Protein AF-A0A937T3S0-F1 (afdb_monomer_lite)

Secondary structure (DSSP, 8-state):
---------EEEEEEEE-SSEEEEEEE--SS------TT-SSSS---EEEEE----GGGTT-HHHHHHHHHHHHHHHHHHHHHHHHHHHHTT-EEEEEEEEESS-EEE-SSTT--EEEE-SSSSS--SEEEHHHHHHHHHTTT-TT-EEEEEEHHHHHHHHHHHHHHHHHHHHHHTT-------TT-EEEEEESSSEEEEEES-STTTTT--TTS---TTGGGHHHHHHHHHHHTTS-S---THHHHHHHHS-TTS-TT-----S-S--HHHHHHHHHSHHHHHHHHHHHHHHHHHH-TTGGGTTHHHHHHTHHHHHHHHH--S--HHHHHHHHHHHHHHHHHHHTT-HHHHHHHHHHHHHHHHHHHHHHHHTTTSGGGG-EEEESHHHHHTTTT-B-TT-TT--SSS-BHHHHHHHHHHHHHHHHTT--HHHHHHHHHTEEE-S--TTHHHHTTSPPP---

Structure (mmCIF, N/CA/C/O backbone):
data_AF-A0A937T3S0-F1
#
_entry.id   AF-A0A937T3S0-F1
#
loop_
_atom_site.group_PDB
_atom_site.id
_atom_site.type_symbol
_atom_site.label_atom_id
_atom_site.label_alt_id
_atom_site.label_comp_id
_atom_site.label_asym_id
_atom_site.label_entity_id
_atom_site.label_seq_id
_atom_site.pdbx_PDB_ins_code
_atom_site.Cartn_x
_atom_site.Cartn_y
_atom_site.Cartn_z
_atom_site.occupancy
_atom_site.B_iso_or_equiv
_atom_site.auth_seq_id
_atom_site.auth_comp_id
_atom_site.auth_asym_id
_atom_site.auth_atom_id
_atom_site.pdbx_PDB_model_num
ATOM 1 N N . MET A 1 1 ? -47.200 7.772 7.277 1.00 37.72 1 MET A N 1
ATOM 2 C CA . MET A 1 1 ? -46.499 7.019 8.336 1.00 37.72 1 MET A CA 1
ATOM 3 C C . MET A 1 1 ? -45.017 7.322 8.205 1.00 37.72 1 MET A C 1
ATOM 5 O O . MET A 1 1 ? -44.380 6.783 7.314 1.00 37.72 1 MET A O 1
ATOM 9 N N . SER A 1 2 ? -44.497 8.263 8.996 1.00 31.86 2 SER A N 1
ATOM 10 C CA . SER A 1 2 ? -43.057 8.516 9.077 1.00 31.86 2 SER A CA 1
ATOM 11 C C . SER A 1 2 ? -42.456 7.481 10.019 1.00 31.86 2 SER A C 1
ATOM 13 O O . SER A 1 2 ? -42.717 7.516 11.222 1.00 31.86 2 SER A O 1
ATOM 15 N N . THR A 1 3 ? -41.690 6.542 9.482 1.00 33.75 3 THR A N 1
ATOM 16 C CA . THR A 1 3 ? -40.816 5.673 10.268 1.00 33.75 3 THR A CA 1
ATOM 17 C C . THR A 1 3 ? -39.724 6.538 10.889 1.00 33.75 3 THR A C 1
ATOM 19 O O . THR A 1 3 ? -38.670 6.747 10.301 1.00 33.75 3 THR A O 1
ATOM 22 N N . GLN A 1 4 ? -39.998 7.096 12.068 1.00 35.34 4 GLN A N 1
ATOM 23 C CA . GLN A 1 4 ? -38.946 7.524 12.979 1.00 35.34 4 GLN A CA 1
ATOM 24 C C . GLN A 1 4 ? -38.290 6.242 13.499 1.00 35.34 4 GLN A C 1
ATOM 26 O O . GLN A 1 4 ? -38.725 5.684 14.506 1.00 35.34 4 GLN A O 1
ATOM 31 N N . SER A 1 5 ? -37.295 5.727 12.770 1.00 37.81 5 SER A N 1
ATOM 32 C CA . SER A 1 5 ? -36.357 4.776 13.353 1.00 37.81 5 SER A CA 1
ATOM 33 C C . SER A 1 5 ? -35.599 5.541 14.432 1.00 37.81 5 SER A C 1
ATOM 35 O O . SER A 1 5 ? -34.808 6.442 14.165 1.00 37.81 5 SER A O 1
ATOM 37 N N . SER A 1 6 ? -35.899 5.239 15.692 1.00 38.69 6 SER A N 1
ATOM 38 C CA . SER A 1 6 ? -35.056 5.631 16.812 1.00 38.69 6 SER A CA 1
ATOM 39 C C . SER A 1 6 ? -33.770 4.802 16.742 1.00 38.69 6 SER A C 1
ATOM 41 O O . SER A 1 6 ? -33.580 3.858 17.506 1.00 38.69 6 SER A O 1
ATOM 43 N N . GLU A 1 7 ? -32.919 5.108 15.763 1.00 52.47 7 GLU A N 1
ATOM 44 C CA . GLU A 1 7 ? -31.556 4.604 15.669 1.00 52.47 7 GLU A CA 1
ATOM 45 C C . GLU A 1 7 ? -30.751 5.271 16.779 1.00 52.47 7 GLU A C 1
ATOM 47 O O . GLU A 1 7 ? -30.266 6.395 16.637 1.00 52.47 7 GLU A O 1
ATOM 52 N N . SER A 1 8 ? -30.583 4.591 17.911 1.00 53.25 8 SER A N 1
ATOM 53 C CA . SER A 1 8 ? -29.442 4.873 18.777 1.00 53.25 8 SER A CA 1
ATOM 54 C C . SER A 1 8 ? -28.185 4.496 17.991 1.00 53.25 8 SER A C 1
ATOM 56 O O . SER A 1 8 ? -27.701 3.370 18.085 1.00 53.25 8 SER A O 1
ATOM 58 N N . GLY A 1 9 ? -27.727 5.410 17.132 1.00 72.75 9 GLY A N 1
ATOM 59 C CA . GLY A 1 9 ? -26.644 5.167 16.193 1.00 72.75 9 GLY A CA 1
ATOM 60 C C . GLY A 1 9 ? -25.358 4.875 16.949 1.00 72.75 9 GLY A C 1
ATOM 61 O O . GLY A 1 9 ? -24.773 5.765 17.572 1.00 72.75 9 GLY A O 1
ATOM 62 N N . GLU A 1 10 ? -24.917 3.625 16.916 1.00 81.25 10 GLU A N 1
ATOM 63 C CA . GLU A 1 10 ? -23.560 3.286 17.309 1.00 81.25 10 GLU A CA 1
ATOM 64 C C . GLU A 1 10 ? -22.592 3.675 16.185 1.00 81.25 10 GLU A C 1
ATOM 66 O O . GLU A 1 10 ? -22.934 3.649 15.004 1.00 81.25 10 GLU A O 1
ATOM 71 N N . VAL A 1 11 ? -21.381 4.091 16.550 1.00 84.62 11 VAL A N 1
ATOM 72 C CA . VAL A 1 11 ? -20.320 4.432 15.594 1.00 84.62 11 VAL A CA 1
ATOM 73 C C . VAL A 1 11 ? -19.026 3.731 15.955 1.00 84.62 11 VAL A C 1
ATOM 75 O O . VAL A 1 11 ? -18.767 3.412 17.121 1.00 84.62 11 VAL A O 1
ATOM 78 N N . VAL A 1 12 ? -18.181 3.545 14.947 1.00 87.25 12 VAL A N 1
ATOM 79 C CA . VAL A 1 12 ? -16.824 3.032 15.117 1.00 87.25 12 VAL A CA 1
ATOM 80 C C . VAL A 1 12 ? -15.834 4.177 14.941 1.00 87.25 12 VAL A C 1
ATOM 82 O O . VAL A 1 12 ? -16.004 5.031 14.076 1.00 87.25 12 VAL A O 1
ATOM 85 N N . VAL A 1 13 ? -14.787 4.214 15.759 1.00 88.06 13 VAL A N 1
ATOM 86 C CA . VAL A 1 13 ? -13.635 5.095 15.534 1.00 88.06 13 VAL A CA 1
ATOM 87 C C . VAL A 1 13 ? -12.507 4.246 14.960 1.00 88.06 13 VAL A C 1
ATOM 89 O O . VAL A 1 13 ? -12.020 3.341 15.623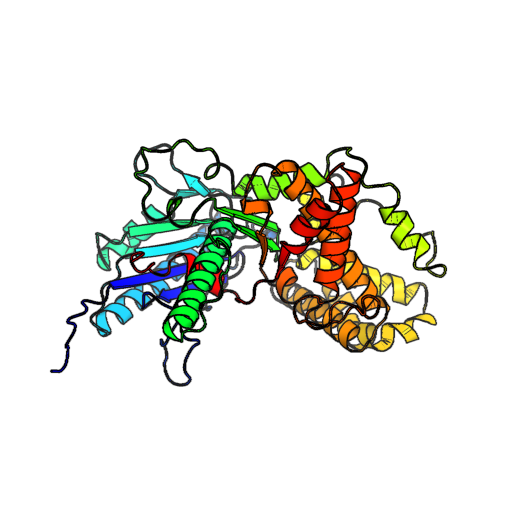 1.00 88.06 13 VAL A O 1
ATOM 92 N N . ALA A 1 14 ? -12.100 4.513 13.726 1.00 89.50 14 ALA A N 1
ATOM 93 C CA . ALA A 1 14 ? -11.005 3.822 13.063 1.00 89.50 14 ALA A CA 1
ATOM 94 C C . ALA A 1 14 ? -9.716 4.647 13.152 1.00 89.50 14 ALA A C 1
ATOM 96 O O . ALA A 1 14 ? -9.723 5.869 12.984 1.00 89.50 14 ALA A O 1
ATOM 97 N N . ILE A 1 15 ? -8.601 3.973 13.400 1.00 90.19 15 ILE A N 1
ATOM 98 C CA . ILE A 1 15 ? -7.266 4.547 13.524 1.00 90.19 15 ILE A CA 1
ATOM 99 C C . ILE A 1 15 ? -6.360 3.837 12.521 1.00 90.19 15 ILE A C 1
ATOM 101 O O . ILE A 1 15 ? -6.331 2.613 12.488 1.00 90.19 15 ILE A O 1
ATOM 105 N N . SER A 1 16 ? -5.594 4.594 11.742 1.00 88.25 16 SER A N 1
ATOM 106 C CA . SER A 1 16 ? -4.487 4.077 10.932 1.00 88.25 16 SER A CA 1
ATOM 107 C C . SER A 1 16 ? -3.169 4.611 11.497 1.00 88.25 16 SER A C 1
ATOM 109 O O . SER A 1 16 ? -2.927 5.822 11.531 1.00 88.25 16 SER A O 1
ATOM 111 N N . LEU A 1 17 ? -2.335 3.695 11.988 1.00 87.12 17 LEU A N 1
ATOM 112 C CA . LEU A 1 17 ? -0.983 3.909 12.498 1.00 87.12 17 LEU A CA 1
ATOM 113 C C . LEU A 1 17 ? 0.025 3.465 11.438 1.00 87.12 17 LEU A C 1
ATOM 115 O O . LEU A 1 17 ? 0.644 2.400 11.522 1.00 87.12 17 LEU A O 1
ATOM 119 N N . GLY A 1 18 ? 0.188 4.309 10.423 1.00 80.44 18 GLY A N 1
ATOM 120 C CA . GLY A 1 18 ? 1.214 4.128 9.409 1.00 80.44 18 GLY A CA 1
ATOM 121 C C . GLY A 1 18 ? 2.603 4.491 9.932 1.00 80.44 18 GLY A C 1
ATOM 122 O O . GLY A 1 18 ? 2.771 5.124 10.969 1.00 80.44 18 GLY A O 1
ATOM 123 N N . GLY A 1 19 ? 3.638 4.167 9.157 1.00 73.81 19 GLY A N 1
ATOM 124 C CA . GLY A 1 19 ? 5.019 4.429 9.578 1.00 73.81 19 GLY A CA 1
ATOM 125 C C . GLY A 1 19 ? 5.384 5.914 9.747 1.00 73.81 19 GLY A C 1
ATOM 126 O O . GLY A 1 19 ? 6.340 6.227 10.446 1.00 73.81 19 GLY A O 1
ATOM 127 N N . THR A 1 20 ? 4.659 6.828 9.100 1.00 72.25 20 THR A N 1
ATOM 128 C CA . THR A 1 20 ? 4.970 8.273 9.110 1.00 72.25 20 THR A CA 1
ATOM 129 C C . THR A 1 20 ? 3.804 9.148 9.559 1.00 72.25 20 THR A C 1
ATOM 131 O O . THR A 1 20 ? 3.976 10.347 9.777 1.00 72.25 20 THR A O 1
ATOM 134 N N . LYS A 1 21 ? 2.596 8.586 9.615 1.00 78.31 21 LYS A N 1
ATOM 135 C CA . LYS A 1 21 ? 1.351 9.331 9.800 1.00 78.31 21 LYS A CA 1
ATOM 136 C C . LYS A 1 21 ? 0.419 8.544 10.704 1.00 78.31 21 LYS A C 1
ATOM 138 O O . LYS A 1 21 ? 0.317 7.330 10.560 1.00 78.31 21 LYS A O 1
ATOM 143 N N . LEU A 1 22 ? -0.286 9.272 11.555 1.00 82.50 22 LEU A N 1
ATOM 144 C CA . LEU A 1 22 ? -1.461 8.798 12.268 1.00 82.50 22 LEU A CA 1
ATOM 145 C C . LEU A 1 22 ? -2.699 9.464 11.656 1.00 82.50 22 LEU A C 1
ATOM 147 O O . LEU A 1 22 ? -2.719 10.681 11.448 1.00 82.50 22 LEU A O 1
ATOM 151 N N . ALA A 1 23 ? -3.719 8.658 11.380 1.00 81.38 23 ALA A N 1
ATOM 152 C CA . ALA A 1 23 ? -5.044 9.116 10.995 1.00 81.38 23 ALA A CA 1
ATOM 153 C C . ALA A 1 23 ? -6.094 8.534 11.939 1.00 81.38 23 ALA A C 1
ATOM 155 O O . ALA A 1 23 ? -6.013 7.367 12.315 1.00 81.38 23 ALA A O 1
ATOM 156 N N . VAL A 1 24 ? -7.077 9.352 12.312 1.00 80.38 24 VAL A N 1
ATOM 157 C CA . VAL A 1 24 ? -8.237 8.930 13.103 1.00 80.38 24 VAL A CA 1
ATOM 158 C C . VAL A 1 24 ? -9.486 9.412 12.403 1.00 80.38 24 VAL A C 1
ATOM 160 O O . VAL A 1 24 ? -9.554 10.574 11.995 1.00 80.38 24 VAL A O 1
ATOM 163 N N . VAL A 1 25 ? -10.458 8.517 12.274 1.00 77.62 25 VAL A N 1
ATOM 164 C CA . VAL A 1 25 ? -11.711 8.790 11.589 1.00 77.62 25 VAL A CA 1
ATOM 165 C C . VAL A 1 25 ? -12.880 8.153 12.322 1.00 77.62 25 VAL A C 1
ATOM 167 O O . VAL A 1 25 ? -12.774 7.067 12.882 1.00 77.62 25 VAL A O 1
ATOM 170 N N . ARG A 1 26 ? -14.023 8.832 12.296 1.00 75.69 26 ARG A N 1
ATOM 171 C CA . ARG A 1 26 ? -15.307 8.286 12.720 1.00 75.69 26 ARG A CA 1
ATOM 172 C C . ARG A 1 26 ? -16.017 7.629 11.534 1.00 75.69 26 ARG A C 1
ATOM 174 O O . ARG A 1 26 ? -16.165 8.245 10.482 1.00 75.69 26 ARG A O 1
ATOM 181 N N . VAL A 1 27 ? -16.469 6.397 11.725 1.00 73.19 27 VAL A N 1
ATOM 182 C CA . VAL A 1 27 ? -17.196 5.585 10.746 1.00 73.19 27 VAL A CA 1
ATOM 183 C C . VAL A 1 27 ? -18.637 5.447 11.236 1.00 73.19 27 VAL A C 1
ATOM 185 O O . VAL A 1 27 ? -18.899 4.847 12.279 1.00 73.19 27 VAL A O 1
ATOM 188 N N . ASN A 1 28 ? -19.549 6.116 10.526 1.00 61.28 28 ASN A N 1
ATOM 189 C CA . ASN A 1 28 ? -20.883 6.466 11.019 1.00 61.28 28 ASN A CA 1
ATOM 190 C C . ASN A 1 28 ? -22.005 5.502 10.636 1.00 61.28 28 ASN A C 1
ATOM 192 O O . ASN A 1 28 ? -23.032 5.528 11.311 1.00 61.28 28 ASN A O 1
ATOM 196 N N . GLU A 1 29 ? -21.849 4.737 9.556 1.00 59.62 29 GLU A N 1
ATOM 197 C CA . GLU A 1 29 ? -22.940 3.967 8.958 1.00 59.62 29 GLU A CA 1
ATOM 198 C C . GLU A 1 29 ? -22.464 2.625 8.397 1.00 59.62 29 GLU A C 1
ATOM 200 O O . GLU A 1 29 ? -21.343 2.476 7.906 1.00 59.62 29 GLU A O 1
ATOM 205 N N . CYS A 1 30 ? -23.384 1.668 8.472 1.00 50.38 30 CYS A N 1
ATOM 206 C CA . CYS A 1 30 ? -23.393 0.372 7.814 1.00 50.38 30 CYS A CA 1
ATOM 207 C C . CYS A 1 30 ? -23.660 0.570 6.309 1.00 50.38 30 CYS A C 1
ATOM 209 O O . CYS A 1 30 ? -24.791 0.432 5.852 1.00 50.38 30 CYS A O 1
ATOM 211 N N . GLY A 1 31 ? -22.650 0.943 5.521 1.00 48.34 31 GLY A N 1
ATOM 212 C CA . GLY A 1 31 ? -22.837 1.148 4.084 1.00 48.34 31 GLY A CA 1
ATOM 213 C C . GLY A 1 31 ? -21.647 1.791 3.368 1.00 48.34 31 GLY A C 1
ATOM 214 O O . GLY A 1 31 ? -20.628 2.068 3.998 1.00 48.34 31 GLY A O 1
ATOM 215 N N . PRO A 1 32 ? -21.766 2.023 2.046 1.00 43.59 32 PRO A N 1
ATOM 216 C CA . PRO A 1 32 ? -20.810 2.778 1.241 1.00 43.59 32 PRO A CA 1
ATOM 217 C C . PRO A 1 32 ? -20.461 4.092 1.943 1.00 43.59 32 PRO A C 1
ATOM 219 O O . PRO A 1 32 ? -21.310 4.978 2.026 1.00 43.59 32 PRO A O 1
ATOM 222 N N . ILE A 1 33 ? -19.239 4.228 2.464 1.00 49.75 33 ILE A N 1
ATOM 223 C CA . ILE A 1 33 ? -18.743 5.491 3.000 1.00 49.75 33 ILE A CA 1
ATOM 224 C C . ILE A 1 33 ? -18.870 6.493 1.862 1.00 49.75 33 ILE A C 1
ATOM 226 O O . ILE A 1 33 ? -18.174 6.388 0.851 1.00 49.75 33 ILE A O 1
ATOM 230 N N . GLN A 1 34 ? -19.798 7.438 2.002 1.00 42.03 34 GLN A N 1
ATOM 231 C CA . GLN A 1 34 ? -19.940 8.477 0.999 1.00 42.03 34 GLN A CA 1
ATOM 232 C C . GLN A 1 34 ? -18.651 9.305 1.011 1.00 42.03 34 GLN A C 1
ATOM 234 O O . GLN A 1 34 ? -18.168 9.646 2.090 1.00 42.03 34 GLN A O 1
ATOM 239 N N . PRO A 1 35 ? -18.036 9.599 -0.143 1.00 42.75 35 PRO A N 1
ATOM 240 C CA . PRO A 1 35 ? -16.927 10.538 -0.169 1.00 42.75 35 PRO A CA 1
ATOM 241 C C . PRO A 1 35 ? -17.377 11.851 0.478 1.00 42.75 35 PRO A C 1
ATOM 243 O O . PRO A 1 35 ? -18.538 12.246 0.345 1.00 42.75 35 PRO A O 1
ATOM 246 N N . LYS A 1 36 ? -16.452 12.500 1.193 1.00 44.06 36 LYS A N 1
ATOM 247 C CA . LYS A 1 36 ? -16.692 13.745 1.927 1.00 44.06 36 LYS A CA 1
ATOM 248 C C . LYS A 1 36 ? -17.511 14.723 1.080 1.00 44.06 36 LYS A C 1
ATOM 250 O O . LYS A 1 36 ? -17.005 15.226 0.077 1.00 44.06 36 LYS A O 1
ATOM 255 N N . ARG A 1 37 ? -18.761 14.999 1.471 1.00 41.88 37 ARG A N 1
ATOM 256 C CA . ARG A 1 37 ? -19.562 16.049 0.824 1.00 41.88 37 ARG A CA 1
ATOM 257 C C . ARG A 1 37 ? -18.957 17.409 1.158 1.00 41.88 37 ARG A C 1
ATOM 259 O O . ARG A 1 37 ? -18.558 17.662 2.295 1.00 41.88 37 ARG A O 1
ATOM 266 N N . GLU A 1 38 ? -18.880 18.291 0.171 1.00 38.41 38 GLU A N 1
ATOM 267 C CA . GLU A 1 38 ? -18.430 19.666 0.379 1.00 38.41 38 GLU A CA 1
ATOM 268 C C . GLU A 1 38 ? -19.365 20.354 1.394 1.00 38.41 38 GLU A C 1
ATOM 270 O O . GLU A 1 38 ? -20.583 20.343 1.230 1.00 38.41 38 GLU A O 1
ATOM 275 N N . GLY A 1 39 ? -18.813 20.879 2.492 1.00 42.72 39 GLY A N 1
ATOM 276 C CA . GLY A 1 39 ? -19.592 21.489 3.581 1.00 42.72 39 GLY A CA 1
ATOM 277 C C . GLY A 1 39 ? -20.088 20.532 4.674 1.00 42.72 39 GLY A C 1
ATOM 278 O O . GLY A 1 39 ? -20.508 21.010 5.725 1.00 42.72 39 GLY A O 1
ATOM 279 N N . ASP A 1 40 ? -19.969 19.214 4.492 1.00 44.62 40 ASP A N 1
ATOM 280 C CA . ASP A 1 40 ? -20.166 18.248 5.571 1.00 44.62 40 ASP A CA 1
ATOM 281 C C . ASP A 1 40 ? -18.799 17.917 6.192 1.00 44.62 40 ASP A C 1
ATOM 283 O O . ASP A 1 40 ? -17.956 17.278 5.548 1.00 44.62 40 ASP A O 1
ATOM 287 N N . PRO A 1 41 ? -18.504 18.365 7.426 1.00 44.97 41 PRO A N 1
ATOM 288 C CA . PRO A 1 41 ? -17.239 18.018 8.049 1.00 44.97 41 PRO A CA 1
ATOM 289 C C . PRO A 1 41 ? -17.091 16.500 8.278 1.00 44.97 41 PRO A C 1
ATOM 291 O O . PRO A 1 41 ? -15.955 16.061 8.475 1.00 44.97 41 PRO A O 1
ATOM 294 N N . TRP A 1 42 ? -18.180 15.709 8.214 1.00 45.38 42 TRP A N 1
ATOM 295 C CA . TRP A 1 42 ? -18.223 14.307 8.667 1.00 45.38 42 TRP A CA 1
ATOM 296 C C . TRP A 1 42 ? -19.091 13.341 7.839 1.00 45.38 42 TRP A C 1
ATOM 298 O O . TRP A 1 42 ? -19.295 12.193 8.253 1.00 45.38 42 TRP A O 1
ATOM 308 N N . GLY A 1 43 ? -19.599 13.774 6.687 1.00 37.69 43 GLY A N 1
ATOM 309 C CA . GLY A 1 43 ? -20.307 12.932 5.726 1.00 37.69 43 GLY A CA 1
ATOM 310 C C . GLY A 1 43 ? -19.333 11.946 5.107 1.00 37.69 43 GLY A C 1
ATOM 311 O O . GLY A 1 43 ? -18.602 12.296 4.187 1.00 37.69 43 GLY A O 1
ATOM 312 N N . GLY A 1 44 ? -19.275 10.739 5.667 1.00 51.47 44 GLY A N 1
ATOM 313 C CA . GLY A 1 44 ? -18.220 9.774 5.381 1.00 51.47 44 GLY A CA 1
ATOM 314 C C . GLY A 1 44 ? -16.851 10.176 5.931 1.00 51.47 44 GLY A C 1
ATOM 315 O O . GLY A 1 44 ? -16.693 11.212 6.569 1.00 51.47 44 GLY A O 1
ATOM 316 N N . VAL A 1 45 ? -15.875 9.279 5.765 1.00 46.84 45 VAL A N 1
ATOM 317 C CA . VAL A 1 45 ? -14.579 9.238 6.465 1.00 46.84 45 VAL A CA 1
ATOM 318 C C . VAL A 1 45 ? -13.947 10.635 6.606 1.00 46.84 45 VAL A C 1
ATOM 320 O O . VAL A 1 45 ? -13.281 11.149 5.708 1.00 46.84 45 VAL A O 1
ATOM 323 N N . GLY A 1 46 ? -14.158 11.256 7.771 1.00 49.28 46 GLY A N 1
ATOM 324 C CA . GLY A 1 46 ? -13.577 12.540 8.142 1.00 49.28 46 GLY A CA 1
ATOM 325 C C . GLY A 1 46 ? -12.115 12.370 8.531 1.00 49.28 46 GLY A C 1
ATOM 326 O O . GLY A 1 46 ? -11.800 12.076 9.682 1.00 49.28 46 GLY A O 1
ATOM 327 N N . TRP A 1 47 ? -11.220 12.534 7.560 1.00 46.88 47 TRP A N 1
ATOM 328 C CA . TRP A 1 47 ? -9.777 12.432 7.755 1.00 46.88 47 TRP A CA 1
ATOM 329 C C . TRP A 1 47 ? -9.222 13.571 8.609 1.00 46.88 47 TRP A C 1
ATOM 331 O O . TRP A 1 47 ? -9.174 14.719 8.168 1.00 46.88 47 TRP A O 1
ATOM 341 N N . ARG A 1 48 ? -8.681 13.238 9.784 1.00 51.88 48 ARG A N 1
ATOM 342 C CA . ARG A 1 48 ? -7.710 14.091 10.483 1.00 51.88 48 ARG A CA 1
ATOM 343 C C . ARG A 1 48 ? -6.326 13.459 10.405 1.00 51.88 48 ARG A C 1
ATOM 345 O O . ARG A 1 48 ? -5.976 12.607 11.218 1.00 51.88 48 ARG A O 1
ATOM 352 N N . SER A 1 49 ? -5.540 13.863 9.407 1.00 52.94 49 SER A N 1
ATOM 353 C CA . SER A 1 49 ? -4.143 13.441 9.237 1.00 52.94 49 SER A CA 1
ATOM 354 C C . SER A 1 49 ? -3.185 14.534 9.718 1.00 52.94 49 SER A C 1
ATOM 356 O O . SER A 1 49 ? -2.490 15.154 8.915 1.00 52.94 49 SER A O 1
ATOM 358 N N . GLU A 1 50 ? -3.178 14.830 11.013 1.00 52.69 50 GLU A N 1
ATOM 359 C CA . GLU A 1 50 ? -2.368 15.945 11.537 1.00 52.69 50 GLU A CA 1
ATOM 360 C C . GLU A 1 50 ? -1.145 15.487 12.329 1.00 52.69 50 GLU A C 1
ATOM 362 O O . GLU A 1 50 ? -0.192 16.248 12.496 1.00 52.69 50 GLU A O 1
ATOM 367 N N . PHE A 1 51 ? -1.108 14.227 12.771 1.00 61.66 51 PHE A N 1
ATOM 368 C CA . PHE A 1 51 ? -0.016 13.766 13.615 1.00 61.66 51 PHE A CA 1
ATOM 369 C C . PHE A 1 51 ? 1.089 13.101 12.786 1.00 61.66 51 PHE A C 1
ATOM 371 O O . PHE A 1 51 ? 0.968 11.961 12.326 1.00 61.66 51 PHE A O 1
ATOM 378 N N . LYS A 1 52 ? 2.184 13.841 12.585 1.00 69.19 52 LYS A N 1
ATOM 379 C CA . LYS A 1 52 ? 3.428 13.312 12.015 1.00 69.19 52 LYS A CA 1
ATOM 380 C C . LYS A 1 52 ? 4.193 12.527 13.076 1.00 69.19 52 LYS A C 1
ATOM 382 O O . LYS A 1 52 ? 4.421 13.026 14.177 1.00 69.19 52 LYS A O 1
ATOM 387 N N . ILE A 1 53 ? 4.627 11.321 12.725 1.00 67.62 53 ILE A N 1
ATOM 388 C CA . ILE A 1 53 ? 5.456 10.489 13.602 1.00 67.62 53 ILE A CA 1
ATOM 389 C C . ILE A 1 53 ? 6.919 10.856 13.347 1.00 67.62 53 ILE A C 1
ATOM 391 O O . ILE A 1 53 ? 7.484 10.507 12.313 1.00 67.62 53 ILE A O 1
ATOM 395 N N . THR A 1 54 ? 7.515 11.608 14.272 1.00 67.25 54 THR A N 1
ATOM 396 C CA . THR A 1 54 ? 8.941 11.961 14.246 1.00 67.25 54 THR A CA 1
ATOM 397 C C . THR A 1 54 ? 9.728 10.899 15.015 1.00 67.25 54 THR A C 1
ATOM 399 O O . THR A 1 54 ? 10.029 11.092 16.192 1.00 67.25 54 THR A O 1
ATOM 402 N N . TYR A 1 55 ? 9.950 9.749 14.382 1.00 68.94 55 TYR A N 1
ATOM 403 C CA . TYR A 1 55 ? 10.844 8.693 14.858 1.00 68.94 55 TYR A CA 1
ATOM 404 C C . TYR A 1 55 ? 11.428 7.977 13.635 1.00 68.94 55 TYR A C 1
ATOM 406 O O . TYR A 1 55 ? 10.682 7.396 12.839 1.00 68.94 55 TYR A O 1
ATOM 414 N N . GLY A 1 56 ? 12.736 8.113 13.429 1.00 68.31 56 GLY A N 1
ATOM 415 C CA . GLY A 1 56 ? 13.438 7.603 12.252 1.00 68.31 56 GLY A CA 1
ATOM 416 C C . GLY A 1 56 ? 14.322 6.386 12.545 1.00 68.31 56 GLY A C 1
ATOM 417 O O . GLY A 1 56 ? 14.563 6.055 13.707 1.00 68.31 56 GLY A O 1
ATOM 418 N N . PRO A 1 57 ? 14.834 5.704 11.502 1.00 68.56 57 PRO A N 1
ATOM 419 C CA . PRO A 1 57 ? 15.876 4.685 11.646 1.00 68.56 57 PRO A CA 1
ATOM 420 C C . PRO 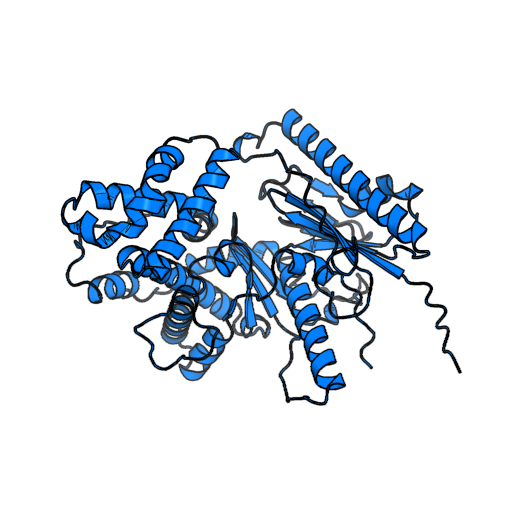A 1 57 ? 17.099 5.168 12.446 1.00 68.56 57 PRO A C 1
ATOM 422 O O . PRO A 1 57 ? 17.691 4.395 13.187 1.00 68.56 57 PRO A O 1
ATOM 425 N N . GLU A 1 58 ? 17.451 6.449 12.337 1.00 70.69 58 GLU A N 1
ATOM 426 C CA . GLU A 1 58 ? 18.543 7.099 13.070 1.00 70.69 58 GLU A CA 1
ATOM 427 C C . GLU A 1 58 ? 18.304 7.213 14.583 1.00 70.69 58 GLU A C 1
ATOM 429 O O . GLU A 1 58 ? 19.259 7.309 15.351 1.00 70.69 58 GLU A O 1
ATOM 434 N N . ASP A 1 59 ? 17.042 7.165 15.016 1.00 74.94 59 ASP A N 1
ATOM 435 C CA . ASP A 1 59 ? 16.656 7.203 16.428 1.00 74.94 59 ASP A CA 1
ATOM 436 C C . ASP A 1 59 ? 16.577 5.789 17.039 1.00 74.94 59 ASP A C 1
ATOM 438 O O . ASP A 1 59 ? 16.301 5.624 18.237 1.00 74.94 59 ASP A O 1
ATOM 442 N N . GLN A 1 60 ? 16.794 4.738 16.235 1.00 70.81 60 GLN A N 1
ATOM 443 C CA . GLN A 1 60 ? 16.791 3.360 16.718 1.00 70.81 60 GLN A CA 1
ATOM 444 C C . GLN A 1 60 ? 17.955 3.132 17.689 1.00 70.81 60 GLN A C 1
ATOM 446 O O . GLN A 1 60 ? 19.116 3.382 17.382 1.00 70.81 60 GLN A O 1
ATOM 451 N N . GLY A 1 61 ? 17.630 2.656 18.893 1.00 77.06 61 GLY A N 1
ATOM 452 C CA . GLY A 1 61 ? 18.594 2.458 19.981 1.00 77.06 61 GLY A CA 1
ATOM 453 C C . GLY A 1 61 ? 18.762 3.658 20.921 1.00 77.06 61 GLY A C 1
ATOM 454 O O . GLY A 1 61 ? 19.338 3.496 21.995 1.00 77.06 61 GLY A O 1
ATOM 455 N N . ASN A 1 62 ? 18.209 4.832 20.591 1.00 85.69 62 ASN A N 1
ATOM 456 C CA . ASN A 1 62 ? 18.169 5.978 21.501 1.00 85.69 62 ASN A CA 1
ATOM 457 C C . ASN A 1 62 ? 16.901 5.932 22.371 1.00 85.69 62 ASN A C 1
ATOM 459 O O . ASN A 1 62 ? 15.844 6.446 22.003 1.00 85.69 62 ASN A O 1
ATOM 463 N N . GLU A 1 63 ? 17.007 5.283 23.532 1.00 87.19 63 GLU A N 1
ATOM 464 C CA . GLU A 1 63 ? 15.861 5.007 24.405 1.00 87.19 63 GLU A CA 1
ATOM 465 C C . GLU A 1 63 ? 15.113 6.272 24.886 1.00 87.19 63 GLU A C 1
ATOM 467 O O . GLU A 1 63 ? 13.883 6.279 24.800 1.00 87.19 63 GLU A O 1
ATOM 472 N N . PRO A 1 64 ? 15.780 7.370 25.309 1.00 89.00 64 PRO A N 1
ATOM 473 C CA . PRO A 1 64 ? 15.092 8.624 25.632 1.00 89.00 64 PRO A CA 1
ATOM 474 C C . PRO A 1 64 ? 14.284 9.216 24.469 1.00 89.00 64 PRO A C 1
ATOM 476 O O . PRO A 1 64 ? 13.140 9.630 24.664 1.00 89.00 64 PRO A O 1
ATOM 479 N N . VAL A 1 65 ? 14.850 9.240 23.256 1.00 86.88 65 VAL A N 1
ATOM 480 C CA . VAL A 1 65 ? 14.167 9.781 22.065 1.00 86.88 65 VAL A CA 1
ATOM 481 C C . VAL A 1 65 ? 12.975 8.907 21.686 1.00 86.88 65 VAL A C 1
ATOM 483 O O . VAL A 1 65 ? 11.884 9.421 21.430 1.00 86.88 65 VAL A O 1
ATOM 486 N N . ARG A 1 66 ? 13.150 7.582 21.724 1.00 86.62 66 ARG A N 1
ATOM 487 C CA . ARG A 1 66 ? 12.080 6.609 21.486 1.00 86.62 66 ARG A CA 1
ATOM 488 C C . ARG A 1 66 ? 10.932 6.775 22.484 1.00 86.62 66 ARG A C 1
ATOM 490 O O . ARG A 1 66 ? 9.782 6.887 22.067 1.00 86.62 66 ARG A O 1
ATOM 497 N N . ALA A 1 67 ? 11.231 6.821 23.784 1.00 86.94 67 ALA A N 1
ATOM 498 C CA . ALA A 1 67 ? 10.227 6.973 24.837 1.00 86.94 67 ALA A CA 1
ATOM 499 C C . ALA A 1 67 ? 9.447 8.292 24.701 1.00 86.94 67 ALA A C 1
ATOM 501 O O . ALA A 1 67 ? 8.228 8.323 24.887 1.00 86.94 67 ALA A O 1
ATOM 502 N N . GLU A 1 68 ? 10.124 9.377 24.314 1.00 87.75 68 GLU A N 1
ATOM 503 C CA . GLU A 1 68 ? 9.468 10.652 24.030 1.00 87.75 68 GLU A CA 1
ATOM 504 C C . GLU A 1 68 ? 8.544 10.571 22.809 1.00 87.75 68 GLU A C 1
ATOM 506 O O . GLU A 1 68 ? 7.402 11.039 22.862 1.00 87.75 68 GLU A O 1
ATOM 511 N N . ALA A 1 69 ? 9.011 9.960 21.718 1.00 85.75 69 ALA A N 1
ATOM 512 C CA . ALA A 1 69 ? 8.215 9.760 20.514 1.00 85.75 69 ALA A CA 1
ATOM 513 C C . ALA A 1 69 ? 6.976 8.891 20.791 1.00 85.75 69 ALA A C 1
ATOM 515 O O . ALA A 1 69 ? 5.877 9.236 20.354 1.00 85.75 69 ALA A O 1
ATOM 516 N N . GLU A 1 70 ? 7.124 7.820 21.575 1.00 87.25 70 GLU A N 1
ATOM 517 C CA . GLU A 1 70 ? 6.029 6.959 22.030 1.00 87.25 70 GLU A CA 1
ATOM 518 C C . GLU A 1 70 ? 5.004 7.746 22.857 1.00 87.25 70 GLU A C 1
ATOM 520 O O . GLU A 1 70 ? 3.806 7.721 22.562 1.00 87.25 70 GLU A O 1
ATOM 525 N N . ARG A 1 71 ? 5.465 8.526 23.843 1.00 87.88 71 ARG A N 1
ATOM 526 C CA . ARG A 1 71 ? 4.609 9.378 24.679 1.00 87.88 71 ARG A CA 1
ATOM 527 C C . ARG A 1 71 ? 3.827 10.393 23.847 1.00 87.88 71 ARG A C 1
ATOM 529 O O . ARG A 1 71 ? 2.627 10.578 24.069 1.00 87.88 71 ARG A O 1
ATOM 536 N N . ARG A 1 72 ? 4.493 11.052 22.894 1.00 86.88 72 ARG A N 1
ATOM 537 C CA . ARG A 1 72 ? 3.873 12.022 21.980 1.00 86.88 72 ARG A CA 1
ATOM 538 C C . ARG A 1 72 ? 2.831 11.355 21.091 1.00 86.88 72 ARG A C 1
ATOM 540 O O . ARG A 1 72 ? 1.717 11.869 21.011 1.00 86.88 72 ARG A O 1
ATOM 547 N N . LEU A 1 73 ? 3.166 10.218 20.478 1.00 87.31 73 LEU A N 1
ATOM 548 C CA . LEU A 1 73 ? 2.247 9.451 19.639 1.00 87.31 73 LEU A CA 1
ATOM 549 C C . LEU A 1 73 ? 1.006 9.029 20.430 1.00 87.31 73 LEU A C 1
ATOM 551 O O . LEU A 1 73 ? -0.110 9.306 20.001 1.00 87.31 73 LEU A O 1
ATOM 555 N N . MET A 1 74 ? 1.185 8.456 21.622 1.00 89.31 74 MET A N 1
ATOM 556 C CA . MET A 1 74 ? 0.073 8.027 22.472 1.00 89.31 74 MET A CA 1
ATOM 557 C C . MET A 1 74 ? -0.821 9.198 22.898 1.00 89.31 74 MET A C 1
ATOM 559 O O . MET A 1 74 ? -2.047 9.094 22.862 1.00 89.31 74 MET A O 1
ATOM 563 N N . LYS A 1 75 ? -0.228 10.347 23.252 1.00 88.88 75 LYS A N 1
ATOM 564 C CA . LYS A 1 75 ? -0.983 11.577 23.539 1.00 88.88 75 LYS A CA 1
ATOM 565 C C . LYS A 1 75 ? -1.799 12.029 22.322 1.00 88.88 75 LYS A C 1
ATOM 567 O O . LYS A 1 75 ? -2.965 12.380 22.482 1.00 88.88 75 LYS A O 1
ATOM 572 N N . GLY A 1 76 ? -1.203 11.991 21.128 1.00 86.94 76 GLY A N 1
ATOM 573 C CA . GLY A 1 76 ? -1.874 12.315 19.868 1.00 86.94 76 GLY A CA 1
ATOM 574 C C . GLY A 1 76 ? -3.060 11.394 19.580 1.00 86.94 76 GLY A C 1
ATOM 575 O O . GLY A 1 76 ? -4.146 11.884 19.275 1.00 86.94 76 GLY A O 1
ATOM 576 N N . ILE A 1 77 ? -2.886 10.078 19.757 1.00 88.62 77 ILE A N 1
ATOM 577 C CA . ILE A 1 77 ? -3.966 9.095 19.595 1.00 88.62 77 ILE A CA 1
ATOM 578 C C . ILE A 1 77 ? -5.122 9.411 20.549 1.00 88.62 77 ILE A C 1
ATOM 580 O O . ILE A 1 77 ? -6.255 9.573 20.103 1.00 88.62 77 ILE A O 1
ATOM 584 N N . VAL A 1 78 ? -4.846 9.558 21.848 1.00 89.75 78 VAL A N 1
ATOM 585 C CA . VAL A 1 78 ? -5.880 9.827 22.863 1.00 89.75 78 VAL A CA 1
ATOM 586 C C . VAL A 1 78 ? -6.627 11.128 22.579 1.00 89.75 78 VAL A C 1
ATOM 588 O O . VAL A 1 78 ? -7.848 11.163 22.692 1.00 89.75 78 VAL A O 1
ATOM 591 N N . GLN A 1 79 ? -5.922 12.188 22.175 1.00 87.00 79 GLN A N 1
ATOM 592 C CA . GLN A 1 79 ? -6.544 13.467 21.839 1.00 87.00 79 GLN A CA 1
ATOM 593 C C . GLN A 1 79 ? -7.478 13.349 20.626 1.00 87.00 79 GLN A C 1
ATOM 595 O O . GLN A 1 79 ? -8.610 13.833 20.672 1.00 87.00 79 GLN A O 1
ATOM 600 N N . LEU A 1 80 ? -7.023 12.704 19.548 1.00 85.69 80 LEU A N 1
ATOM 601 C CA . LEU A 1 80 ? -7.814 12.547 18.326 1.00 85.69 80 LEU A CA 1
ATOM 602 C C . LEU A 1 80 ? -9.025 11.633 18.548 1.00 85.69 80 LEU A C 1
ATOM 604 O O . LEU A 1 80 ? -10.133 11.980 18.142 1.00 85.69 80 LEU A O 1
ATOM 608 N N . VAL A 1 81 ? -8.840 10.515 19.254 1.00 87.38 81 VAL A N 1
ATOM 609 C CA . VAL A 1 81 ? -9.933 9.604 19.617 1.00 87.38 81 VAL A CA 1
ATOM 610 C C . VAL A 1 81 ? -10.918 10.286 20.563 1.00 87.38 81 VAL A C 1
ATOM 612 O O . VAL A 1 81 ? -12.120 10.225 20.331 1.00 87.38 81 VAL A O 1
ATOM 615 N N . GLY A 1 82 ? -10.435 10.994 21.588 1.00 86.94 82 GLY A N 1
ATOM 616 C CA . GLY A 1 82 ? -11.283 11.758 22.502 1.00 86.94 82 GLY A CA 1
ATOM 617 C C . GLY A 1 82 ? -12.115 12.818 21.776 1.00 86.94 82 GLY A C 1
ATOM 618 O O . GLY A 1 82 ? -13.302 12.970 22.066 1.00 86.94 82 GLY A O 1
ATOM 619 N N . SER A 1 83 ? -11.538 13.502 20.779 1.00 84.88 83 SER A N 1
ATOM 620 C CA . SER A 1 83 ? -12.285 14.420 19.908 1.00 84.88 83 SER A CA 1
ATOM 621 C C . SER A 1 83 ? -13.384 13.690 19.136 1.00 84.88 83 SER A C 1
ATOM 623 O O . SER A 1 83 ? -14.530 14.130 19.182 1.00 84.88 83 SER A O 1
ATOM 625 N N . ALA A 1 84 ? -13.062 12.565 18.489 1.00 83.94 84 ALA A N 1
ATOM 626 C CA . ALA A 1 84 ? -14.029 11.782 17.719 1.00 83.94 84 ALA A CA 1
ATOM 627 C C . ALA A 1 84 ? -15.171 11.234 18.597 1.00 83.94 84 ALA A C 1
ATOM 629 O O . ALA A 1 84 ? -16.332 11.255 18.190 1.00 83.94 84 ALA A O 1
ATOM 630 N N . VAL A 1 85 ? -14.869 10.798 19.827 1.00 85.12 85 VAL A N 1
ATOM 631 C CA . VAL A 1 85 ? -15.876 10.346 20.802 1.00 85.12 85 VAL A CA 1
ATOM 632 C C . VAL A 1 85 ? -16.775 11.501 21.243 1.00 85.12 85 VAL A C 1
ATOM 634 O O . VAL A 1 85 ? -17.996 11.351 21.288 1.00 85.12 85 VAL A O 1
ATOM 637 N N . ASN A 1 86 ? -16.198 12.659 21.571 1.00 84.94 86 ASN A N 1
ATOM 638 C CA . ASN A 1 86 ? -16.973 13.826 21.990 1.00 84.94 86 ASN A CA 1
ATOM 639 C C . ASN A 1 86 ? -17.877 14.348 20.868 1.00 84.94 86 ASN A C 1
ATOM 641 O O . ASN A 1 86 ? -18.999 14.765 21.135 1.00 84.94 86 ASN A O 1
ATOM 645 N N . GLU A 1 87 ? -17.412 14.306 19.623 1.00 82.69 87 GLU A N 1
ATOM 646 C CA . GLU A 1 87 ? -18.218 14.642 18.448 1.00 82.69 87 GLU A CA 1
ATOM 647 C C . GLU A 1 87 ? -19.347 13.631 18.234 1.00 82.69 87 GLU A C 1
ATOM 649 O O . GLU A 1 87 ? -20.492 14.040 18.078 1.00 82.69 87 GLU A O 1
ATOM 654 N N . ALA A 1 88 ? -19.077 12.325 18.341 1.00 83.19 88 ALA A N 1
ATOM 655 C CA . ALA A 1 88 ? -20.128 11.308 18.283 1.00 83.19 88 ALA A CA 1
ATOM 656 C C . ALA A 1 88 ? -21.227 11.552 19.327 1.00 83.19 88 ALA A C 1
ATOM 658 O O . ALA A 1 88 ? -22.409 11.500 18.997 1.00 83.19 88 ALA A O 1
ATOM 659 N N . ARG A 1 89 ? -20.844 11.910 20.559 1.00 85.31 89 ARG A N 1
ATOM 660 C CA . ARG A 1 89 ? -21.792 12.256 21.630 1.00 85.31 89 ARG A CA 1
ATOM 661 C C . ARG A 1 89 ? -22.624 13.500 21.319 1.00 85.31 89 ARG A C 1
ATOM 663 O O . ARG A 1 89 ? -23.803 13.516 21.659 1.00 85.31 89 ARG A O 1
ATOM 670 N N . LYS A 1 90 ? -22.038 14.530 20.695 1.00 85.44 90 LYS A N 1
ATOM 671 C CA . LYS A 1 90 ? -22.776 15.739 20.276 1.00 85.44 90 LYS A CA 1
ATOM 672 C C . LYS A 1 90 ? -23.868 15.414 19.258 1.00 85.44 90 LYS A C 1
ATOM 674 O O . LYS A 1 90 ? -24.920 16.038 19.295 1.00 85.44 90 LYS A O 1
ATOM 679 N N . ASP A 1 91 ? -23.643 14.393 18.438 1.00 83.00 91 ASP A N 1
ATOM 680 C CA . ASP A 1 91 ? -24.616 13.899 17.461 1.00 83.00 91 ASP A CA 1
ATOM 681 C C . ASP A 1 91 ? -25.603 12.877 18.056 1.00 83.00 91 ASP A C 1
ATOM 683 O O . ASP A 1 91 ? -26.333 12.221 17.316 1.00 83.00 91 ASP A O 1
ATOM 687 N N . GLY A 1 92 ? -25.598 12.670 19.379 1.00 86.50 92 GLY A N 1
ATOM 688 C CA . GLY A 1 92 ? -26.438 11.668 20.043 1.00 86.50 92 GLY A CA 1
ATOM 689 C C . GLY A 1 92 ? -26.024 10.216 19.775 1.00 86.50 92 GLY A C 1
ATOM 690 O O . GLY A 1 92 ? -26.790 9.301 20.066 1.00 86.50 92 GLY A O 1
ATOM 691 N N . LYS A 1 93 ? -24.819 9.986 19.236 1.00 85.00 93 LYS A N 1
ATOM 692 C CA . LYS A 1 93 ? -24.287 8.659 18.904 1.00 85.00 93 LYS A CA 1
ATOM 693 C C . LYS A 1 93 ? -23.351 8.124 19.992 1.00 85.00 93 LYS A C 1
ATOM 695 O O . LYS A 1 93 ? -22.662 8.877 20.688 1.00 85.00 93 LYS A O 1
ATOM 700 N N . LYS A 1 94 ? -23.277 6.797 20.115 1.00 86.94 94 LYS A N 1
ATOM 701 C CA . LYS A 1 94 ? -22.377 6.100 21.051 1.00 86.94 94 LYS A CA 1
ATOM 702 C C . LYS A 1 94 ? -21.226 5.453 20.287 1.00 86.94 94 LYS A C 1
ATOM 704 O O . LYS A 1 94 ? -21.447 4.757 19.307 1.00 86.94 94 LYS A O 1
ATOM 709 N N . VAL A 1 95 ? -19.989 5.634 20.749 1.00 87.81 95 VAL A N 1
ATOM 710 C CA . VAL A 1 95 ? -18.849 4.883 20.195 1.00 87.81 95 VAL A CA 1
ATOM 711 C C . VAL A 1 95 ? -18.872 3.457 20.743 1.00 87.81 95 VAL A C 1
ATOM 713 O O . VAL A 1 95 ? -18.690 3.266 21.949 1.00 87.81 95 VAL A O 1
ATOM 716 N N . ALA A 1 96 ? -19.098 2.479 19.866 1.00 85.44 96 ALA A N 1
ATOM 717 C CA . ALA A 1 96 ? -19.138 1.059 20.215 1.00 85.44 96 ALA A CA 1
ATOM 718 C C . ALA A 1 96 ? -17.745 0.418 20.195 1.00 85.44 96 ALA A C 1
ATOM 720 O O . ALA A 1 96 ? -17.387 -0.337 21.101 1.00 85.44 96 ALA A O 1
ATOM 721 N N . LYS A 1 97 ? -16.936 0.768 19.188 1.00 89.19 97 LYS A N 1
ATOM 722 C CA . LYS A 1 97 ? -15.620 0.170 18.945 1.00 89.19 97 LYS A CA 1
ATOM 723 C C . LYS A 1 97 ? -14.586 1.215 18.529 1.00 89.19 97 LYS A C 1
ATOM 725 O O . LYS A 1 97 ? -14.915 2.178 17.834 1.00 89.19 97 LYS A O 1
ATOM 730 N N . ILE A 1 98 ? -13.332 0.987 18.912 1.00 90.50 98 ILE A N 1
ATOM 731 C CA . ILE A 1 98 ? -12.150 1.605 18.312 1.00 90.50 98 ILE A CA 1
ATOM 732 C C . ILE A 1 98 ? -11.384 0.528 17.541 1.00 90.50 98 ILE A C 1
ATOM 734 O O . ILE A 1 98 ? -10.883 -0.421 18.137 1.00 90.50 98 ILE A O 1
ATOM 738 N N . GLY A 1 99 ? -11.295 0.676 16.226 1.00 91.00 99 GLY A N 1
ATOM 739 C CA . GLY A 1 99 ? -10.473 -0.170 15.367 1.00 91.00 99 GLY A CA 1
ATOM 740 C C . GLY A 1 99 ? -9.124 0.478 15.085 1.00 91.00 99 GLY A C 1
ATOM 741 O O . GLY A 1 99 ? -9.069 1.674 14.811 1.00 91.00 99 GLY A O 1
ATOM 742 N N . VAL A 1 100 ? -8.035 -0.277 15.156 1.00 90.62 100 VAL A N 1
ATOM 743 C CA . VAL A 1 100 ? -6.669 0.226 14.987 1.00 90.62 100 VAL A CA 1
ATOM 744 C C . VAL A 1 100 ? -5.927 -0.608 13.954 1.00 90.62 100 VAL A C 1
ATOM 746 O O . VAL A 1 100 ? -5.492 -1.711 14.252 1.00 90.62 100 VAL A O 1
ATOM 749 N N . ALA A 1 101 ? -5.732 -0.084 12.750 1.00 89.19 101 ALA A N 1
ATOM 750 C CA . ALA A 1 101 ? -4.778 -0.628 11.793 1.00 89.19 101 ALA A CA 1
ATOM 751 C C . ALA A 1 101 ? -3.379 -0.115 12.149 1.00 89.19 101 ALA A C 1
ATOM 753 O O . ALA A 1 101 ? -3.184 1.090 12.291 1.00 89.19 101 ALA A O 1
ATOM 754 N N . THR A 1 102 ? -2.397 -0.998 12.309 1.00 86.19 102 THR A N 1
ATOM 755 C CA . THR A 1 102 ? -1.026 -0.610 12.652 1.00 86.19 102 THR A CA 1
ATOM 756 C C . THR A 1 102 ? 0.003 -1.336 11.808 1.00 86.19 102 THR A C 1
ATOM 758 O O . THR A 1 102 ? -0.108 -2.531 11.535 1.00 86.19 102 THR A O 1
ATOM 761 N N . LYS A 1 103 ? 1.051 -0.602 11.434 1.00 79.75 103 LYS A N 1
ATOM 762 C CA . LYS A 1 103 ? 2.244 -1.177 10.820 1.00 79.75 103 LYS A CA 1
ATOM 763 C C . LYS A 1 103 ? 3.019 -2.002 11.850 1.00 79.75 103 LYS A C 1
ATOM 765 O O . LYS A 1 103 ? 3.242 -1.541 12.969 1.00 79.75 103 LYS A O 1
ATOM 770 N N . GLY A 1 104 ? 3.532 -3.158 11.437 1.00 70.62 104 GLY A N 1
ATOM 771 C CA . GLY A 1 104 ? 4.500 -3.937 12.215 1.00 70.62 104 GLY A CA 1
ATOM 772 C C . GLY A 1 104 ? 3.935 -5.188 12.862 1.00 70.62 104 GLY A C 1
ATOM 773 O O . GLY A 1 104 ? 2.724 -5.358 12.928 1.00 70.62 104 GLY A O 1
ATOM 774 N N . PRO A 1 105 ? 4.806 -6.088 13.342 1.00 67.50 105 PRO A N 1
ATOM 775 C CA . PRO A 1 105 ? 4.364 -7.366 13.861 1.00 67.50 105 PRO A CA 1
ATOM 776 C C . PRO A 1 105 ? 3.524 -7.157 15.120 1.00 67.50 105 PRO A C 1
ATOM 778 O O . PRO A 1 105 ? 3.942 -6.508 16.083 1.00 67.50 105 PRO A O 1
ATOM 781 N N . ILE A 1 106 ? 2.343 -7.758 15.095 1.00 69.88 106 ILE A N 1
ATOM 782 C CA . ILE A 1 106 ? 1.429 -7.809 16.224 1.00 69.88 106 ILE A CA 1
ATOM 783 C C . ILE A 1 106 ? 1.498 -9.225 16.776 1.00 69.88 106 ILE A C 1
ATOM 785 O O . ILE A 1 106 ? 1.405 -10.197 16.026 1.00 69.88 106 ILE A O 1
ATOM 789 N N . LYS A 1 107 ? 1.683 -9.348 18.086 1.00 70.19 107 LYS A N 1
ATOM 790 C CA . LYS A 1 107 ? 1.569 -10.622 18.792 1.00 70.19 107 LYS A CA 1
ATOM 791 C C . LYS A 1 107 ? 0.348 -10.574 19.692 1.00 70.19 107 LYS A C 1
ATOM 793 O O . LYS A 1 107 ? 0.158 -9.591 20.400 1.00 70.19 107 LYS A O 1
ATOM 798 N N . LYS A 1 108 ? -0.445 -11.642 19.701 1.00 65.38 108 LYS A N 1
ATOM 799 C CA . LYS A 1 108 ? -1.421 -11.863 20.771 1.00 65.38 108 LYS A CA 1
ATOM 800 C C . LYS A 1 108 ? -0.640 -12.153 22.060 1.00 65.38 108 LYS A C 1
ATOM 802 O O . LYS A 1 108 ? 0.332 -12.912 22.021 1.00 65.38 108 LYS A O 1
ATOM 807 N N . GLY A 1 109 ? -1.003 -11.499 23.155 1.00 64.38 109 GLY A N 1
ATOM 808 C CA . GLY A 1 109 ? -0.421 -11.717 24.474 1.00 64.38 109 GLY A CA 1
ATOM 809 C C . GLY A 1 109 ? -0.577 -13.176 24.905 1.00 64.38 109 GLY A C 1
ATOM 810 O O . GLY A 1 109 ? -1.501 -13.862 24.475 1.00 64.38 109 GLY A O 1
ATOM 811 N N . SER A 1 110 ? 0.361 -13.658 25.722 1.00 60.09 110 SER A N 1
ATOM 812 C CA . SER A 1 110 ? 0.333 -15.009 26.305 1.00 60.09 110 SER A CA 1
ATOM 813 C C . SER A 1 110 ? -0.771 -15.194 27.340 1.00 60.09 110 SER A C 1
ATOM 815 O O . SER A 1 110 ? -1.169 -16.321 27.619 1.00 60.09 110 SER A O 1
ATOM 817 N N . ASP A 1 111 ? -1.225 -14.091 27.924 1.00 55.19 111 ASP A N 1
ATOM 818 C CA . ASP A 1 111 ? -2.224 -14.079 28.976 1.00 55.19 111 ASP A CA 1
ATOM 819 C C . ASP A 1 111 ? -3.594 -14.089 28.281 1.00 55.19 111 ASP A C 1
ATOM 821 O O . ASP A 1 111 ? -3.787 -13.356 27.309 1.00 55.19 111 ASP A O 1
ATOM 825 N N . ASN A 1 112 ? -4.525 -14.931 28.741 1.00 50.56 112 ASN A N 1
ATOM 826 C CA . ASN A 1 112 ? -5.850 -15.214 28.149 1.00 50.56 112 ASN A CA 1
ATOM 827 C C . ASN A 1 112 ? -6.764 -13.988 27.891 1.00 50.56 112 ASN A C 1
ATOM 829 O O . ASN A 1 112 ? -7.908 -14.145 27.480 1.00 50.56 112 ASN A O 1
ATOM 833 N N . ASP A 1 113 ? -6.270 -12.768 28.075 1.00 53.78 113 ASP A N 1
ATOM 834 C CA . ASP A 1 113 ? -6.994 -11.506 27.949 1.00 53.78 113 ASP A CA 1
ATOM 835 C C . ASP A 1 113 ? -7.078 -10.985 26.499 1.00 53.78 113 ASP A C 1
ATOM 837 O O . ASP A 1 113 ? -7.654 -9.925 26.250 1.00 53.78 113 ASP A O 1
ATOM 841 N N . GLY A 1 114 ? -6.499 -11.698 25.523 1.00 54.12 114 GLY A N 1
ATOM 842 C CA . GLY A 1 114 ? -6.579 -11.320 24.106 1.00 54.12 114 GLY A CA 1
ATOM 843 C C . GLY A 1 114 ? -5.850 -10.015 23.754 1.00 54.12 114 GLY A C 1
ATOM 844 O O . GLY A 1 114 ? -6.158 -9.404 22.733 1.00 54.12 114 GLY A O 1
ATOM 845 N N . GLU A 1 115 ? -4.896 -9.583 24.585 1.00 64.06 115 GLU A N 1
ATOM 846 C CA . GLU A 1 115 ? -4.138 -8.339 24.394 1.00 64.06 115 GLU A CA 1
ATOM 847 C C . GLU A 1 115 ? -3.303 -8.381 23.100 1.00 64.06 115 GLU A C 1
ATOM 849 O O . GLU A 1 115 ? -2.705 -9.405 22.768 1.00 64.06 115 GLU A O 1
ATOM 854 N N . TYR A 1 116 ? -3.200 -7.257 22.386 1.00 64.69 116 TYR A N 1
ATOM 855 C CA . TYR A 1 116 ? -2.354 -7.145 21.193 1.00 64.69 116 TYR A CA 1
ATOM 856 C C . TYR A 1 116 ? -1.091 -6.344 21.516 1.00 64.69 116 TYR A C 1
ATOM 858 O O . TYR A 1 116 ? -1.144 -5.169 21.888 1.00 64.69 116 TYR A O 1
ATOM 866 N N . VAL A 1 117 ? 0.065 -6.984 21.345 1.00 62.06 117 VAL A N 1
ATOM 867 C CA . VAL A 1 117 ? 1.385 -6.389 21.553 1.00 62.06 117 VAL A CA 1
ATOM 868 C C . VAL A 1 117 ? 1.978 -5.999 20.208 1.00 62.06 117 VAL A C 1
ATOM 870 O O . VAL A 1 117 ? 2.264 -6.860 19.375 1.00 62.06 117 VAL A O 1
ATOM 873 N N . VAL A 1 118 ? 2.212 -4.704 20.010 1.00 63.91 118 VAL A N 1
ATOM 874 C CA . VAL A 1 118 ? 3.021 -4.210 18.891 1.00 63.91 118 VAL A CA 1
ATOM 875 C C . VAL A 1 118 ? 4.490 -4.385 19.264 1.00 63.91 118 VAL A C 1
ATOM 877 O O . VAL A 1 118 ? 4.957 -3.782 20.235 1.00 63.91 118 VAL A O 1
ATOM 880 N N . VAL A 1 119 ? 5.206 -5.228 18.517 1.00 58.28 119 VAL A N 1
ATOM 881 C CA . VAL A 1 119 ? 6.596 -5.608 18.818 1.00 58.28 119 VAL A CA 1
ATOM 882 C C . VAL A 1 119 ? 7.571 -4.881 17.880 1.00 58.28 119 VAL A C 1
ATOM 884 O O . VAL A 1 119 ? 7.506 -5.014 16.660 1.00 58.28 119 VAL A O 1
ATOM 887 N N . GLY A 1 120 ? 8.496 -4.105 18.445 1.00 56.09 120 GLY A N 1
ATOM 888 C CA . GLY A 1 120 ? 9.610 -3.446 17.745 1.00 56.09 120 GLY A CA 1
AT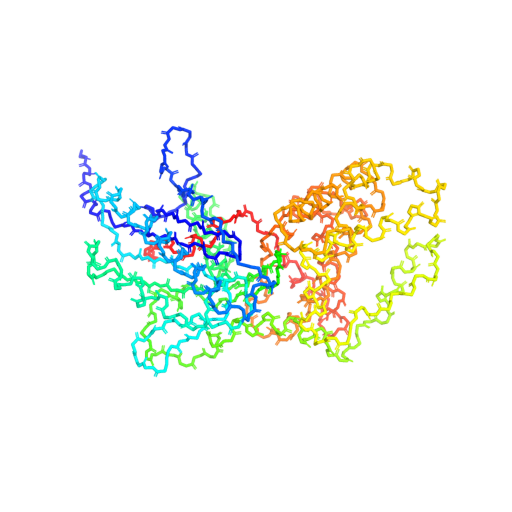OM 889 C C . GLY A 1 120 ? 10.832 -4.367 17.593 1.00 56.09 120 GLY A C 1
ATOM 890 O O . GLY A 1 120 ? 10.884 -5.407 18.251 1.00 56.09 120 GLY A O 1
ATOM 891 N N . PRO A 1 121 ? 11.836 -4.046 16.740 1.00 50.47 121 PRO A N 1
ATOM 892 C CA . PRO A 1 121 ? 12.170 -2.745 16.137 1.00 50.47 121 PRO A CA 1
ATOM 893 C C . PRO A 1 121 ? 11.862 -2.639 14.627 1.00 50.47 121 PRO A C 1
ATOM 895 O O . PRO A 1 121 ? 12.367 -1.753 13.945 1.00 50.47 121 PRO A O 1
ATOM 898 N N . CYS A 1 122 ? 11.066 -3.552 14.064 1.00 50.75 122 CYS A N 1
ATOM 899 C CA . CYS A 1 122 ? 10.915 -3.709 12.609 1.00 50.75 122 CYS A CA 1
ATOM 900 C C . CYS A 1 122 ? 10.121 -2.586 11.903 1.00 50.75 122 CYS A C 1
ATOM 902 O O . CYS A 1 122 ? 9.764 -2.729 10.735 1.00 50.75 122 CYS A O 1
ATOM 904 N N . THR A 1 123 ? 9.804 -1.482 12.586 1.00 60.59 123 THR A N 1
ATOM 905 C CA . THR A 1 123 ? 9.043 -0.369 12.009 1.00 60.59 123 THR A CA 1
ATOM 906 C C . THR A 1 123 ? 9.583 0.989 12.445 1.00 60.59 123 THR A C 1
ATOM 908 O O . THR A 1 123 ? 10.397 1.099 13.354 1.00 60.59 123 THR A O 1
ATOM 911 N N . THR A 1 124 ? 9.097 2.038 11.785 1.00 69.88 124 THR A N 1
ATOM 912 C CA . THR A 1 124 ? 9.304 3.441 12.168 1.00 69.88 124 THR A CA 1
ATOM 913 C C . THR A 1 124 ? 8.349 3.895 13.282 1.00 69.88 124 THR A C 1
ATOM 915 O O . THR A 1 124 ? 8.309 5.077 13.608 1.00 69.88 124 THR A O 1
ATOM 918 N N . LEU A 1 125 ? 7.551 2.990 13.866 1.00 78.69 125 LEU A N 1
ATOM 919 C CA . LEU A 1 125 ? 6.767 3.305 15.058 1.00 78.69 125 LEU A CA 1
ATOM 920 C C . LEU A 1 125 ? 7.668 3.208 16.300 1.00 78.69 125 LEU A C 1
ATOM 922 O O . LEU A 1 125 ? 8.454 2.268 16.406 1.00 78.69 125 LEU A O 1
ATOM 926 N N . PRO A 1 126 ? 7.536 4.123 17.274 1.00 80.38 126 PRO A N 1
ATOM 927 C CA . PRO A 1 126 ? 8.400 4.163 18.456 1.00 80.38 126 PRO A CA 1
ATOM 928 C C . PRO A 1 126 ? 8.087 3.075 19.504 1.00 80.38 126 PRO A C 1
ATOM 930 O O . PRO A 1 126 ? 8.627 3.113 20.609 1.00 80.38 126 PRO A O 1
ATOM 933 N N . PHE A 1 127 ? 7.225 2.103 19.191 1.00 80.88 127 PHE A N 1
ATOM 934 C CA . PHE A 1 127 ? 6.821 1.045 20.116 1.00 80.88 127 PHE A CA 1
ATOM 935 C C . PHE A 1 127 ? 7.878 -0.063 20.198 1.00 80.88 127 PHE A C 1
ATOM 937 O O . PHE A 1 127 ? 8.285 -0.624 19.181 1.00 80.88 127 PHE A O 1
ATOM 944 N N . LYS A 1 128 ? 8.299 -0.405 21.421 1.00 75.25 128 LYS A N 1
ATOM 945 C CA . LYS A 1 128 ? 9.178 -1.556 21.681 1.00 75.25 128 LYS A CA 1
ATOM 946 C C . LYS A 1 128 ? 8.363 -2.822 21.947 1.00 75.25 128 LYS A C 1
ATOM 948 O O . LYS A 1 128 ? 8.487 -3.788 21.209 1.00 75.25 128 LYS A O 1
ATOM 953 N N . GLU A 1 129 ? 7.504 -2.781 22.958 1.00 77.94 129 GLU A N 1
ATOM 954 C CA . GLU A 1 129 ? 6.508 -3.809 23.283 1.00 77.94 129 GLU A CA 1
ATOM 955 C C . GLU A 1 129 ? 5.290 -3.090 23.868 1.00 77.94 129 GLU A C 1
ATOM 957 O O . GLU A 1 129 ? 5.145 -2.945 25.080 1.00 77.94 129 GLU A O 1
ATOM 962 N N . CYS A 1 130 ? 4.451 -2.530 22.997 1.00 80.25 130 CYS A N 1
ATOM 963 C CA . CYS A 1 130 ? 3.302 -1.744 23.438 1.00 80.25 130 CYS A CA 1
ATOM 964 C C . CYS A 1 130 ? 2.046 -2.616 23.450 1.00 80.25 130 CYS A C 1
ATOM 966 O O . CYS A 1 130 ? 1.611 -3.080 22.393 1.00 80.25 130 CYS A O 1
ATOM 968 N N . LYS A 1 131 ? 1.450 -2.803 24.635 1.00 85.19 131 LYS A N 1
ATOM 969 C CA . LYS A 1 131 ? 0.096 -3.355 24.815 1.00 85.19 131 LYS A CA 1
ATOM 970 C C . LYS A 1 131 ? -0.929 -2.286 24.431 1.00 85.19 131 LYS A C 1
ATOM 972 O O . LYS A 1 131 ? -1.498 -1.610 25.291 1.00 85.19 131 LYS A O 1
ATOM 977 N N . LEU A 1 132 ? -1.062 -2.055 23.127 1.00 82.56 132 LEU A N 1
ATOM 978 C CA . LEU A 1 132 ? -1.730 -0.874 22.583 1.00 82.56 132 LEU A CA 1
ATOM 979 C C . LEU A 1 132 ? -3.204 -0.806 22.999 1.00 82.56 132 LEU A C 1
ATOM 981 O O . LEU A 1 132 ? -3.688 0.261 23.370 1.00 82.56 132 LEU A O 1
ATOM 985 N N . ASP A 1 133 ? -3.904 -1.938 23.002 1.00 85.06 133 ASP A N 1
ATOM 986 C CA . ASP A 1 133 ? -5.307 -2.004 23.406 1.00 85.06 133 ASP A CA 1
ATOM 987 C C . ASP A 1 133 ? -5.489 -1.644 24.894 1.00 85.06 133 ASP A C 1
ATOM 989 O O . ASP A 1 133 ? -6.350 -0.832 25.235 1.00 85.06 133 ASP A O 1
ATOM 993 N N . ARG A 1 134 ? -4.634 -2.166 25.781 1.00 85.56 134 ARG A N 1
ATOM 994 C CA . ARG A 1 134 ? -4.658 -1.863 27.219 1.00 85.56 134 ARG A CA 1
ATOM 995 C C . ARG A 1 134 ? -4.327 -0.407 27.511 1.00 85.56 134 ARG A C 1
ATOM 997 O O . ARG A 1 134 ? -5.016 0.228 28.311 1.00 85.56 134 ARG A O 1
ATOM 1004 N N . GLU A 1 135 ? -3.295 0.137 26.873 1.00 87.75 135 GLU A N 1
ATOM 1005 C CA . GLU A 1 135 ? -2.924 1.544 27.043 1.00 87.75 135 GLU A CA 1
ATOM 1006 C C . GLU A 1 135 ? -4.049 2.479 26.598 1.00 87.75 135 GLU A C 1
ATOM 1008 O O . GLU A 1 135 ? -4.390 3.428 27.312 1.00 87.75 135 GLU A O 1
ATOM 1013 N N . LEU A 1 136 ? -4.686 2.183 25.464 1.00 87.38 136 LEU A N 1
ATOM 1014 C CA . LEU A 1 136 ? -5.825 2.958 24.988 1.00 87.38 136 LEU A CA 1
ATOM 1015 C C . LEU A 1 136 ? -7.036 2.821 25.919 1.00 87.38 136 LEU A C 1
ATOM 1017 O O . LEU A 1 136 ? -7.599 3.847 26.298 1.00 87.38 136 LEU A O 1
ATOM 1021 N N . LYS A 1 137 ? -7.391 1.608 26.371 1.00 88.00 137 LYS A N 1
ATOM 1022 C CA . LYS A 1 137 ? -8.468 1.384 27.362 1.00 88.00 137 LYS A CA 1
ATOM 1023 C C . LYS A 1 137 ? -8.231 2.201 28.637 1.00 88.00 137 LYS A C 1
ATOM 1025 O O . LYS A 1 137 ? -9.127 2.906 29.100 1.00 88.00 137 LYS A O 1
ATOM 1030 N N . ASN A 1 138 ? -7.011 2.171 29.174 1.00 89.25 138 ASN A N 1
ATOM 1031 C CA . ASN A 1 138 ? -6.652 2.897 30.394 1.00 89.25 138 ASN A CA 1
ATOM 1032 C C . ASN A 1 138 ? -6.763 4.416 30.234 1.00 89.25 138 ASN A C 1
ATOM 1034 O O . ASN A 1 138 ? -7.248 5.101 31.138 1.00 89.25 138 ASN A O 1
ATOM 1038 N N . ARG A 1 139 ? -6.316 4.947 29.092 1.00 89.00 139 ARG A N 1
ATOM 1039 C CA . ARG A 1 139 ? -6.304 6.391 28.816 1.00 89.00 139 ARG A CA 1
ATOM 1040 C C . ARG A 1 139 ? -7.667 6.928 28.382 1.00 89.00 139 ARG A C 1
ATOM 1042 O O . ARG A 1 139 ? -7.941 8.103 28.592 1.00 89.00 139 ARG A O 1
ATOM 1049 N N . LEU A 1 140 ? -8.526 6.079 27.819 1.00 86.38 140 LEU A N 1
ATOM 1050 C CA . LEU A 1 140 ? -9.863 6.434 27.332 1.00 86.38 140 LEU A CA 1
ATOM 1051 C C . LEU A 1 140 ? -10.993 5.996 28.277 1.00 86.38 140 LEU A C 1
ATOM 1053 O O . LEU A 1 140 ? -12.165 6.159 27.942 1.00 86.38 140 LEU A O 1
ATOM 1057 N N . LYS A 1 141 ? -10.680 5.497 29.479 1.00 85.19 141 LYS A N 1
ATOM 1058 C CA . LYS A 1 141 ? -11.673 5.046 30.476 1.00 85.19 141 LYS A CA 1
ATOM 1059 C C . LYS A 1 141 ? -12.727 6.102 30.838 1.00 85.19 141 LYS A C 1
ATOM 1061 O O . LYS A 1 141 ? -13.854 5.754 31.181 1.00 85.19 141 LYS A O 1
ATOM 1066 N N . GLU A 1 142 ? -12.369 7.383 30.754 1.00 80.25 142 GLU A N 1
ATOM 1067 C CA . GLU A 1 142 ? -13.268 8.523 30.997 1.00 80.25 142 GLU A CA 1
ATOM 1068 C C . GLU A 1 142 ? -14.246 8.750 29.829 1.00 80.25 142 GLU A C 1
ATOM 1070 O O . GLU A 1 142 ? -15.333 9.300 30.003 1.00 80.25 142 GLU A O 1
ATOM 1075 N N . CYS A 1 143 ? -13.881 8.287 28.629 1.00 76.50 143 CYS A N 1
ATOM 1076 C CA . CYS A 1 143 ? -14.692 8.388 27.422 1.00 76.50 143 CYS A CA 1
ATOM 1077 C C . CYS A 1 143 ? -15.750 7.280 27.346 1.00 76.50 143 CYS A C 1
ATOM 1079 O O . CYS A 1 143 ? -16.882 7.562 26.970 1.00 76.50 143 CYS A O 1
ATOM 1081 N N . ASN A 1 144 ? -15.427 6.033 27.691 1.00 75.00 144 ASN A N 1
ATOM 1082 C CA . ASN A 1 144 ? -16.402 4.955 27.913 1.00 75.00 144 ASN A CA 1
ATOM 1083 C C . ASN A 1 144 ? -15.646 3.713 28.426 1.00 75.00 144 ASN A C 1
ATOM 1085 O O . ASN A 1 144 ? -14.698 3.249 27.797 1.00 75.00 144 ASN A O 1
ATOM 1089 N N . LYS A 1 145 ? -16.070 3.178 29.579 1.00 76.12 145 LYS A N 1
ATOM 1090 C CA . LYS A 1 145 ? -15.418 2.037 30.248 1.00 76.12 145 LYS A CA 1
ATOM 1091 C C . LYS A 1 145 ? -15.504 0.725 29.458 1.00 76.12 145 LYS A C 1
ATOM 1093 O O . LYS A 1 145 ? -14.742 -0.190 29.744 1.00 76.12 145 LYS A O 1
ATOM 1098 N N . HIS A 1 146 ? -16.419 0.640 28.496 1.00 80.94 146 HIS A N 1
ATOM 1099 C CA . HIS A 1 146 ? -16.751 -0.579 27.759 1.00 80.94 146 HIS A CA 1
ATOM 1100 C C . HIS A 1 146 ? -16.469 -0.461 26.255 1.00 80.94 146 HIS A C 1
ATOM 1102 O O . HIS A 1 146 ? -17.081 -1.176 25.469 1.00 80.94 146 HIS A O 1
ATOM 1108 N N . ILE A 1 147 ? -15.593 0.457 25.824 1.00 83.94 147 ILE A N 1
ATOM 1109 C CA . ILE A 1 147 ? -15.214 0.519 24.406 1.00 83.94 147 ILE A CA 1
ATOM 1110 C C . ILE A 1 147 ? -14.419 -0.740 24.047 1.00 83.94 147 ILE A C 1
ATOM 1112 O O . ILE A 1 147 ? -13.369 -1.005 24.638 1.00 83.94 147 ILE A O 1
ATOM 1116 N N . LEU A 1 148 ? -14.894 -1.478 23.043 1.00 86.75 148 LEU A N 1
ATOM 1117 C CA . LEU A 1 148 ? -14.125 -2.549 22.421 1.00 86.75 148 LEU A CA 1
ATOM 1118 C C . LEU A 1 148 ? -12.958 -1.939 21.636 1.00 86.75 148 LEU A C 1
ATOM 1120 O O . LEU A 1 148 ? -13.169 -1.027 20.839 1.00 86.75 148 LEU A O 1
ATOM 1124 N N . ILE A 1 149 ? -11.738 -2.436 21.845 1.00 87.12 149 ILE A N 1
ATOM 1125 C CA . ILE A 1 149 ? -10.568 -2.035 21.055 1.00 87.12 149 ILE A CA 1
ATOM 1126 C C . ILE A 1 149 ? -10.078 -3.237 20.265 1.00 87.12 149 ILE A C 1
ATOM 1128 O O . ILE A 1 149 ? -9.776 -4.276 20.846 1.00 87.12 149 ILE A O 1
ATOM 1132 N N . GLU A 1 150 ? -9.991 -3.068 18.954 1.00 86.12 150 GLU A N 1
ATOM 1133 C CA . GLU A 1 150 ? -9.568 -4.086 18.001 1.00 86.12 150 GLU A CA 1
ATOM 1134 C C . GLU A 1 150 ? -8.321 -3.593 17.273 1.00 86.12 150 GLU A C 1
ATOM 1136 O O . GLU A 1 150 ? -8.301 -2.468 16.778 1.00 86.12 150 GLU A O 1
ATOM 1141 N N . VAL A 1 151 ? -7.271 -4.412 17.225 1.00 84.50 151 VAL A N 1
ATOM 1142 C CA . VAL A 1 151 ? -5.996 -4.040 16.603 1.00 84.50 151 VAL A CA 1
ATOM 1143 C C . VAL A 1 151 ? -5.690 -5.010 15.467 1.00 84.50 151 VAL A C 1
ATOM 1145 O O . VAL A 1 151 ? -5.658 -6.220 15.665 1.00 84.50 151 VAL A O 1
ATOM 1148 N N . LEU A 1 152 ? -5.442 -4.466 14.280 1.00 82.62 152 LEU A N 1
ATOM 1149 C CA . LEU A 1 152 ? -5.126 -5.185 13.055 1.00 82.62 152 LEU A CA 1
ATOM 1150 C C . LEU A 1 152 ? -3.780 -4.770 12.488 1.00 82.62 152 LEU A C 1
ATOM 1152 O O . LEU A 1 152 ? -3.374 -3.613 12.572 1.00 82.62 152 LEU A O 1
ATOM 1156 N N . HIS A 1 153 ? -3.124 -5.718 11.824 1.00 83.69 153 HIS A N 1
ATOM 1157 C CA . HIS A 1 153 ? -1.994 -5.409 10.957 1.00 83.69 153 HIS A CA 1
ATOM 1158 C C . HIS A 1 153 ? -2.495 -4.594 9.761 1.00 83.69 153 HIS A C 1
ATOM 1160 O O . HIS A 1 153 ? -3.548 -4.918 9.211 1.00 83.69 153 HIS A O 1
ATOM 1166 N N . ASP A 1 154 ? -1.743 -3.584 9.323 1.00 84.75 154 ASP A N 1
ATOM 1167 C CA . ASP A 1 154 ? -2.116 -2.720 8.193 1.00 84.75 154 ASP A CA 1
ATOM 1168 C C . ASP A 1 154 ? -2.499 -3.515 6.930 1.00 84.75 154 ASP A C 1
ATOM 1170 O O . ASP A 1 154 ? -3.530 -3.247 6.320 1.00 84.75 154 ASP A O 1
ATOM 1174 N N . GLY A 1 155 ? -1.755 -4.571 6.591 1.00 84.25 155 GLY A N 1
ATOM 1175 C CA . GLY A 1 155 ? -2.085 -5.456 5.468 1.00 84.25 155 GLY A CA 1
ATOM 1176 C C . GLY A 1 155 ? -3.409 -6.207 5.647 1.00 84.25 155 GLY A C 1
ATOM 1177 O O . GLY A 1 155 ? -4.147 -6.393 4.684 1.00 84.25 155 GLY A O 1
ATOM 1178 N N . ALA A 1 156 ? -3.736 -6.636 6.870 1.00 83.06 156 ALA A N 1
ATOM 1179 C CA . ALA A 1 156 ? -4.993 -7.333 7.153 1.00 83.06 156 ALA A CA 1
ATOM 1180 C C . ALA A 1 156 ? -6.174 -6.360 7.102 1.00 83.06 156 ALA A C 1
ATOM 1182 O O . ALA A 1 156 ? -7.191 -6.652 6.480 1.00 83.06 156 ALA A O 1
ATOM 1183 N N . ALA A 1 157 ? -5.998 -5.173 7.689 1.00 86.81 157 ALA A N 1
ATOM 1184 C CA . ALA A 1 157 ? -6.967 -4.093 7.605 1.00 86.81 157 ALA A CA 1
ATOM 1185 C C . ALA A 1 157 ? -7.199 -3.668 6.148 1.00 86.81 157 ALA A C 1
ATOM 1187 O O . ALA A 1 157 ? -8.339 -3.499 5.732 1.00 86.81 157 ALA A O 1
ATOM 1188 N N . ALA A 1 158 ? -6.146 -3.562 5.335 1.00 88.38 158 ALA A N 1
ATOM 1189 C CA . ALA A 1 158 ? -6.277 -3.261 3.915 1.00 88.38 158 ALA A CA 1
ATOM 1190 C C . ALA A 1 158 ? -7.103 -4.323 3.171 1.00 88.38 158 ALA A C 1
ATOM 1192 O O . ALA A 1 158 ? -8.018 -3.958 2.437 1.00 88.38 158 ALA A O 1
ATOM 1193 N N . ALA A 1 159 ? -6.831 -5.616 3.389 1.00 86.38 159 ALA A N 1
ATOM 1194 C CA . ALA A 1 159 ? -7.601 -6.699 2.774 1.00 86.38 159 ALA A CA 1
ATOM 1195 C C . ALA A 1 159 ? -9.075 -6.675 3.215 1.00 86.38 159 ALA A C 1
ATOM 1197 O O . ALA A 1 159 ? -9.970 -6.726 2.374 1.00 86.38 159 ALA A O 1
ATOM 1198 N N . LEU A 1 160 ? -9.339 -6.531 4.519 1.00 84.81 160 LEU A N 1
ATOM 1199 C CA . LEU A 1 160 ? -10.704 -6.470 5.049 1.00 84.81 160 LEU A CA 1
ATOM 1200 C C . LEU A 1 160 ? -11.455 -5.239 4.538 1.00 84.81 160 LEU A C 1
ATOM 1202 O O . LEU A 1 160 ? -12.639 -5.313 4.228 1.00 84.81 160 LEU A O 1
ATOM 1206 N N . GLY A 1 161 ? -10.766 -4.106 4.429 1.00 86.88 161 GLY A N 1
ATOM 1207 C CA . GLY A 1 161 ? -11.336 -2.875 3.908 1.00 86.88 161 GLY A CA 1
ATOM 1208 C C . GLY A 1 161 ? -11.757 -2.977 2.451 1.00 86.88 161 GLY A C 1
ATOM 1209 O O . GLY A 1 161 ? -12.858 -2.557 2.109 1.00 86.88 161 GLY A O 1
ATOM 1210 N N . GLU A 1 162 ? -10.926 -3.591 1.611 1.00 87.44 162 GLU A N 1
ATOM 1211 C CA . GLU A 1 162 ? -11.266 -3.897 0.218 1.00 87.44 162 GLU A CA 1
ATOM 1212 C C . GLU A 1 162 ? -12.465 -4.846 0.114 1.00 87.44 162 GLU A C 1
ATOM 1214 O O . GLU A 1 162 ? -13.385 -4.600 -0.666 1.00 87.44 162 GLU A O 1
ATOM 1219 N N . MET A 1 163 ? -12.506 -5.901 0.938 1.00 84.00 163 MET A N 1
ATOM 1220 C CA . MET A 1 163 ? -13.657 -6.809 1.008 1.00 84.00 163 MET A CA 1
ATOM 1221 C C . MET A 1 163 ? -14.935 -6.073 1.434 1.00 84.00 163 MET A C 1
ATOM 1223 O O . MET A 1 163 ? -15.988 -6.242 0.817 1.00 84.00 163 MET A O 1
ATOM 1227 N N . ASN A 1 164 ? -14.848 -5.238 2.473 1.00 82.75 164 ASN A N 1
ATOM 1228 C CA . ASN A 1 164 ? -15.971 -4.454 2.985 1.00 82.75 164 ASN A CA 1
ATOM 1229 C C . ASN A 1 164 ? -16.481 -3.455 1.944 1.00 82.75 164 ASN A C 1
ATOM 1231 O O . ASN A 1 164 ? -17.693 -3.335 1.762 1.00 82.75 164 ASN A O 1
ATOM 1235 N N . TYR A 1 165 ? -15.572 -2.779 1.241 1.00 82.62 165 TYR A N 1
ATOM 1236 C CA . TYR A 1 165 ? -15.914 -1.850 0.173 1.00 82.62 165 TYR A CA 1
ATOM 1237 C C . TYR A 1 165 ? -16.581 -2.562 -1.008 1.00 82.62 165 TYR A C 1
ATOM 1239 O O . TYR A 1 165 ? -17.666 -2.163 -1.426 1.00 82.62 165 TYR A O 1
ATOM 1247 N N . ALA A 1 166 ? -16.001 -3.665 -1.491 1.00 81.50 166 ALA A N 1
ATOM 1248 C CA . ALA A 1 166 ? -16.579 -4.447 -2.581 1.00 81.50 166 ALA A CA 1
ATOM 1249 C C . ALA A 1 166 ? -17.982 -4.973 -2.230 1.00 81.50 166 ALA A C 1
ATOM 1251 O O . ALA A 1 166 ? -18.897 -4.916 -3.051 1.00 81.50 166 ALA A O 1
ATOM 1252 N N . ALA A 1 167 ? -18.184 -5.430 -0.990 1.00 78.69 167 ALA A N 1
ATOM 1253 C CA . ALA A 1 167 ? -19.499 -5.844 -0.510 1.00 78.69 167 ALA A CA 1
ATOM 1254 C C . ALA A 1 167 ? -20.501 -4.676 -0.462 1.00 78.69 167 ALA A C 1
ATOM 1256 O O . ALA A 1 167 ? -21.683 -4.866 -0.750 1.00 78.69 167 ALA A O 1
ATOM 1257 N N . ALA A 1 168 ? -20.047 -3.472 -0.103 1.00 77.50 168 ALA A N 1
ATOM 1258 C CA . ALA A 1 168 ? -20.883 -2.277 -0.074 1.00 77.50 168 ALA A CA 1
ATOM 1259 C C . ALA A 1 168 ? -21.300 -1.823 -1.485 1.00 77.50 168 ALA A C 1
ATOM 1261 O O . ALA A 1 168 ? -22.474 -1.514 -1.695 1.00 77.50 168 ALA A O 1
ATOM 1262 N N . GLU A 1 169 ? -20.381 -1.834 -2.457 1.00 77.81 169 GLU A N 1
ATOM 1263 C CA . GLU A 1 169 ? -20.696 -1.529 -3.861 1.00 77.81 169 GLU A CA 1
ATOM 1264 C C . GLU A 1 169 ? -21.669 -2.553 -4.452 1.00 77.81 169 GLU A C 1
ATOM 1266 O O . GLU A 1 169 ? -22.692 -2.172 -5.015 1.00 77.81 169 GLU A O 1
ATOM 1271 N N . ARG A 1 170 ? -21.460 -3.849 -4.195 1.00 76.12 170 ARG A N 1
ATOM 1272 C CA . ARG A 1 170 ? -22.388 -4.897 -4.643 1.00 76.12 170 ARG A CA 1
ATOM 1273 C C . ARG A 1 170 ? -23.810 -4.695 -4.115 1.00 76.12 170 ARG A C 1
ATOM 1275 O O . ARG A 1 170 ? -24.783 -4.937 -4.822 1.00 76.12 170 ARG A O 1
ATOM 1282 N N . ARG A 1 171 ? -23.964 -4.251 -2.864 1.00 74.56 171 ARG A N 1
ATOM 1283 C CA . ARG A 1 171 ? -25.295 -3.956 -2.307 1.00 74.56 171 ARG A CA 1
ATOM 1284 C C . ARG A 1 171 ? -25.975 -2.807 -3.051 1.00 74.56 171 ARG A C 1
ATOM 1286 O O . ARG A 1 171 ? -27.175 -2.898 -3.288 1.00 74.56 171 ARG A O 1
ATOM 1293 N N . LYS A 1 172 ? -25.234 -1.768 -3.454 1.00 73.69 172 LYS A N 1
ATOM 1294 C CA . LYS A 1 172 ? -25.780 -0.691 -4.298 1.00 73.69 172 LYS A CA 1
ATOM 1295 C C . LYS A 1 172 ? -26.261 -1.236 -5.642 1.00 73.69 172 LYS A C 1
ATOM 1297 O O . LYS A 1 172 ? -27.366 -0.903 -6.051 1.00 73.69 172 LYS A O 1
ATOM 1302 N N . GLU A 1 173 ? -25.475 -2.094 -6.289 1.00 76.56 173 GLU A N 1
ATOM 1303 C CA . GLU A 1 173 ? -25.848 -2.725 -7.565 1.00 76.56 173 GLU A CA 1
ATOM 1304 C C . GLU A 1 173 ? -27.129 -3.561 -7.430 1.00 76.56 173 GLU A C 1
ATOM 1306 O O . GLU A 1 173 ? -28.045 -3.422 -8.238 1.00 76.56 173 GLU A O 1
ATOM 1311 N N . ILE A 1 174 ? -27.240 -4.368 -6.366 1.00 77.25 174 ILE A N 1
ATOM 1312 C CA . ILE A 1 174 ? -28.443 -5.166 -6.077 1.00 77.25 174 ILE A CA 1
ATOM 1313 C C . ILE A 1 174 ? -29.663 -4.265 -5.866 1.00 77.25 174 ILE A C 1
ATOM 1315 O O . ILE A 1 174 ? -30.715 -4.520 -6.449 1.00 77.25 174 ILE A O 1
ATOM 1319 N N . VAL A 1 175 ? -29.533 -3.208 -5.056 1.00 76.38 175 VAL A N 1
ATOM 1320 C CA . VAL A 1 175 ? -30.622 -2.247 -4.802 1.00 76.38 175 VAL A CA 1
ATOM 1321 C C . VAL A 1 175 ? -31.056 -1.541 -6.090 1.00 76.38 175 VAL A C 1
ATOM 1323 O O . VAL A 1 175 ? -32.239 -1.256 -6.257 1.00 76.38 175 VAL A O 1
ATOM 1326 N N . ASN A 1 176 ? -30.126 -1.316 -7.019 1.00 78.38 176 ASN A N 1
ATOM 1327 C CA . ASN A 1 176 ? -30.398 -0.696 -8.315 1.00 78.38 176 ASN A CA 1
ATOM 1328 C C . ASN A 1 176 ? -30.928 -1.679 -9.378 1.00 78.38 176 ASN A C 1
ATOM 1330 O O . ASN A 1 176 ? -31.308 -1.243 -10.460 1.00 78.38 176 ASN A O 1
ATOM 1334 N N . GLY A 1 177 ? -31.000 -2.982 -9.080 1.00 76.56 177 GLY A N 1
ATOM 1335 C CA . GLY A 1 177 ? -31.470 -4.010 -10.015 1.00 76.56 177 GLY A CA 1
ATOM 1336 C C . GLY A 1 177 ? -30.420 -4.491 -11.026 1.00 76.56 177 GLY A C 1
ATOM 1337 O O . GLY A 1 177 ? -30.749 -5.296 -11.894 1.00 76.56 177 GLY A O 1
ATOM 1338 N N . ASP A 1 178 ? -29.160 -4.077 -10.884 1.00 75.12 178 ASP A N 1
ATOM 1339 C CA . ASP A 1 178 ? -28.046 -4.398 -11.789 1.00 75.12 178 ASP A CA 1
ATOM 1340 C C . ASP A 1 178 ? -27.298 -5.679 -11.372 1.00 75.12 178 ASP A C 1
ATOM 1342 O O . ASP A 1 178 ? -26.098 -5.818 -11.603 1.00 75.12 178 ASP A O 1
ATOM 1346 N N . ALA A 1 179 ? -27.981 -6.622 -10.712 1.00 60.56 179 ALA A N 1
ATOM 1347 C CA . ALA A 1 179 ? -27.359 -7.779 -10.070 1.00 60.56 179 ALA A CA 1
ATOM 1348 C C . ALA A 1 179 ? -26.744 -8.769 -11.083 1.00 60.56 179 ALA A C 1
ATOM 1350 O O . ALA A 1 179 ? -27.318 -9.807 -11.415 1.00 60.56 179 ALA A O 1
ATOM 1351 N N . GLY A 1 180 ? -25.532 -8.469 -11.546 1.00 58.78 180 GLY A N 1
ATOM 1352 C CA . GLY A 1 180 ? -24.657 -9.425 -12.202 1.00 58.78 180 GLY A CA 1
ATOM 1353 C C . GLY A 1 180 ? -24.200 -10.499 -11.213 1.00 58.78 180 GLY A C 1
ATOM 1354 O O . GLY A 1 180 ? -23.931 -10.233 -10.039 1.00 58.78 180 GLY A O 1
ATOM 1355 N N . ALA A 1 181 ? -24.093 -11.741 -11.686 1.00 47.31 181 ALA A N 1
ATOM 1356 C CA . ALA A 1 181 ? -23.464 -12.822 -10.939 1.00 47.31 181 ALA A CA 1
ATOM 1357 C C . ALA A 1 181 ? -21.961 -12.526 -10.799 1.00 47.31 181 ALA A C 1
ATOM 1359 O O . ALA A 1 181 ? -21.156 -12.885 -11.658 1.00 47.31 181 ALA A O 1
ATOM 1360 N N . HIS A 1 182 ? -21.571 -11.812 -9.744 1.00 50.84 182 HIS A N 1
ATOM 1361 C CA . HIS A 1 182 ? -20.169 -11.576 -9.421 1.00 50.84 182 HIS A CA 1
ATOM 1362 C C . HIS A 1 182 ? -19.726 -12.409 -8.217 1.00 50.84 182 HIS A C 1
ATOM 1364 O O . HIS A 1 182 ? -20.382 -12.477 -7.175 1.00 50.84 182 HIS A O 1
ATOM 1370 N N . SER A 1 183 ? -18.621 -13.109 -8.473 1.00 50.62 183 SER A N 1
ATOM 1371 C CA . SER A 1 183 ? -17.990 -14.159 -7.683 1.00 50.62 183 SER A CA 1
ATOM 1372 C C . SER A 1 183 ? -17.481 -13.659 -6.325 1.00 50.62 183 SER A C 1
ATOM 1374 O O . SER A 1 183 ? -17.126 -12.492 -6.159 1.00 50.62 183 SER A O 1
ATOM 1376 N N . THR A 1 184 ? -17.451 -14.592 -5.377 1.00 52.78 184 THR A N 1
ATOM 1377 C CA . THR A 1 184 ? -17.039 -14.513 -3.968 1.00 52.78 184 THR A CA 1
ATOM 1378 C C . THR A 1 184 ? -15.879 -13.543 -3.706 1.00 52.78 184 THR A C 1
ATOM 1380 O O . THR A 1 184 ? -14.724 -13.814 -4.033 1.00 52.78 184 THR A O 1
ATOM 1383 N N . THR A 1 185 ? -16.175 -12.418 -3.050 1.00 62.62 185 THR A N 1
ATOM 1384 C CA . THR A 1 185 ? -15.198 -11.477 -2.463 1.00 62.62 185 THR A CA 1
ATOM 1385 C C . THR A 1 185 ? -14.558 -12.011 -1.177 1.00 62.62 185 THR A C 1
ATOM 1387 O O . THR A 1 185 ? -13.889 -11.263 -0.473 1.00 62.62 185 THR A O 1
ATOM 1390 N N . ASP A 1 186 ? -14.780 -13.282 -0.847 1.00 67.75 186 ASP A N 1
ATOM 1391 C CA . ASP A 1 186 ? -14.576 -13.801 0.506 1.00 67.75 186 ASP A CA 1
ATOM 1392 C C . ASP A 1 186 ? -13.104 -14.085 0.826 1.00 67.75 186 ASP A C 1
ATOM 1394 O O . ASP A 1 186 ? -12.724 -14.091 1.993 1.00 67.75 186 ASP A O 1
ATOM 1398 N N . HIS A 1 187 ? -12.253 -14.219 -0.198 1.00 76.06 187 HIS A N 1
ATOM 1399 C CA . HIS A 1 187 ? -10.824 -14.498 -0.051 1.00 76.06 187 HIS A CA 1
ATOM 1400 C C . HIS A 1 187 ? -9.993 -13.433 -0.762 1.00 76.06 187 HIS A C 1
ATOM 1402 O O . HIS A 1 187 ? -10.179 -13.178 -1.954 1.00 76.06 187 HIS A O 1
ATOM 1408 N N . MET A 1 188 ? -9.057 -12.814 -0.045 1.00 83.19 188 MET A N 1
ATOM 1409 C CA . MET A 1 188 ? -8.214 -11.759 -0.606 1.00 83.19 188 MET A CA 1
ATOM 1410 C C . MET A 1 188 ? -6.914 -11.622 0.173 1.00 83.19 188 MET A C 1
ATOM 1412 O O . MET A 1 188 ? -6.897 -11.726 1.403 1.00 83.19 188 MET A O 1
ATOM 1416 N N . ALA A 1 189 ? -5.834 -11.332 -0.547 1.00 86.19 189 ALA A N 1
ATOM 1417 C CA . ALA A 1 189 ? -4.619 -10.788 0.035 1.00 86.19 189 ALA A CA 1
ATOM 1418 C C . ALA A 1 189 ? -4.430 -9.329 -0.386 1.00 86.19 189 ALA A C 1
ATOM 1420 O O . ALA A 1 189 ? -4.620 -8.986 -1.549 1.00 86.19 189 ALA A O 1
ATOM 1421 N N . ALA A 1 190 ? -4.014 -8.478 0.546 1.00 88.69 190 ALA A N 1
ATOM 1422 C CA . ALA A 1 190 ? -3.533 -7.138 0.256 1.00 88.69 190 ALA A CA 1
ATOM 1423 C C . ALA A 1 190 ? -2.012 -7.095 0.421 1.00 88.69 190 ALA A C 1
ATOM 1425 O O . ALA A 1 190 ? -1.477 -7.484 1.463 1.00 88.69 190 ALA A O 1
ATOM 1426 N N . VAL A 1 191 ? -1.319 -6.603 -0.605 1.00 88.44 191 VAL A N 1
ATOM 1427 C CA . VAL A 1 191 ? 0.133 -6.407 -0.611 1.00 88.44 191 VAL A CA 1
ATOM 1428 C C . VAL A 1 191 ? 0.423 -4.912 -0.606 1.00 88.44 191 VAL A C 1
ATOM 1430 O O . VAL A 1 191 ? 0.179 -4.200 -1.579 1.00 88.44 191 VAL A O 1
ATOM 1433 N N . ILE A 1 192 ? 0.952 -4.432 0.513 1.00 86.25 192 ILE A N 1
ATOM 1434 C CA . ILE A 1 192 ? 1.371 -3.049 0.723 1.00 86.25 192 ILE A CA 1
ATOM 1435 C C . ILE A 1 192 ? 2.755 -2.870 0.109 1.00 86.25 192 ILE A C 1
ATOM 1437 O O . ILE A 1 192 ? 3.702 -3.498 0.573 1.00 86.25 192 ILE A O 1
ATOM 1441 N N . ILE A 1 193 ? 2.892 -1.970 -0.869 1.00 87.25 193 ILE A N 1
ATOM 1442 C CA . ILE A 1 193 ? 4.193 -1.518 -1.388 1.00 87.25 193 ILE A CA 1
ATOM 1443 C C . ILE A 1 193 ? 4.268 0.003 -1.236 1.00 87.25 193 ILE A C 1
ATOM 1445 O O . ILE A 1 193 ? 3.756 0.783 -2.042 1.00 87.25 193 ILE A O 1
ATOM 1449 N N . GLY A 1 194 ? 4.869 0.432 -0.130 1.00 85.75 194 GLY A N 1
ATOM 1450 C CA . GLY A 1 194 ? 4.976 1.836 0.260 1.00 85.75 194 GLY A CA 1
ATOM 1451 C C . GLY A 1 194 ? 6.400 2.184 0.668 1.00 85.75 194 GLY A C 1
ATOM 1452 O O . GLY A 1 194 ? 7.338 2.038 -0.109 1.00 85.75 194 GLY A O 1
ATOM 1453 N N . THR A 1 195 ? 6.580 2.635 1.912 1.00 78.38 195 THR A N 1
ATOM 1454 C CA . THR A 1 195 ? 7.920 2.802 2.512 1.00 78.38 195 THR A CA 1
ATOM 1455 C C . THR A 1 195 ? 8.598 1.473 2.844 1.00 78.38 195 THR A C 1
ATOM 1457 O O . THR A 1 195 ? 9.800 1.442 3.071 1.00 78.38 195 THR A O 1
ATOM 1460 N N . GLY A 1 196 ? 7.828 0.389 2.873 1.00 78.88 196 GLY A N 1
ATOM 1461 C CA . GLY A 1 196 ? 8.291 -0.990 2.954 1.00 78.88 196 GLY A CA 1
ATOM 1462 C C . GLY A 1 196 ? 7.280 -1.904 2.268 1.00 78.88 196 GLY A C 1
ATOM 1463 O O . GLY A 1 196 ? 6.341 -1.409 1.634 1.00 78.88 196 GLY A O 1
ATOM 1464 N N . VAL A 1 197 ? 7.468 -3.211 2.428 1.00 77.56 197 VAL A N 1
ATOM 1465 C CA . VAL A 1 197 ? 6.557 -4.232 1.906 1.00 77.56 197 VAL A CA 1
ATOM 1466 C C . VAL A 1 197 ? 5.833 -4.922 3.059 1.00 77.56 197 VAL A C 1
ATOM 1468 O O . VAL A 1 197 ? 6.464 -5.312 4.039 1.00 77.56 197 VAL A O 1
ATOM 1471 N N . GLY A 1 198 ? 4.515 -5.070 2.949 1.00 78.00 198 GLY A N 1
ATOM 1472 C CA . GLY A 1 198 ? 3.681 -5.787 3.915 1.00 78.00 198 GLY A CA 1
ATOM 1473 C C . GLY A 1 198 ? 2.623 -6.623 3.208 1.00 78.00 198 GLY A C 1
ATOM 1474 O O . GLY A 1 198 ? 2.236 -6.307 2.087 1.00 78.00 198 GLY A O 1
ATOM 1475 N N . VAL A 1 199 ? 2.158 -7.695 3.844 1.00 80.19 199 VAL A N 1
ATOM 1476 C CA . VAL A 1 199 ? 1.111 -8.563 3.288 1.00 80.19 199 VAL A CA 1
ATOM 1477 C C . VAL A 1 199 ? 0.116 -8.897 4.385 1.00 80.19 199 VAL A C 1
ATOM 1479 O O . VAL A 1 199 ? 0.515 -9.273 5.484 1.00 80.19 199 VAL A O 1
ATOM 1482 N N . GLY A 1 200 ? -1.173 -8.784 4.089 1.00 80.19 200 GLY A N 1
ATOM 1483 C CA . GLY A 1 200 ? -2.233 -9.391 4.886 1.00 80.19 200 GLY A CA 1
ATOM 1484 C C . GLY A 1 200 ? -3.107 -10.252 3.996 1.00 80.19 200 GLY A C 1
ATOM 1485 O O . GLY A 1 200 ? -3.367 -9.882 2.858 1.00 80.19 200 GLY A O 1
ATOM 1486 N N . ALA A 1 201 ? -3.534 -11.405 4.493 1.00 76.50 201 ALA A N 1
ATOM 1487 C CA . ALA A 1 201 ? -4.405 -12.315 3.765 1.00 76.50 201 ALA A CA 1
ATOM 1488 C C . ALA A 1 201 ? -5.552 -12.751 4.669 1.00 76.50 201 ALA A C 1
ATOM 1490 O O . ALA A 1 201 ? -5.335 -13.017 5.851 1.00 76.50 201 ALA A O 1
ATOM 1491 N N . LEU A 1 202 ? -6.755 -12.821 4.107 1.00 71.31 202 LEU A N 1
ATOM 1492 C CA . LEU A 1 202 ? -7.972 -13.205 4.814 1.00 71.31 202 LEU A CA 1
ATOM 1493 C C . LEU A 1 202 ? -8.667 -14.346 4.076 1.00 71.31 202 LEU A C 1
ATOM 1495 O O . LEU A 1 202 ? -8.720 -14.367 2.842 1.00 71.31 202 LEU A O 1
ATOM 1499 N N . LYS A 1 203 ? -9.168 -15.307 4.859 1.00 63.09 203 LYS A N 1
ATOM 1500 C CA . LYS A 1 203 ? -9.887 -16.482 4.363 1.00 63.09 203 LYS A CA 1
ATOM 1501 C C . LYS A 1 203 ? -11.388 -16.223 4.249 1.00 63.09 203 LYS A C 1
ATOM 1503 O O . LYS A 1 203 ? -11.978 -16.689 3.301 1.00 63.09 203 LYS A O 1
ATOM 1508 N N . ASN A 1 204 ? -12.019 -15.521 5.175 1.00 62.47 204 ASN A N 1
ATOM 1509 C CA . ASN A 1 204 ? -13.415 -15.128 5.023 1.00 62.47 204 ASN A CA 1
ATOM 1510 C C . ASN A 1 204 ? -13.639 -13.825 5.782 1.00 62.47 204 ASN A C 1
ATOM 1512 O O . ASN A 1 204 ? -13.044 -13.604 6.837 1.00 62.47 204 ASN A O 1
ATOM 1516 N N . ARG A 1 205 ? -14.539 -12.983 5.278 1.00 55.53 205 ARG A N 1
ATOM 1517 C CA . ARG A 1 205 ? -15.056 -11.825 6.009 1.00 55.53 205 ARG A CA 1
ATOM 1518 C C . ARG A 1 205 ? -15.720 -12.240 7.331 1.00 55.53 205 ARG A C 1
ATOM 1520 O O . ARG A 1 205 ? -15.544 -11.560 8.338 1.00 55.53 205 ARG A O 1
ATOM 1527 N N . LYS A 1 206 ? -16.467 -13.355 7.337 1.00 55.09 206 LYS A N 1
ATOM 1528 C CA . LYS A 1 206 ? -17.176 -13.883 8.523 1.00 55.09 206 LYS A CA 1
ATOM 1529 C C . LYS A 1 206 ? -16.233 -14.460 9.573 1.00 55.09 206 LYS A C 1
ATOM 1531 O O . LYS A 1 206 ? -16.509 -14.291 10.755 1.00 55.09 206 LYS A O 1
ATOM 1536 N N . ASP A 1 207 ? -15.103 -15.029 9.147 1.00 49.25 207 ASP A N 1
ATOM 1537 C CA . ASP A 1 207 ? -14.067 -15.523 10.062 1.00 49.25 207 ASP A CA 1
ATOM 1538 C C . ASP A 1 207 ? -13.538 -14.394 10.955 1.00 49.25 207 ASP A C 1
ATOM 1540 O O . ASP A 1 207 ? -12.982 -14.679 11.997 1.00 49.25 207 ASP A O 1
ATOM 1544 N N . TYR A 1 208 ? -13.724 -13.117 10.598 1.00 50.69 208 TYR A N 1
ATOM 1545 C CA . TYR A 1 208 ? -13.229 -12.001 11.401 1.00 50.69 208 TYR A CA 1
ATOM 1546 C C . TYR A 1 208 ? -14.263 -11.411 12.377 1.00 50.69 208 TYR A C 1
ATOM 1548 O O . TYR A 1 208 ? -13.910 -10.964 13.464 1.00 50.69 208 TYR A O 1
ATOM 1556 N N . HIS A 1 209 ? -15.555 -11.421 12.034 1.00 40.72 209 HIS A N 1
ATOM 1557 C CA . HIS A 1 209 ? -16.590 -10.717 12.807 1.00 40.72 209 HIS A CA 1
ATOM 1558 C C . HIS A 1 209 ? -17.183 -11.508 13.991 1.00 40.72 209 HIS A C 1
ATOM 1560 O O . HIS A 1 209 ? -18.174 -11.064 14.568 1.00 40.72 209 HIS A O 1
ATOM 1566 N N . GLY A 1 210 ? -16.592 -12.638 14.396 1.00 35.38 210 GLY A N 1
ATOM 1567 C CA . GLY A 1 210 ? -17.197 -13.493 15.426 1.00 35.38 210 GLY A CA 1
ATOM 1568 C C . GLY A 1 210 ? -16.293 -14.517 16.112 1.00 35.38 210 GLY A C 1
ATOM 1569 O O . GLY A 1 210 ? -16.817 -15.510 16.606 1.00 35.38 210 GLY A O 1
ATOM 1570 N N . ILE A 1 211 ? -14.971 -14.320 16.161 1.00 33.28 211 ILE A N 1
ATOM 1571 C CA . ILE A 1 211 ? -14.090 -15.292 16.827 1.00 33.28 211 ILE A CA 1
ATOM 1572 C C . ILE A 1 211 ? -14.248 -15.185 18.348 1.00 33.28 211 ILE A C 1
ATOM 1574 O O . ILE A 1 211 ? -13.742 -14.251 18.974 1.00 33.28 211 ILE A O 1
ATOM 1578 N N . ASP A 1 212 ? -14.911 -16.183 18.934 1.00 33.44 212 ASP A N 1
ATOM 1579 C CA . ASP A 1 212 ? -14.626 -16.633 20.293 1.00 33.44 212 ASP A CA 1
ATOM 1580 C C . ASP A 1 212 ? -13.122 -16.973 20.358 1.00 33.44 212 ASP A C 1
ATOM 1582 O O . ASP A 1 212 ? -12.687 -17.906 19.677 1.00 33.44 212 ASP A O 1
ATOM 1586 N N . PRO A 1 213 ? -12.293 -16.212 21.100 1.00 37.84 213 PRO A N 1
ATOM 1587 C CA . PRO A 1 213 ? -10.837 -16.362 21.117 1.00 37.84 213 PRO A CA 1
ATOM 1588 C C . PRO A 1 213 ? -10.333 -17.777 21.439 1.00 37.84 213 PRO A C 1
ATOM 1590 O O . PRO A 1 213 ? -9.152 -18.051 21.196 1.00 37.84 213 PRO A O 1
ATOM 1593 N N . GLU A 1 214 ? -11.191 -18.632 22.006 1.00 32.53 214 GLU A N 1
ATOM 1594 C CA . GLU A 1 214 ? -10.907 -20.020 22.374 1.00 32.53 214 GLU A CA 1
ATOM 1595 C C . GLU A 1 214 ? -11.144 -21.028 21.234 1.00 32.53 214 GLU A C 1
ATOM 1597 O O . GLU A 1 214 ? -10.538 -22.103 21.233 1.00 32.53 214 GLU A O 1
ATOM 1602 N N . GLN A 1 215 ? -11.943 -20.686 20.219 1.00 33.88 215 GLN A N 1
ATOM 1603 C CA . GLN A 1 215 ? -12.249 -21.554 19.080 1.00 33.88 215 GLN A CA 1
ATOM 1604 C C . GLN A 1 215 ? -11.597 -21.034 17.796 1.00 33.88 215 GLN A C 1
ATOM 1606 O O . GLN A 1 215 ? -12.245 -20.427 16.960 1.00 33.88 215 GLN A O 1
ATOM 1611 N N . GLU A 1 216 ? -10.292 -21.268 17.658 1.00 35.88 216 GLU A N 1
ATOM 1612 C CA . GLU A 1 216 ? -9.647 -21.772 16.432 1.00 35.88 216 GLU A CA 1
ATOM 1613 C C . GLU A 1 216 ? -8.151 -21.446 16.429 1.00 35.88 216 GLU A C 1
ATOM 1615 O O . GLU A 1 216 ? -7.670 -20.394 16.007 1.00 35.88 216 GLU A O 1
ATOM 1620 N N . GLY A 1 217 ? -7.369 -22.450 16.819 1.00 32.25 217 GLY A N 1
ATOM 1621 C CA . GLY A 1 217 ? -5.985 -22.587 16.399 1.00 32.25 217 GLY A CA 1
ATOM 1622 C C . GLY A 1 217 ? -5.877 -22.902 14.905 1.00 32.25 217 GLY A C 1
ATOM 1623 O O . GLY A 1 217 ? -5.406 -23.978 14.551 1.00 32.25 217 GLY A O 1
ATOM 1624 N N . ASN A 1 218 ? -6.246 -21.962 14.031 1.00 32.47 218 ASN A N 1
ATOM 1625 C CA . ASN A 1 218 ? -5.904 -22.003 12.612 1.00 32.47 218 ASN A CA 1
ATOM 1626 C C . ASN A 1 218 ? -4.781 -20.993 12.331 1.00 32.47 218 ASN A C 1
ATOM 1628 O O . ASN A 1 218 ? -4.897 -19.789 12.528 1.00 32.47 218 ASN A O 1
ATOM 1632 N N . ALA A 1 219 ? -3.634 -21.517 11.905 1.00 33.50 219 ALA A N 1
ATOM 1633 C CA . ALA A 1 219 ? -2.303 -20.907 11.938 1.00 33.50 219 ALA A CA 1
ATOM 1634 C C . ALA A 1 219 ? -2.056 -19.651 11.058 1.00 33.50 219 ALA A C 1
ATOM 1636 O O . ALA A 1 219 ? -0.898 -19.314 10.805 1.00 33.50 219 ALA A O 1
ATOM 1637 N N . TYR A 1 220 ? -3.091 -18.941 10.599 1.00 39.62 220 TYR A N 1
ATOM 1638 C CA . TYR A 1 220 ? -2.948 -17.765 9.730 1.00 39.62 220 TYR A CA 1
ATOM 1639 C C . TYR A 1 220 ? -2.719 -16.455 10.491 1.00 39.62 220 TYR A C 1
ATOM 1641 O O . TYR A 1 220 ? -1.883 -15.651 10.078 1.00 39.62 220 TYR A O 1
ATOM 1649 N N . GLU A 1 221 ? -3.359 -16.266 11.647 1.00 39.66 221 GLU A N 1
ATOM 1650 C CA . GLU A 1 221 ? -3.240 -15.020 12.424 1.00 39.66 221 GLU A CA 1
ATOM 1651 C C . GLU A 1 221 ? -1.857 -14.832 13.059 1.00 39.66 221 GLU A C 1
ATOM 1653 O O . GLU A 1 221 ? -1.370 -13.711 13.199 1.00 39.66 221 GLU A O 1
ATOM 1658 N N . ARG A 1 222 ? -1.163 -15.933 13.383 1.00 36.62 222 ARG A N 1
ATOM 1659 C CA . ARG A 1 222 ? 0.161 -15.887 14.032 1.00 36.62 222 ARG A CA 1
ATOM 1660 C C . ARG A 1 222 ? 1.289 -15.427 13.097 1.00 36.62 222 ARG A C 1
ATOM 1662 O O . ARG A 1 222 ? 2.383 -15.155 13.579 1.00 36.62 222 ARG A O 1
ATOM 1669 N N . ASN A 1 223 ? 1.037 -15.333 11.786 1.00 34.88 223 ASN A N 1
ATOM 1670 C CA . ASN A 1 223 ? 2.080 -15.255 10.761 1.00 34.88 223 ASN A CA 1
ATOM 1671 C C . ASN A 1 223 ? 1.851 -14.203 9.656 1.00 34.88 223 ASN A C 1
ATOM 1673 O O . ASN A 1 223 ? 2.630 -14.168 8.704 1.00 34.88 223 ASN A O 1
ATOM 1677 N N . LEU A 1 224 ? 0.884 -13.285 9.768 1.00 38.28 224 LEU A N 1
ATOM 1678 C CA . LEU A 1 224 ? 0.692 -12.213 8.767 1.00 38.28 224 LEU A CA 1
ATOM 1679 C C . LEU A 1 224 ? 1.933 -11.306 8.618 1.00 38.28 224 LEU A C 1
ATOM 1681 O O . LEU A 1 224 ? 2.364 -11.019 7.505 1.00 38.28 224 LEU A O 1
ATOM 1685 N N . GLY A 1 225 ? 2.623 -10.991 9.720 1.00 36.50 225 GLY A N 1
ATOM 1686 C CA . GLY A 1 225 ? 3.934 -10.323 9.669 1.00 36.50 225 GLY A CA 1
ATOM 1687 C C . GLY A 1 225 ? 5.057 -11.182 9.057 1.00 36.50 225 GLY A C 1
ATOM 1688 O O . GLY A 1 225 ? 6.036 -10.649 8.542 1.00 36.50 225 GLY A O 1
ATOM 1689 N N . SER A 1 226 ? 4.918 -12.514 9.064 1.00 35.53 226 SER A N 1
ATOM 1690 C CA . SER A 1 226 ? 5.858 -13.447 8.424 1.00 35.53 226 SER A CA 1
ATOM 1691 C C . SER A 1 226 ? 5.557 -13.688 6.939 1.00 35.53 226 SER A C 1
ATOM 1693 O O . SER A 1 226 ? 6.444 -14.115 6.214 1.00 35.53 226 SER A O 1
ATOM 1695 N N . LEU A 1 227 ? 4.351 -13.370 6.453 1.00 40.09 227 LEU A N 1
ATOM 1696 C CA . LEU A 1 227 ? 3.987 -13.486 5.036 1.00 40.09 227 LEU A CA 1
ATOM 1697 C C . LEU A 1 227 ? 4.722 -12.453 4.175 1.00 40.09 227 LEU A C 1
ATOM 1699 O O . LEU A 1 227 ? 5.194 -12.796 3.094 1.00 40.09 227 LEU A O 1
ATOM 1703 N N . GLY A 1 228 ? 4.932 -11.236 4.694 1.00 40.22 228 GLY A N 1
ATOM 1704 C CA . GLY A 1 228 ? 5.858 -10.265 4.098 1.00 40.22 228 GLY A CA 1
ATOM 1705 C C . GLY A 1 228 ? 7.295 -10.797 4.041 1.00 40.22 228 GLY A C 1
ATOM 1706 O O . GLY A 1 228 ? 7.941 -10.700 3.000 1.00 40.22 228 GLY A O 1
ATOM 1707 N N . ARG A 1 229 ? 7.752 -11.473 5.112 1.00 36.91 229 ARG A N 1
ATOM 1708 C CA . ARG A 1 229 ? 9.032 -12.206 5.127 1.00 36.91 229 ARG A CA 1
ATOM 1709 C C . ARG A 1 229 ? 9.047 -13.406 4.184 1.00 36.91 229 ARG A C 1
ATOM 1711 O O . ARG A 1 229 ? 10.106 -13.745 3.686 1.00 36.91 229 ARG A O 1
ATOM 1718 N N . HIS A 1 230 ? 7.920 -14.057 3.905 1.00 34.97 230 HIS A N 1
ATOM 1719 C CA . HIS A 1 230 ? 7.847 -15.150 2.936 1.00 34.97 230 HIS A CA 1
ATOM 1720 C C . HIS A 1 230 ? 7.880 -14.644 1.495 1.00 34.97 230 HIS A C 1
ATOM 1722 O O . HIS A 1 230 ? 8.616 -15.215 0.703 1.00 34.97 230 HIS A O 1
ATOM 1728 N N . LEU A 1 231 ? 7.213 -13.534 1.167 1.00 38.25 231 LEU A N 1
ATOM 1729 C CA . LEU A 1 231 ? 7.353 -12.859 -0.137 1.00 38.25 231 LEU A CA 1
ATOM 1730 C C . LEU A 1 231 ? 8.832 -12.559 -0.447 1.00 38.25 231 LEU A C 1
ATOM 1732 O O . LEU A 1 231 ? 9.347 -12.799 -1.534 1.00 38.25 231 LEU A O 1
ATOM 1736 N N . VAL A 1 232 ? 9.531 -12.148 0.601 1.00 35.31 232 VAL A N 1
ATOM 1737 C CA . VAL A 1 232 ? 10.968 -11.908 0.691 1.00 35.31 232 VAL A CA 1
ATOM 1738 C C . VAL A 1 232 ? 11.841 -13.180 0.643 1.00 35.31 232 VAL A C 1
ATOM 1740 O O . VAL A 1 232 ? 12.903 -13.185 0.023 1.00 35.31 232 VAL A O 1
ATOM 1743 N N . CYS A 1 233 ? 11.455 -14.253 1.341 1.00 25.88 233 CYS A N 1
ATOM 1744 C CA . CYS A 1 233 ? 12.267 -15.462 1.501 1.00 25.88 233 CYS A CA 1
ATOM 1745 C C . CYS A 1 233 ? 12.116 -16.403 0.306 1.00 25.88 233 CYS A C 1
ATOM 1747 O O . CYS A 1 233 ? 13.076 -17.084 -0.037 1.00 25.88 233 CYS A O 1
ATOM 1749 N N . VAL A 1 234 ? 10.955 -16.428 -0.353 1.00 31.44 234 VAL A N 1
ATOM 1750 C CA . VAL A 1 234 ? 10.737 -17.248 -1.553 1.00 31.44 234 VAL A CA 1
ATOM 1751 C C . VAL A 1 234 ? 11.497 -16.659 -2.751 1.00 31.44 234 VAL A C 1
ATOM 1753 O O . VAL A 1 234 ? 12.060 -17.422 -3.534 1.00 31.44 234 VAL A O 1
ATOM 1756 N N . ALA A 1 235 ? 11.692 -15.332 -2.802 1.00 33.28 235 ALA A N 1
ATOM 1757 C CA . ALA A 1 235 ? 12.633 -14.685 -3.726 1.00 33.28 235 ALA A CA 1
ATOM 1758 C C . ALA A 1 235 ? 14.103 -15.147 -3.560 1.00 33.28 235 ALA A C 1
ATOM 1760 O O . ALA A 1 235 ? 14.924 -14.873 -4.431 1.00 33.28 235 ALA A O 1
ATOM 1761 N N . ARG A 1 236 ? 14.453 -15.847 -2.464 1.00 32.12 236 ARG A N 1
ATOM 1762 C CA . ARG A 1 236 ? 15.788 -16.441 -2.242 1.00 32.12 236 ARG A CA 1
ATOM 1763 C C . ARG A 1 236 ? 15.909 -17.893 -2.689 1.00 32.12 236 ARG A C 1
ATOM 1765 O O . ARG A 1 236 ? 17.030 -18.393 -2.715 1.00 32.12 236 ARG A O 1
ATOM 1772 N N . SER A 1 237 ? 14.802 -18.603 -2.915 1.00 28.23 237 SER A N 1
ATOM 1773 C CA . SER A 1 237 ? 14.901 -20.025 -3.243 1.00 28.23 237 SER A CA 1
ATOM 1774 C C . SER A 1 237 ? 15.621 -20.181 -4.583 1.00 28.23 237 SER A C 1
ATOM 1776 O O . SER A 1 237 ? 15.304 -19.477 -5.536 1.00 28.23 237 SER A O 1
ATOM 1778 N N . GLU A 1 238 ? 16.589 -21.098 -4.650 1.00 33.88 238 GLU A N 1
ATOM 1779 C CA . GLU A 1 238 ? 17.331 -21.496 -5.861 1.00 33.88 238 GLU A CA 1
ATOM 1780 C C . GLU A 1 238 ? 16.429 -22.153 -6.925 1.00 33.88 238 GLU A C 1
ATOM 1782 O O . GLU A 1 238 ? 16.899 -22.886 -7.796 1.00 33.88 238 GLU A O 1
ATOM 1787 N N . LEU A 1 239 ? 15.116 -21.917 -6.866 1.00 33.91 239 LEU A N 1
ATOM 1788 C CA . LEU A 1 239 ? 14.246 -22.172 -7.992 1.00 33.91 239 LEU A CA 1
ATOM 1789 C C . LEU A 1 239 ? 14.771 -21.315 -9.143 1.00 33.91 239 LEU A C 1
ATOM 1791 O O . LEU A 1 239 ? 15.012 -20.120 -8.945 1.00 33.91 239 LEU A O 1
ATOM 1795 N N . PRO A 1 240 ? 14.996 -21.901 -10.327 1.00 31.84 240 PRO A N 1
ATOM 1796 C CA . PRO A 1 240 ? 15.476 -21.150 -11.465 1.00 31.84 240 PRO A CA 1
ATOM 1797 C C . PRO A 1 240 ? 14.449 -20.057 -11.760 1.00 31.84 240 PRO A C 1
ATOM 1799 O O . PRO A 1 240 ? 13.420 -20.305 -12.381 1.00 31.84 240 PRO A O 1
ATOM 1802 N N . VAL A 1 241 ? 14.733 -18.823 -11.331 1.00 35.97 241 VAL A N 1
ATOM 1803 C CA . VAL A 1 241 ? 14.293 -17.648 -12.076 1.00 35.97 241 VAL A CA 1
ATOM 1804 C C . VAL A 1 241 ? 14.820 -17.940 -13.473 1.00 35.97 241 VAL A C 1
ATOM 1806 O O . VAL A 1 241 ? 16.042 -18.080 -13.598 1.00 35.97 241 VAL A O 1
ATOM 1809 N N . PRO A 1 242 ? 13.960 -18.169 -14.484 1.00 30.27 242 PRO A N 1
ATOM 1810 C CA . PRO A 1 242 ? 14.436 -18.572 -15.794 1.00 30.27 242 PRO A CA 1
ATOM 1811 C C . PRO A 1 242 ? 15.582 -17.643 -16.178 1.00 30.27 242 PRO A C 1
ATOM 1813 O O . PRO A 1 242 ? 15.427 -16.420 -16.096 1.00 30.27 242 PRO A O 1
ATOM 1816 N N . GLY A 1 243 ? 16.740 -18.214 -16.538 1.00 30.84 243 GLY A N 1
ATOM 1817 C CA . GLY A 1 243 ? 17.972 -17.477 -16.873 1.00 30.84 243 GLY A CA 1
ATOM 1818 C C . GLY A 1 243 ? 17.781 -16.411 -17.959 1.00 30.84 243 GLY A C 1
ATOM 1819 O O . GLY A 1 243 ? 18.656 -15.592 -18.213 1.00 30.84 243 GLY A O 1
ATOM 1820 N N . HIS A 1 244 ? 16.585 -16.370 -18.531 1.00 30.61 244 HIS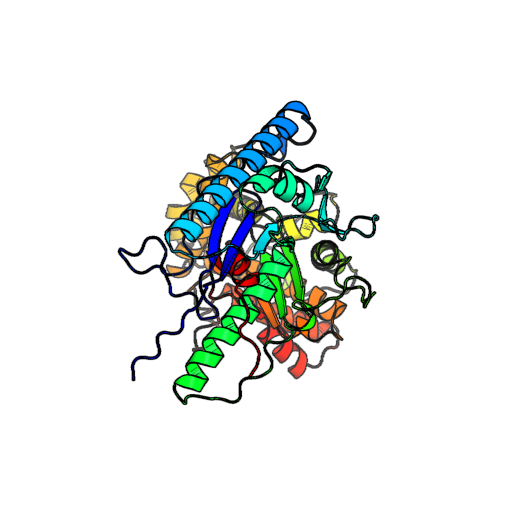 A N 1
ATOM 1821 C CA . HIS A 1 244 ? 16.068 -15.389 -19.446 1.00 30.61 244 HIS A CA 1
ATOM 1822 C C . HIS A 1 244 ? 15.599 -14.076 -18.813 1.00 30.61 244 HIS A C 1
ATOM 1824 O O . HIS A 1 244 ? 15.261 -13.200 -19.579 1.00 30.61 244 HIS A O 1
ATOM 1830 N N . TRP A 1 245 ? 15.566 -13.835 -17.497 1.00 32.03 245 TRP A N 1
ATOM 1831 C CA . TRP A 1 245 ? 15.109 -12.511 -17.015 1.00 32.03 245 TRP A CA 1
ATOM 1832 C C . TRP A 1 245 ? 16.085 -11.360 -17.349 1.00 32.03 245 TRP A C 1
ATOM 1834 O O . TRP A 1 245 ? 15.677 -10.384 -17.985 1.00 32.03 245 TRP A O 1
ATOM 1844 N N . PRO A 1 246 ? 17.401 -11.481 -17.066 1.00 35.12 246 PRO A N 1
ATOM 1845 C CA . PRO A 1 246 ? 18.396 -10.532 -17.574 1.00 35.12 246 PRO A CA 1
ATOM 1846 C C . PRO A 1 246 ? 18.532 -10.600 -19.103 1.00 35.12 246 PRO A C 1
ATOM 1848 O O . PRO A 1 246 ? 18.860 -9.611 -19.751 1.00 35.12 246 PRO A O 1
ATOM 1851 N N . GLU A 1 247 ? 18.272 -11.767 -19.693 1.00 30.28 247 GLU A N 1
ATOM 1852 C CA . GLU A 1 247 ? 18.381 -12.022 -21.131 1.00 30.28 247 GLU A CA 1
ATOM 1853 C C . GLU A 1 247 ? 17.191 -11.484 -21.942 1.00 30.28 247 GLU A C 1
ATOM 1855 O O . GLU A 1 247 ? 17.384 -11.051 -23.068 1.00 30.28 247 GLU A O 1
ATOM 1860 N N . TYR A 1 248 ? 15.993 -11.408 -21.367 1.00 31.00 248 TYR A N 1
ATOM 1861 C CA . TYR A 1 248 ? 14.777 -10.816 -21.932 1.00 31.00 248 TYR A CA 1
ATOM 1862 C C . TYR A 1 248 ? 14.879 -9.289 -21.901 1.00 31.00 248 TYR A C 1
ATOM 1864 O O . TYR A 1 248 ? 14.542 -8.624 -22.883 1.00 31.00 248 TYR A O 1
ATOM 1872 N N . CYS A 1 249 ? 15.481 -8.737 -20.839 1.00 32.34 249 CYS A N 1
ATOM 1873 C CA . CYS A 1 249 ? 15.923 -7.342 -20.804 1.00 32.34 249 CYS A CA 1
ATOM 1874 C C . CYS A 1 249 ? 17.039 -7.056 -21.833 1.00 32.34 249 CYS A C 1
ATOM 1876 O O . CYS A 1 249 ? 17.025 -5.994 -22.452 1.00 32.34 249 CYS A O 1
ATOM 1878 N N . ARG A 1 250 ? 17.960 -8.004 -22.091 1.00 30.52 250 ARG A N 1
ATOM 1879 C CA . ARG A 1 250 ? 18.984 -7.888 -23.158 1.00 30.52 250 ARG A CA 1
ATOM 1880 C C . ARG A 1 250 ? 18.417 -8.045 -24.574 1.00 30.52 250 ARG A C 1
ATOM 1882 O O . ARG A 1 250 ? 18.885 -7.373 -25.486 1.00 30.52 250 ARG A O 1
ATOM 1889 N N . TYR A 1 251 ? 17.426 -8.911 -24.785 1.00 29.19 251 TYR A N 1
ATOM 1890 C CA . TYR A 1 251 ? 16.887 -9.206 -26.117 1.00 29.19 251 TYR A CA 1
ATOM 1891 C C . TYR A 1 251 ? 15.970 -8.098 -26.648 1.00 29.19 251 TYR A C 1
ATOM 1893 O O . TYR A 1 251 ? 15.935 -7.884 -27.860 1.00 29.19 251 TYR A O 1
ATOM 1901 N N . GLN A 1 252 ? 15.265 -7.362 -25.777 1.00 35.59 252 GLN A N 1
ATOM 1902 C CA . GLN A 1 252 ? 14.387 -6.261 -26.206 1.00 35.59 252 GLN A CA 1
ATOM 1903 C C . GLN A 1 252 ? 15.127 -4.950 -26.533 1.00 35.59 252 GLN A C 1
ATOM 1905 O O . GLN A 1 252 ? 14.538 -4.078 -27.166 1.00 35.59 252 GLN A O 1
ATOM 1910 N N . TYR A 1 253 ? 16.415 -4.820 -26.190 1.00 34.34 253 TYR A N 1
ATOM 1911 C CA . TYR A 1 253 ? 17.248 -3.667 -26.547 1.00 34.34 253 TYR A CA 1
ATOM 1912 C C . TYR A 1 253 ? 18.598 -4.120 -27.116 1.00 34.34 253 TYR A C 1
ATOM 1914 O O . TYR A 1 253 ? 19.610 -4.143 -26.419 1.00 34.34 253 TYR A O 1
ATOM 1922 N N . ARG A 1 254 ? 18.658 -4.362 -28.434 1.00 27.98 254 ARG A N 1
ATOM 1923 C CA . ARG A 1 254 ? 19.919 -4.438 -29.212 1.00 27.98 254 ARG A CA 1
ATOM 1924 C C . ARG A 1 254 ? 20.654 -3.079 -29.311 1.00 27.98 254 ARG A C 1
ATOM 1926 O O . ARG A 1 254 ? 21.254 -2.769 -30.334 1.00 27.98 254 ARG A O 1
ATOM 1933 N N . GLY A 1 255 ? 20.599 -2.265 -28.259 1.00 31.12 255 GLY A N 1
ATOM 1934 C CA . GLY A 1 255 ? 21.232 -0.947 -28.183 1.00 31.12 255 GLY A CA 1
ATOM 1935 C C . GLY A 1 255 ? 21.651 -0.505 -26.777 1.00 31.12 255 GLY A C 1
ATOM 1936 O O . GLY A 1 255 ? 22.279 0.538 -26.662 1.00 31.12 255 GLY A O 1
ATOM 1937 N N . ALA A 1 256 ? 21.349 -1.269 -25.718 1.00 33.28 256 ALA A N 1
ATOM 1938 C CA . ALA A 1 256 ? 21.832 -0.968 -24.370 1.00 33.28 256 ALA A CA 1
ATOM 1939 C C . ALA A 1 256 ? 23.107 -1.776 -24.076 1.00 33.28 256 ALA A C 1
ATOM 1941 O O . ALA A 1 256 ? 23.142 -2.989 -24.293 1.00 33.28 256 ALA A O 1
ATOM 1942 N N . ASP A 1 257 ? 24.158 -1.092 -23.619 1.00 34.28 257 ASP A N 1
ATOM 1943 C CA . ASP A 1 257 ? 25.487 -1.661 -23.382 1.00 34.28 257 ASP A CA 1
ATOM 1944 C C . ASP A 1 257 ? 25.422 -2.892 -22.439 1.00 34.28 257 ASP A C 1
ATOM 1946 O O . ASP A 1 257 ? 24.968 -2.771 -21.294 1.00 34.28 257 ASP A O 1
ATOM 1950 N N . PRO A 1 258 ? 25.907 -4.077 -22.868 1.00 33.31 258 PRO A N 1
ATOM 1951 C CA . PRO A 1 258 ? 25.977 -5.288 -22.044 1.00 33.31 258 PRO A CA 1
ATOM 1952 C C . PRO A 1 258 ? 26.876 -5.173 -20.794 1.00 33.31 258 PRO A C 1
ATOM 1954 O O . PRO A 1 258 ? 26.972 -6.134 -20.026 1.00 33.31 258 PRO A O 1
ATOM 1957 N N . ARG A 1 259 ? 27.530 -4.026 -20.557 1.00 34.44 259 ARG A N 1
ATOM 1958 C CA . ARG A 1 259 ? 28.387 -3.752 -19.390 1.00 34.44 259 ARG A CA 1
ATOM 1959 C C . ARG A 1 259 ? 27.668 -3.291 -18.124 1.00 34.44 259 ARG A C 1
ATOM 1961 O O . ARG A 1 259 ? 28.352 -3.122 -17.115 1.00 34.44 259 ARG A O 1
ATOM 1968 N N . THR A 1 260 ? 26.344 -3.133 -18.111 1.00 37.09 260 THR A N 1
ATOM 1969 C CA . THR A 1 260 ? 25.594 -2.897 -16.860 1.00 37.09 260 THR A CA 1
ATOM 1970 C C . THR A 1 260 ? 25.634 -4.150 -15.975 1.00 37.09 260 THR A C 1
ATOM 1972 O O . THR A 1 260 ? 24.734 -4.987 -15.939 1.00 37.09 260 THR A O 1
ATOM 1975 N N . LYS A 1 261 ? 26.754 -4.318 -15.267 1.00 31.27 261 LYS A N 1
ATOM 1976 C CA . LYS A 1 261 ? 26.940 -5.298 -14.200 1.00 31.27 261 LYS A CA 1
ATOM 1977 C C . LYS A 1 261 ? 26.081 -4.860 -13.016 1.00 31.27 261 LYS A C 1
ATOM 1979 O O . LYS A 1 261 ? 26.535 -4.100 -12.168 1.00 31.27 261 LYS A O 1
ATOM 1984 N N . TYR A 1 262 ? 24.850 -5.353 -12.948 1.00 36.12 262 TYR A N 1
ATOM 1985 C CA . TYR A 1 262 ? 24.040 -5.281 -11.735 1.00 36.12 262 TYR A CA 1
ATOM 1986 C C . TYR A 1 262 ? 24.676 -6.185 -10.672 1.00 36.12 262 TYR A C 1
ATOM 1988 O O . TYR A 1 262 ? 24.381 -7.376 -10.585 1.00 36.12 262 TYR A O 1
ATOM 1996 N N . ALA A 1 263 ? 25.620 -5.641 -9.907 1.00 28.22 263 ALA A N 1
ATOM 1997 C CA . ALA A 1 263 ? 26.109 -6.295 -8.705 1.00 28.22 263 ALA A CA 1
ATOM 1998 C C . ALA A 1 263 ? 25.034 -6.155 -7.612 1.00 28.22 263 ALA A C 1
ATOM 2000 O O . ALA A 1 263 ? 24.518 -5.051 -7.428 1.00 28.22 263 ALA A O 1
ATOM 2001 N N . PRO A 1 264 ? 24.672 -7.228 -6.886 1.00 32.53 264 PRO A N 1
ATOM 2002 C CA . PRO A 1 264 ? 23.768 -7.113 -5.750 1.00 32.53 264 PRO A CA 1
ATOM 2003 C C . PRO A 1 264 ? 24.385 -6.168 -4.714 1.00 32.53 264 PRO A C 1
ATOM 2005 O O . PRO A 1 264 ? 25.466 -6.422 -4.174 1.00 32.53 264 PRO A O 1
ATOM 2008 N N . ILE A 1 265 ? 23.706 -5.047 -4.474 1.00 33.38 265 ILE A N 1
ATOM 2009 C CA . ILE A 1 265 ? 24.067 -4.106 -3.424 1.00 33.38 265 ILE A CA 1
ATOM 2010 C C . ILE A 1 265 ? 23.690 -4.781 -2.101 1.00 33.38 265 ILE A C 1
ATOM 2012 O O . ILE A 1 265 ? 22.520 -4.938 -1.783 1.00 33.38 265 ILE A O 1
ATOM 2016 N N . SER A 1 266 ? 24.719 -5.168 -1.347 1.00 34.62 266 SER A N 1
ATOM 2017 C CA . SER A 1 266 ? 24.697 -5.645 0.043 1.00 34.62 266 SER A CA 1
ATOM 2018 C C . SER A 1 266 ? 24.640 -7.167 0.298 1.00 34.62 266 SER A C 1
ATOM 2020 O O . SER A 1 266 ? 23.933 -7.945 -0.334 1.00 34.62 266 SER A O 1
ATOM 2022 N N . LYS A 1 267 ? 25.420 -7.588 1.308 1.00 34.06 267 LYS A N 1
ATOM 2023 C CA . LYS A 1 267 ? 25.439 -8.930 1.924 1.00 34.06 267 LYS A CA 1
ATOM 2024 C C . LYS A 1 267 ? 24.267 -9.135 2.909 1.00 34.06 267 LYS A C 1
ATOM 2026 O O . LYS A 1 267 ? 24.425 -9.847 3.899 1.00 34.06 267 LYS A O 1
ATOM 2031 N N . GLN A 1 268 ? 23.140 -8.447 2.727 1.00 38.28 268 GLN A N 1
ATOM 2032 C CA . GLN A 1 268 ? 22.040 -8.468 3.695 1.00 38.28 268 GLN A CA 1
ATOM 2033 C C . GLN A 1 268 ? 21.082 -9.650 3.472 1.00 38.28 268 GLN A C 1
ATOM 2035 O O . GLN A 1 268 ? 21.124 -10.352 2.458 1.00 38.28 268 GLN A O 1
ATOM 2040 N N . SER A 1 269 ? 20.248 -9.933 4.477 1.00 44.19 269 SER A N 1
ATOM 2041 C CA . SER A 1 269 ? 19.198 -10.950 4.387 1.00 44.19 269 SER A CA 1
ATOM 2042 C C . SER A 1 269 ? 18.275 -10.670 3.186 1.00 44.19 269 SER A C 1
ATOM 2044 O O . SER A 1 269 ? 18.135 -9.533 2.751 1.00 44.19 269 SER A O 1
ATOM 2046 N N . GLY A 1 270 ? 17.606 -11.688 2.636 1.00 46.59 270 GLY A N 1
ATOM 2047 C CA . GLY A 1 270 ? 16.730 -11.520 1.460 1.00 46.59 270 GLY A CA 1
ATOM 2048 C C . GLY A 1 270 ? 15.560 -10.563 1.702 1.00 46.59 270 GLY A C 1
ATOM 2049 O O . GLY A 1 270 ? 14.975 -10.063 0.748 1.00 46.59 270 GLY A O 1
ATOM 2050 N N . GLU A 1 271 ? 15.256 -10.279 2.976 1.00 47.25 271 GLU A N 1
ATOM 2051 C CA . GLU A 1 271 ? 14.241 -9.309 3.417 1.00 47.25 271 GLU A CA 1
ATOM 2052 C C . GLU A 1 271 ? 14.606 -7.887 3.076 1.00 47.25 271 GLU A C 1
ATOM 2054 O O . GLU A 1 271 ? 13.766 -7.141 2.565 1.00 47.25 271 GLU A O 1
ATOM 2059 N N . ALA A 1 272 ? 15.877 -7.559 3.284 1.00 51.97 272 ALA A N 1
ATOM 2060 C CA . ALA A 1 272 ? 16.434 -6.312 2.819 1.00 51.97 272 ALA A CA 1
ATOM 2061 C C . ALA A 1 272 ? 16.380 -6.264 1.290 1.00 51.97 272 ALA A C 1
ATOM 2063 O O . ALA A 1 272 ? 15.828 -5.317 0.755 1.00 51.97 272 ALA A O 1
ATOM 2064 N N . TYR A 1 273 ? 16.791 -7.331 0.592 1.00 57.78 273 TYR A N 1
ATOM 2065 C CA . TYR A 1 273 ? 16.919 -7.310 -0.869 1.00 57.78 273 TYR A CA 1
ATOM 2066 C C . TYR A 1 273 ? 15.616 -6.989 -1.622 1.00 57.78 273 TYR A C 1
ATOM 2068 O O . TYR A 1 273 ? 15.598 -6.066 -2.430 1.00 57.78 273 TYR A O 1
ATOM 2076 N N . PHE A 1 274 ? 14.508 -7.702 -1.374 1.00 62.59 274 PHE A N 1
ATOM 2077 C CA . PHE A 1 274 ? 13.261 -7.407 -2.099 1.00 62.59 274 PHE A CA 1
ATOM 2078 C C . PHE A 1 274 ? 12.694 -6.033 -1.715 1.00 62.59 274 PHE A C 1
ATOM 2080 O O . PHE A 1 274 ? 12.319 -5.246 -2.582 1.00 62.59 274 PHE A O 1
ATOM 2087 N N . THR A 1 275 ? 12.693 -5.704 -0.419 1.00 66.00 275 THR A N 1
ATOM 2088 C CA . THR A 1 275 ? 12.233 -4.392 0.063 1.00 66.00 275 THR A CA 1
ATOM 2089 C C . THR A 1 275 ? 13.059 -3.254 -0.543 1.00 66.00 275 THR A C 1
ATOM 2091 O O . THR A 1 275 ? 12.496 -2.245 -0.957 1.00 66.00 275 THR A O 1
ATOM 2094 N N . GLU A 1 276 ? 14.376 -3.424 -0.656 1.00 66.56 276 GLU A N 1
ATOM 2095 C CA . GLU A 1 276 ? 15.305 -2.479 -1.285 1.00 66.56 276 GLU A CA 1
ATOM 2096 C C . GLU A 1 276 ? 15.068 -2.312 -2.786 1.00 66.56 276 GLU A C 1
ATOM 2098 O O . GLU A 1 276 ? 15.455 -1.296 -3.352 1.00 66.56 276 GLU A O 1
ATOM 2103 N N . ARG A 1 277 ? 14.409 -3.261 -3.453 1.00 68.44 277 ARG A N 1
ATOM 2104 C CA . ARG A 1 277 ? 14.147 -3.148 -4.890 1.00 68.44 277 ARG A CA 1
ATOM 2105 C C . ARG A 1 277 ? 12.772 -2.609 -5.239 1.00 68.44 277 ARG A C 1
ATOM 2107 O O . ARG A 1 277 ? 12.634 -2.024 -6.305 1.00 68.44 277 ARG A O 1
ATOM 2114 N N . VAL A 1 278 ? 11.772 -2.748 -4.365 1.00 75.56 278 VAL A N 1
ATOM 2115 C CA . VAL A 1 278 ? 10.393 -2.327 -4.690 1.00 75.56 278 VAL A CA 1
ATOM 2116 C C . VAL A 1 278 ? 9.806 -1.271 -3.755 1.00 75.56 278 VAL A C 1
ATOM 2118 O O . VAL A 1 278 ? 8.801 -0.648 -4.096 1.00 75.56 278 VAL A O 1
ATOM 2121 N N . ALA A 1 279 ? 10.400 -1.019 -2.584 1.00 82.75 279 ALA A N 1
ATOM 2122 C CA . ALA A 1 279 ? 9.902 0.031 -1.700 1.00 82.75 279 ALA A CA 1
ATOM 2123 C C . ALA A 1 279 ? 10.249 1.424 -2.245 1.00 82.75 279 ALA A C 1
ATOM 2125 O O . ALA A 1 279 ? 11.343 1.675 -2.751 1.00 82.75 279 ALA A O 1
ATOM 2126 N N . GLY A 1 280 ? 9.326 2.370 -2.075 1.00 86.50 280 GLY A N 1
ATOM 2127 C CA . GLY A 1 280 ? 9.400 3.709 -2.660 1.00 86.50 280 GLY A CA 1
ATOM 2128 C C . GLY A 1 280 ? 10.700 4.474 -2.372 1.00 86.50 280 GLY A C 1
ATOM 2129 O O . GLY A 1 280 ? 11.296 4.986 -3.318 1.00 86.50 280 GLY A O 1
ATOM 2130 N N . PRO A 1 281 ? 11.185 4.550 -1.115 1.00 84.44 281 PRO A N 1
ATOM 2131 C CA . PRO A 1 281 ? 12.434 5.245 -0.800 1.00 84.44 281 PRO A CA 1
ATOM 2132 C C . PRO A 1 281 ? 13.643 4.707 -1.567 1.00 84.44 281 PRO A C 1
ATOM 2134 O O . PRO A 1 281 ? 14.501 5.482 -1.989 1.00 84.44 281 PRO A O 1
ATOM 2137 N N . TRP A 1 282 ? 13.705 3.390 -1.759 1.00 84.19 282 TRP A N 1
ATOM 2138 C CA . TRP A 1 282 ? 14.808 2.744 -2.454 1.00 84.19 282 TRP A CA 1
ATOM 2139 C C . TRP A 1 282 ? 14.675 2.846 -3.965 1.00 84.19 282 TRP A C 1
ATOM 2141 O O . TRP A 1 282 ? 15.633 3.248 -4.616 1.00 84.19 282 TRP A O 1
ATOM 2151 N N . LEU A 1 283 ? 13.472 2.622 -4.501 1.00 85.81 283 LEU A N 1
ATOM 2152 C CA . LEU A 1 283 ? 13.168 2.877 -5.907 1.00 85.81 283 LEU A CA 1
ATOM 2153 C C . LEU A 1 283 ? 13.553 4.301 -6.309 1.00 85.81 283 LEU A C 1
ATOM 2155 O O . LEU A 1 283 ? 14.200 4.501 -7.327 1.00 85.81 283 LEU A O 1
ATOM 2159 N N . ALA A 1 284 ? 13.212 5.301 -5.495 1.00 88.19 284 ALA A N 1
ATOM 2160 C CA . ALA A 1 284 ? 13.559 6.685 -5.791 1.00 88.19 284 ALA A CA 1
ATOM 2161 C C . ALA A 1 284 ? 15.079 6.917 -5.831 1.00 88.19 284 ALA A C 1
ATOM 2163 O O . ALA A 1 284 ? 15.564 7.595 -6.735 1.00 88.19 284 ALA A O 1
ATOM 2164 N N . LYS A 1 285 ? 15.833 6.346 -4.880 1.00 86.56 285 LYS A N 1
ATOM 2165 C CA . LYS A 1 285 ? 17.305 6.420 -4.862 1.00 86.56 285 LYS A CA 1
ATOM 2166 C C . LYS A 1 285 ? 17.918 5.716 -6.070 1.00 86.56 285 LYS A C 1
ATOM 2168 O O . LYS A 1 285 ? 18.836 6.254 -6.678 1.00 86.56 285 LYS A O 1
ATOM 2173 N N . GLU A 1 286 ? 17.399 4.548 -6.428 1.00 85.69 286 GLU A N 1
ATOM 2174 C CA . GLU A 1 286 ? 17.890 3.763 -7.556 1.00 85.69 286 GLU A CA 1
ATOM 2175 C C . GLU A 1 286 ? 17.608 4.460 -8.891 1.00 85.69 286 GLU A C 1
ATOM 2177 O O . GLU A 1 286 ? 18.503 4.602 -9.716 1.00 85.69 286 GLU A O 1
ATOM 2182 N N . ILE A 1 287 ? 16.404 5.005 -9.074 1.00 87.50 287 ILE A N 1
ATOM 2183 C CA . ILE A 1 287 ? 16.054 5.823 -10.241 1.00 87.50 287 ILE A CA 1
ATOM 2184 C C . ILE A 1 287 ? 16.942 7.067 -10.325 1.00 87.50 287 ILE A C 1
ATOM 2186 O O . ILE A 1 287 ? 17.424 7.400 -11.406 1.00 87.50 287 ILE A O 1
ATOM 2190 N N . ALA A 1 288 ? 17.203 7.730 -9.196 1.00 87.25 288 ALA A N 1
ATOM 2191 C CA . ALA A 1 288 ? 18.109 8.872 -9.138 1.00 87.25 288 ALA A CA 1
ATOM 2192 C C . ALA A 1 288 ? 19.542 8.485 -9.547 1.00 87.25 288 ALA A C 1
ATOM 2194 O O . ALA A 1 288 ? 20.159 9.178 -10.357 1.00 87.25 288 ALA A O 1
ATOM 2195 N N . ARG A 1 289 ? 20.051 7.352 -9.044 1.00 88.19 289 ARG A N 1
ATOM 2196 C CA . ARG A 1 289 ? 21.365 6.802 -9.404 1.00 88.19 289 ARG A CA 1
ATOM 2197 C C . ARG A 1 289 ? 21.446 6.480 -10.898 1.00 88.19 289 ARG A C 1
ATOM 2199 O O . ARG A 1 289 ? 22.356 6.959 -11.567 1.00 88.19 289 ARG A O 1
ATOM 2206 N N . LEU A 1 290 ? 20.475 5.735 -11.426 1.00 84.81 290 LEU A N 1
ATOM 2207 C CA . LEU A 1 290 ? 20.421 5.344 -12.836 1.00 84.81 290 LEU A CA 1
ATOM 2208 C C . LEU A 1 290 ? 20.322 6.556 -13.765 1.00 84.81 290 LEU A C 1
ATOM 2210 O O . LEU A 1 290 ? 20.975 6.578 -14.804 1.00 84.81 290 LEU A O 1
ATOM 2214 N N . LEU A 1 291 ? 19.540 7.577 -13.399 1.00 83.56 291 LEU A N 1
ATOM 2215 C CA . LEU A 1 291 ? 19.437 8.804 -14.191 1.00 83.56 291 LEU A CA 1
ATOM 2216 C C . LEU A 1 291 ? 20.766 9.571 -14.209 1.00 83.56 291 LEU A C 1
ATOM 2218 O O . LEU A 1 291 ? 21.169 10.081 -15.256 1.00 83.56 291 LEU A O 1
ATOM 2222 N N . LYS A 1 292 ? 21.468 9.618 -13.070 1.00 84.19 292 LYS A N 1
ATOM 2223 C CA . LYS A 1 292 ? 22.790 10.242 -12.960 1.00 84.19 292 LYS A CA 1
ATOM 2224 C C . LYS A 1 292 ? 23.824 9.523 -13.825 1.00 84.19 292 LYS A C 1
ATOM 2226 O O . LYS A 1 292 ? 24.484 10.182 -14.623 1.00 84.19 292 LYS A O 1
ATOM 2231 N N . GLU A 1 293 ? 23.912 8.200 -13.730 1.00 84.06 293 GLU A N 1
ATOM 2232 C CA . GLU A 1 293 ? 24.819 7.385 -14.555 1.00 84.06 293 GLU A CA 1
ATOM 2233 C C . GLU A 1 293 ? 24.515 7.542 -16.047 1.00 84.06 293 GLU A C 1
ATOM 2235 O O . GLU A 1 293 ? 25.402 7.858 -16.836 1.00 84.06 293 GLU A O 1
ATOM 2240 N N . TYR A 1 294 ? 23.238 7.452 -16.428 1.00 77.25 294 TYR A N 1
ATOM 2241 C CA . TYR A 1 294 ? 22.818 7.622 -17.818 1.00 77.25 294 TYR A CA 1
ATOM 2242 C C . TYR A 1 294 ? 23.215 8.994 -18.388 1.00 77.25 294 TYR A C 1
ATOM 2244 O O . TYR A 1 294 ? 23.691 9.081 -19.522 1.00 77.25 294 TYR A O 1
ATOM 2252 N N . SER A 1 295 ? 23.075 10.060 -17.590 1.00 76.69 295 SER A N 1
ATOM 2253 C CA . SER A 1 295 ? 23.456 11.420 -17.994 1.00 76.69 295 SER A CA 1
ATOM 2254 C C . SER A 1 295 ? 24.965 11.610 -18.191 1.00 76.69 295 SER A C 1
ATOM 2256 O O . SER A 1 295 ? 25.371 12.447 -18.997 1.00 76.69 295 SER A O 1
ATOM 2258 N N . GLN A 1 296 ? 25.788 10.838 -17.475 1.00 80.62 296 GLN A N 1
ATOM 2259 C CA . GLN A 1 296 ? 27.248 10.900 -17.550 1.00 80.62 296 GLN A CA 1
ATOM 2260 C C . GLN A 1 296 ? 27.786 10.079 -18.726 1.00 80.62 296 GLN A C 1
ATOM 2262 O O . GLN A 1 296 ? 28.665 10.552 -19.446 1.00 80.62 296 GLN A O 1
ATOM 2267 N N . ASP A 1 297 ? 27.228 8.887 -18.947 1.00 77.12 297 ASP A N 1
ATOM 2268 C CA . ASP A 1 297 ? 27.746 7.936 -19.932 1.00 77.12 297 ASP A CA 1
ATOM 2269 C C . ASP A 1 297 ? 27.290 8.240 -21.367 1.00 77.12 297 ASP A C 1
ATOM 2271 O O . ASP A 1 297 ? 28.020 7.952 -22.316 1.00 77.12 297 ASP A O 1
ATOM 2275 N N . ASN A 1 298 ? 26.106 8.841 -21.559 1.00 68.75 298 ASN A N 1
ATOM 2276 C CA . ASN A 1 298 ? 25.532 9.060 -22.893 1.00 68.75 298 ASN A CA 1
ATOM 2277 C C . ASN A 1 298 ? 24.962 10.480 -23.082 1.00 68.75 298 ASN A C 1
ATOM 2279 O O . ASN A 1 298 ? 23.760 10.650 -23.301 1.00 68.75 298 ASN A O 1
ATOM 2283 N N . PRO A 1 299 ? 25.803 11.534 -23.092 1.00 65.38 299 PRO A N 1
ATOM 2284 C CA . PRO A 1 299 ? 25.343 12.922 -23.214 1.00 65.38 299 PRO A CA 1
ATOM 2285 C C . PRO A 1 299 ? 24.606 13.229 -24.532 1.00 65.38 299 PRO A C 1
ATOM 2287 O O . PRO A 1 299 ? 23.856 14.200 -24.601 1.00 65.38 299 PRO A O 1
ATOM 2290 N N . ARG A 1 300 ? 24.781 12.406 -25.580 1.00 61.84 300 ARG A N 1
ATOM 2291 C CA . ARG A 1 300 ? 23.986 12.494 -26.820 1.00 61.84 300 ARG A CA 1
ATOM 2292 C C . ARG A 1 300 ? 22.599 11.862 -26.685 1.00 61.84 300 ARG A C 1
ATOM 2294 O O . ARG A 1 300 ? 21.651 12.413 -27.236 1.00 61.84 300 ARG A O 1
ATOM 2301 N N . ASP A 1 301 ? 22.460 10.775 -25.928 1.00 59.34 301 ASP A N 1
ATOM 2302 C CA . ASP A 1 301 ? 21.170 10.102 -25.723 1.00 59.34 301 ASP A CA 1
ATOM 2303 C C . ASP A 1 301 ? 20.341 10.729 -24.596 1.00 59.34 301 ASP A C 1
ATOM 2305 O O . ASP A 1 301 ? 19.134 10.502 -24.521 1.00 59.34 301 ASP A O 1
ATOM 2309 N N . ALA A 1 302 ? 20.936 11.627 -23.804 1.00 59.47 302 ALA A N 1
ATOM 2310 C CA . ALA A 1 302 ? 20.226 12.530 -22.893 1.00 59.47 302 ALA A CA 1
ATOM 2311 C C . ALA A 1 302 ? 19.089 13.325 -23.584 1.00 59.47 302 ALA A C 1
ATOM 2313 O O . ALA A 1 302 ? 18.145 13.777 -22.933 1.00 59.47 302 ALA A O 1
ATOM 2314 N N . LEU A 1 303 ? 19.136 13.458 -24.919 1.00 51.38 303 LEU A N 1
ATOM 2315 C CA . LEU A 1 303 ? 18.056 14.004 -25.748 1.00 51.38 303 LEU A CA 1
ATOM 2316 C C . LEU A 1 303 ? 16.776 13.143 -25.748 1.00 51.38 303 LEU A C 1
ATOM 2318 O O . LEU A 1 303 ? 15.690 13.706 -25.883 1.00 51.38 303 LEU A O 1
ATOM 2322 N N . TYR A 1 304 ? 16.873 11.820 -25.577 1.00 53.56 304 TYR A N 1
ATOM 2323 C CA . TYR A 1 304 ? 15.725 10.897 -25.534 1.00 53.56 304 TYR A CA 1
ATOM 2324 C C . TYR A 1 304 ? 15.074 10.797 -24.150 1.00 53.56 304 TYR A C 1
ATOM 2326 O O . TYR A 1 304 ? 13.931 10.357 -24.046 1.00 53.56 304 TYR A O 1
ATOM 2334 N N . THR A 1 305 ? 15.766 11.260 -23.108 1.00 62.06 305 THR A N 1
ATOM 2335 C CA . THR A 1 305 ? 15.278 11.330 -21.721 1.00 62.06 305 THR A CA 1
ATOM 2336 C C . THR A 1 305 ? 14.858 12.745 -21.325 1.00 62.06 305 THR A C 1
ATOM 2338 O O . THR A 1 305 ? 14.953 13.135 -20.160 1.00 62.06 305 THR A O 1
ATOM 2341 N N . ARG A 1 306 ? 14.466 13.574 -22.303 1.00 66.38 306 ARG A N 1
ATOM 2342 C CA . ARG A 1 306 ? 14.301 15.026 -22.129 1.00 66.38 306 ARG A CA 1
ATOM 2343 C C . ARG A 1 306 ? 13.298 15.374 -21.029 1.00 66.38 306 ARG A C 1
ATOM 2345 O O . ARG A 1 306 ? 13.557 16.282 -20.249 1.00 66.38 306 ARG A O 1
ATOM 2352 N N . ALA A 1 307 ? 12.191 14.636 -20.945 1.00 68.69 307 ALA A N 1
ATOM 2353 C CA . ALA A 1 307 ? 11.146 14.870 -19.952 1.00 68.69 307 ALA A CA 1
ATOM 2354 C C . ALA A 1 307 ? 11.586 14.410 -18.553 1.00 68.69 307 ALA A C 1
ATOM 2356 O O . ALA A 1 307 ? 11.466 15.174 -17.592 1.00 68.69 307 ALA A O 1
ATOM 2357 N N . ALA A 1 308 ? 12.156 13.203 -18.441 1.00 71.75 308 ALA A N 1
ATOM 2358 C CA . ALA A 1 308 ? 12.675 12.695 -17.171 1.00 71.75 308 ALA A CA 1
ATOM 2359 C C . ALA A 1 308 ? 13.806 13.584 -16.626 1.00 71.75 308 ALA A C 1
ATOM 2361 O O . ALA A 1 308 ? 13.794 13.953 -15.454 1.00 71.75 308 ALA A O 1
ATOM 2362 N N . MET A 1 309 ? 14.744 14.005 -17.477 1.00 69.81 309 MET A N 1
ATOM 2363 C CA . MET A 1 309 ? 15.834 14.892 -17.070 1.00 69.81 309 MET A CA 1
ATOM 2364 C C . MET A 1 309 ? 15.349 16.291 -16.683 1.00 69.81 309 MET A C 1
ATOM 2366 O O . MET A 1 309 ? 15.877 16.868 -15.742 1.00 69.81 309 MET A O 1
ATOM 2370 N N . GLN A 1 310 ? 14.333 16.844 -17.345 1.00 76.00 310 GLN A N 1
ATOM 2371 C CA . GLN A 1 310 ? 13.810 18.165 -16.980 1.00 76.00 310 GLN A CA 1
ATOM 2372 C C . GLN A 1 310 ? 13.076 18.166 -15.637 1.00 76.00 310 GLN A C 1
ATOM 2374 O O . GLN A 1 310 ? 13.181 19.135 -14.888 1.00 76.00 310 GLN A O 1
ATOM 2379 N N . VAL A 1 311 ? 12.338 17.097 -15.327 1.00 75.62 311 VAL A N 1
ATOM 2380 C CA . VAL A 1 311 ? 11.478 17.054 -14.134 1.00 75.62 311 VAL A CA 1
ATOM 2381 C C . VAL A 1 311 ? 12.169 16.449 -12.920 1.00 75.62 311 VAL A C 1
ATOM 2383 O O . VAL A 1 311 ? 11.923 16.899 -11.805 1.00 75.62 311 VAL A O 1
ATOM 2386 N N . ILE A 1 312 ? 13.026 15.446 -13.120 1.00 82.94 312 ILE A N 1
ATOM 2387 C CA . ILE A 1 312 ? 13.617 14.657 -12.033 1.00 82.94 312 ILE A CA 1
ATOM 2388 C C . ILE A 1 312 ? 15.048 15.113 -11.729 1.00 82.94 312 ILE A C 1
ATOM 2390 O O . ILE A 1 312 ? 15.417 15.202 -10.560 1.00 82.94 312 ILE A O 1
ATOM 2394 N N . ALA A 1 313 ? 15.863 15.415 -12.750 1.00 78.88 313 ALA A N 1
ATOM 2395 C CA . ALA A 1 313 ? 17.300 15.649 -12.560 1.00 78.88 313 ALA A CA 1
ATOM 2396 C C . ALA A 1 313 ? 17.655 16.766 -11.558 1.00 78.88 313 ALA A C 1
ATOM 2398 O O . ALA A 1 313 ? 18.604 16.555 -10.803 1.00 78.88 313 ALA A O 1
ATOM 2399 N N . PRO A 1 314 ? 16.912 17.894 -11.458 1.00 84.00 314 PRO A N 1
ATOM 2400 C CA . PRO A 1 314 ? 17.213 18.923 -10.458 1.00 84.00 314 PRO A CA 1
ATOM 2401 C C . PRO A 1 314 ? 17.185 18.403 -9.013 1.00 84.00 314 PRO A C 1
ATOM 2403 O O . PRO A 1 314 ? 17.887 18.924 -8.151 1.00 84.00 314 PRO A O 1
ATOM 2406 N N . ASP A 1 315 ? 16.391 17.363 -8.750 1.00 88.31 315 ASP A N 1
ATOM 2407 C CA . ASP A 1 315 ? 16.214 16.780 -7.421 1.00 88.31 315 ASP A CA 1
ATOM 2408 C C . ASP A 1 315 ? 17.150 15.591 -7.156 1.00 88.31 315 ASP A C 1
ATOM 2410 O O . ASP A 1 315 ? 17.302 15.181 -6.005 1.00 88.31 315 ASP A O 1
ATOM 2414 N N . VAL A 1 316 ? 17.784 15.028 -8.193 1.00 87.19 316 VAL A N 1
ATOM 2415 C CA . VAL A 1 316 ? 18.627 13.822 -8.091 1.00 87.19 316 VAL A CA 1
ATOM 2416 C C . VAL A 1 316 ? 19.852 14.070 -7.224 1.00 87.19 316 VAL A C 1
ATOM 2418 O O . VAL A 1 316 ? 20.066 13.350 -6.249 1.00 87.19 316 VAL A O 1
ATOM 2421 N N . ASP A 1 317 ? 20.645 15.097 -7.536 1.00 86.38 317 ASP A N 1
ATOM 2422 C CA . ASP A 1 317 ? 21.863 15.386 -6.772 1.00 86.38 317 ASP A CA 1
ATOM 2423 C C . ASP A 1 317 ? 21.540 15.780 -5.329 1.00 86.38 317 ASP A C 1
ATOM 2425 O O . ASP A 1 317 ? 22.248 15.396 -4.390 1.00 86.38 317 ASP A O 1
ATOM 2429 N N . ARG A 1 318 ? 20.418 16.482 -5.127 1.00 91.12 318 ARG A N 1
ATOM 2430 C CA . ARG A 1 318 ? 19.946 16.806 -3.784 1.00 91.12 318 ARG A CA 1
ATOM 2431 C C . ARG A 1 318 ? 19.541 15.546 -3.022 1.00 91.12 318 ARG A C 1
ATOM 2433 O O . ARG A 1 318 ? 20.006 15.363 -1.905 1.00 91.12 318 ARG A O 1
ATOM 2440 N N . LEU A 1 319 ? 18.754 14.644 -3.615 1.00 89.31 319 LEU A N 1
ATOM 2441 C CA . LEU A 1 319 ? 18.356 13.397 -2.955 1.00 89.31 319 LEU A CA 1
ATOM 2442 C C . LEU A 1 319 ? 19.571 12.538 -2.576 1.00 89.31 319 LEU A C 1
ATOM 2444 O O . LEU A 1 319 ? 19.613 11.992 -1.474 1.00 89.31 319 LEU A O 1
ATOM 2448 N N . LEU A 1 320 ? 20.539 12.408 -3.486 1.00 87.38 320 LEU A N 1
ATOM 2449 C CA . LEU A 1 320 ? 21.714 11.556 -3.295 1.00 87.38 320 LEU A CA 1
ATOM 2450 C C . LEU A 1 320 ? 22.721 12.133 -2.288 1.00 87.38 320 LEU A C 1
ATOM 2452 O O . LEU A 1 320 ? 23.480 11.368 -1.702 1.00 87.38 320 LEU A O 1
ATOM 2456 N N . SER A 1 321 ? 22.720 13.452 -2.064 1.00 87.56 321 SER A N 1
ATOM 2457 C CA . SER A 1 321 ? 23.573 14.105 -1.056 1.00 87.56 321 SER A CA 1
ATOM 2458 C C . SER A 1 321 ? 22.978 14.104 0.357 1.00 87.56 321 SER A C 1
ATOM 2460 O O . SER A 1 321 ? 23.694 14.367 1.322 1.00 87.56 321 SER A O 1
ATOM 2462 N N . LEU A 1 322 ? 21.685 13.803 0.511 1.00 86.69 322 LEU A N 1
ATOM 2463 C CA . LEU A 1 322 ? 21.030 13.735 1.817 1.00 86.69 322 LEU A CA 1
ATOM 2464 C C . LEU A 1 322 ? 21.321 12.399 2.512 1.00 86.69 322 LEU A C 1
ATOM 2466 O O . LEU A 1 322 ? 20.728 11.364 2.196 1.00 86.69 322 LEU A O 1
ATOM 2470 N N . GLU A 1 323 ? 22.191 12.419 3.518 1.00 82.19 323 GLU A N 1
ATOM 2471 C CA . GLU A 1 323 ? 22.501 11.227 4.317 1.00 82.19 323 GLU A CA 1
ATOM 2472 C C . GLU A 1 323 ? 21.340 10.839 5.251 1.00 82.19 323 GLU A C 1
ATOM 2474 O O . GLU A 1 323 ? 20.970 9.667 5.326 1.00 82.19 323 GLU A O 1
ATOM 2479 N N . ARG A 1 324 ? 20.700 11.823 5.899 1.00 81.56 324 ARG A N 1
ATOM 2480 C CA . ARG A 1 324 ? 19.628 11.613 6.894 1.00 81.56 324 ARG A CA 1
ATOM 2481 C C . ARG A 1 324 ? 18.257 11.394 6.250 1.00 81.56 324 ARG A C 1
ATOM 2483 O O . ARG A 1 324 ? 17.934 12.027 5.253 1.00 81.56 324 ARG A O 1
ATOM 2490 N N . GLU A 1 325 ? 17.433 10.514 6.823 1.00 75.88 325 GLU A N 1
ATOM 2491 C CA . GLU A 1 325 ? 16.054 10.257 6.368 1.00 75.88 325 GLU A CA 1
ATOM 2492 C C . GLU A 1 325 ? 15.054 11.279 6.941 1.00 75.88 325 GLU A C 1
ATOM 2494 O O . GLU A 1 325 ? 14.148 10.952 7.711 1.00 75.88 325 GLU A O 1
ATOM 2499 N N . ASP A 1 326 ? 15.196 12.536 6.523 1.00 80.88 326 ASP A N 1
ATOM 2500 C CA . ASP A 1 326 ? 14.323 13.635 6.939 1.00 80.88 326 ASP A CA 1
ATOM 2501 C C . ASP A 1 326 ? 13.118 13.865 5.998 1.00 80.88 326 ASP A C 1
ATOM 2503 O O . ASP A 1 326 ? 12.853 13.128 5.040 1.00 80.88 326 ASP A O 1
ATOM 2507 N N . GLU A 1 327 ? 12.314 14.882 6.316 1.00 80.56 327 GLU A N 1
ATOM 2508 C CA . GLU A 1 327 ? 11.121 15.242 5.542 1.00 80.56 327 GLU A CA 1
ATOM 2509 C C . GLU A 1 327 ? 11.460 15.746 4.134 1.00 80.56 327 GLU A C 1
ATOM 2511 O O . GLU A 1 327 ? 10.686 15.506 3.205 1.00 80.56 327 GLU A O 1
ATOM 2516 N N . GLU A 1 328 ? 12.608 16.407 3.966 1.00 87.38 328 GLU A N 1
ATOM 2517 C CA . GLU A 1 328 ? 13.076 16.867 2.661 1.00 87.38 328 GLU A CA 1
ATOM 2518 C C . GLU A 1 328 ? 13.387 15.660 1.776 1.00 87.38 328 GLU A C 1
ATOM 2520 O O . GLU A 1 328 ? 12.850 15.541 0.672 1.00 87.38 328 GLU A O 1
ATOM 2525 N N . LYS A 1 329 ? 14.158 14.699 2.296 1.00 87.25 329 LYS A N 1
ATOM 2526 C CA . LYS A 1 329 ? 14.504 13.472 1.578 1.00 87.25 329 LYS A CA 1
ATOM 2527 C C . LYS A 1 329 ? 13.262 12.686 1.163 1.00 87.25 329 LYS A C 1
ATOM 2529 O O . LYS A 1 329 ? 13.145 12.279 0.008 1.00 87.25 329 LYS A O 1
ATOM 2534 N N . LYS A 1 330 ? 12.287 12.527 2.064 1.00 84.69 330 LYS A N 1
ATOM 2535 C CA . LYS A 1 330 ? 11.003 11.859 1.768 1.00 84.69 330 LYS A CA 1
ATOM 2536 C C . LYS A 1 330 ? 10.180 12.605 0.716 1.00 84.69 330 LYS A C 1
ATOM 2538 O O . LYS A 1 330 ? 9.498 11.969 -0.093 1.00 84.69 330 LYS A O 1
ATOM 2543 N N . ALA A 1 331 ? 10.198 13.939 0.728 1.00 87.69 331 ALA A N 1
ATOM 2544 C CA . ALA A 1 331 ? 9.515 14.750 -0.276 1.00 87.69 331 ALA A CA 1
ATOM 2545 C C . ALA A 1 331 ? 10.162 14.583 -1.658 1.00 87.69 331 ALA A C 1
ATOM 2547 O O . ALA A 1 331 ? 9.450 14.344 -2.635 1.00 87.69 331 ALA A O 1
ATOM 2548 N N . LEU A 1 332 ? 11.496 14.609 -1.723 1.00 89.62 332 LEU A N 1
ATOM 2549 C CA . LEU A 1 332 ? 12.255 14.372 -2.952 1.00 89.62 332 LEU A CA 1
ATOM 2550 C C . LEU A 1 332 ? 12.006 12.964 -3.499 1.00 89.62 332 LEU A C 1
ATOM 2552 O O . LEU A 1 332 ? 11.686 12.826 -4.674 1.00 89.62 332 LEU A O 1
ATOM 2556 N N . GLN A 1 333 ? 12.031 11.927 -2.654 1.00 90.69 333 GLN A N 1
ATOM 2557 C CA . GLN A 1 333 ? 11.723 10.551 -3.071 1.00 90.69 333 GLN A CA 1
ATOM 2558 C C . GLN A 1 333 ? 10.357 10.455 -3.773 1.00 90.69 333 GLN A C 1
ATOM 2560 O O . GLN A 1 333 ? 10.241 9.873 -4.851 1.00 90.69 333 GLN A O 1
ATOM 2565 N N . LYS A 1 334 ? 9.316 11.073 -3.195 1.00 89.81 334 LYS A N 1
ATOM 2566 C CA . LYS A 1 334 ? 7.976 11.116 -3.805 1.00 89.81 334 LYS A CA 1
ATOM 2567 C C . LYS A 1 334 ? 7.965 11.887 -5.121 1.00 89.81 334 LYS A C 1
ATOM 2569 O O . LYS A 1 334 ? 7.320 11.441 -6.068 1.00 89.81 334 LYS A O 1
ATOM 2574 N N . LYS A 1 335 ? 8.662 13.024 -5.175 1.00 90.62 335 LYS A N 1
ATOM 2575 C CA . LYS A 1 335 ? 8.757 13.866 -6.372 1.00 90.62 335 LYS A CA 1
ATOM 2576 C C . LYS A 1 335 ? 9.438 13.126 -7.524 1.00 90.62 335 LYS A C 1
ATOM 2578 O O . LYS A 1 335 ? 8.921 13.165 -8.634 1.00 90.62 335 LYS A O 1
ATOM 2583 N N . ILE A 1 336 ? 10.505 12.373 -7.251 1.00 91.00 336 ILE A N 1
ATOM 2584 C CA . ILE A 1 336 ? 11.200 11.554 -8.254 1.00 91.00 336 ILE A CA 1
ATOM 2585 C C . ILE A 1 336 ? 10.280 10.476 -8.836 1.00 91.00 336 ILE A C 1
ATOM 2587 O O . ILE A 1 336 ? 10.165 10.370 -10.055 1.00 91.00 336 ILE A O 1
ATOM 2591 N N . LEU A 1 337 ? 9.580 9.704 -7.996 1.00 91.56 337 LEU A N 1
ATOM 2592 C CA . LEU A 1 337 ? 8.675 8.649 -8.481 1.00 91.56 337 LEU A CA 1
ATOM 2593 C C . LEU A 1 337 ? 7.475 9.213 -9.261 1.00 91.56 337 LEU A C 1
ATOM 2595 O O . LEU A 1 337 ? 7.061 8.641 -10.272 1.00 91.56 337 LEU A O 1
ATOM 2599 N N . ALA A 1 338 ? 6.929 10.350 -8.819 1.00 91.19 338 ALA A N 1
ATOM 2600 C CA . ALA A 1 338 ? 5.877 11.054 -9.549 1.00 91.19 338 ALA A CA 1
ATOM 2601 C C . ALA A 1 338 ? 6.390 11.584 -10.898 1.00 91.19 338 ALA A C 1
ATOM 2603 O O . ALA A 1 338 ? 5.735 11.397 -11.922 1.00 91.19 338 ALA A O 1
ATOM 2604 N N . GLY A 1 339 ? 7.590 12.173 -10.915 1.00 90.50 339 GLY A N 1
ATOM 2605 C CA . GLY A 1 339 ? 8.255 12.641 -12.128 1.00 90.50 339 GLY A CA 1
ATOM 2606 C C . GLY A 1 339 ? 8.543 11.516 -13.121 1.00 90.50 339 GLY A C 1
ATOM 2607 O O . GLY A 1 339 ? 8.385 11.718 -14.321 1.00 90.50 339 GLY A O 1
ATOM 2608 N N . LEU A 1 340 ? 8.879 10.312 -12.639 1.00 92.12 340 LEU A N 1
ATOM 2609 C CA . LEU A 1 340 ? 9.057 9.127 -13.485 1.00 92.12 340 LEU A CA 1
ATOM 2610 C C . LEU A 1 340 ? 7.752 8.752 -14.199 1.00 92.12 340 LEU A C 1
ATOM 2612 O O . LEU A 1 340 ? 7.752 8.503 -15.403 1.00 92.12 340 LEU A O 1
ATOM 2616 N N . THR A 1 341 ? 6.632 8.766 -13.473 1.00 92.62 341 THR A N 1
ATOM 2617 C CA . THR A 1 341 ? 5.304 8.508 -14.055 1.00 92.62 341 THR A CA 1
ATOM 2618 C C . THR A 1 341 ? 4.940 9.581 -15.079 1.00 92.62 341 THR A C 1
ATOM 2620 O O . THR A 1 341 ? 4.570 9.248 -16.201 1.00 92.62 341 THR A O 1
ATOM 2623 N N . TRP A 1 342 ? 5.132 10.857 -14.741 1.00 92.44 342 TRP A N 1
ATOM 2624 C CA . TRP A 1 342 ? 4.857 11.974 -15.646 1.00 92.44 342 TRP A CA 1
ATOM 2625 C C . TRP A 1 342 ? 5.691 11.908 -16.934 1.00 92.44 342 TRP A C 1
ATOM 2627 O O . TRP A 1 342 ? 5.155 12.038 -18.034 1.00 92.44 342 TRP A O 1
ATOM 2637 N N . ALA A 1 343 ? 6.993 11.629 -16.824 1.00 90.62 343 ALA A N 1
ATOM 2638 C CA . ALA A 1 343 ? 7.859 11.467 -17.988 1.00 90.62 343 ALA A CA 1
ATOM 2639 C C . ALA A 1 343 ? 7.381 10.307 -18.877 1.00 90.62 343 ALA A C 1
ATOM 2641 O O . ALA A 1 343 ? 7.308 10.439 -20.100 1.00 90.62 343 ALA A O 1
ATOM 2642 N N . ALA A 1 344 ? 6.975 9.189 -18.273 1.00 91.12 344 ALA A N 1
ATOM 2643 C CA . ALA A 1 344 ? 6.456 8.045 -19.010 1.00 91.12 344 ALA A CA 1
ATOM 2644 C C . ALA A 1 344 ? 5.113 8.324 -19.714 1.00 91.12 344 ALA A C 1
ATOM 2646 O O . ALA A 1 344 ? 4.897 7.827 -20.827 1.00 91.12 344 ALA A O 1
ATOM 2647 N N . GLN A 1 345 ? 4.238 9.132 -19.103 1.00 89.44 345 GLN A N 1
ATOM 2648 C CA . GLN A 1 345 ? 3.003 9.640 -19.719 1.00 89.44 345 GLN A CA 1
ATOM 2649 C C . GLN A 1 345 ? 3.313 10.553 -20.914 1.00 89.44 345 GLN A C 1
ATOM 2651 O O . GLN A 1 345 ? 2.682 10.429 -21.961 1.00 89.44 345 GLN A O 1
ATOM 2656 N N . ALA A 1 346 ? 4.354 11.385 -20.810 1.00 88.56 346 ALA A N 1
ATOM 2657 C CA . ALA A 1 346 ? 4.862 12.211 -21.909 1.00 88.56 346 ALA A CA 1
ATOM 2658 C C . ALA A 1 346 ? 5.559 11.404 -23.029 1.00 88.56 346 ALA A C 1
ATOM 2660 O O . ALA A 1 346 ? 6.016 11.977 -24.017 1.00 88.56 346 ALA A O 1
ATOM 2661 N N . GLY A 1 347 ? 5.632 10.074 -22.907 1.00 86.88 347 GLY A N 1
ATOM 2662 C CA . GLY A 1 347 ? 6.203 9.188 -23.918 1.00 86.88 347 GLY A CA 1
ATOM 2663 C C . GLY A 1 347 ? 7.708 8.949 -23.790 1.00 86.88 347 GLY A C 1
ATOM 2664 O O . GLY A 1 347 ? 8.279 8.333 -24.687 1.00 86.88 347 GLY A O 1
ATOM 2665 N N . ASP A 1 348 ? 8.337 9.380 -22.693 1.00 86.50 348 ASP A N 1
ATOM 2666 C CA . ASP A 1 348 ? 9.759 9.149 -22.422 1.00 86.50 348 ASP A CA 1
ATOM 2667 C C . ASP A 1 348 ? 10.059 7.641 -22.358 1.00 86.50 348 ASP A C 1
ATOM 2669 O O . ASP A 1 348 ? 9.522 6.904 -21.522 1.00 86.50 348 ASP A O 1
ATOM 2673 N N . ALA A 1 349 ? 10.888 7.161 -23.287 1.00 85.12 349 ALA A N 1
ATOM 2674 C CA . ALA A 1 349 ? 11.136 5.733 -23.463 1.00 85.12 349 ALA A CA 1
ATOM 2675 C C . ALA A 1 349 ? 11.874 5.119 -22.266 1.00 85.12 349 ALA A C 1
ATOM 2677 O O . ALA A 1 349 ? 11.567 3.991 -21.874 1.00 85.12 349 ALA A O 1
ATOM 2678 N N . TRP A 1 350 ? 12.804 5.863 -21.661 1.00 85.38 350 TRP A N 1
ATOM 2679 C CA . TRP A 1 350 ? 13.551 5.403 -20.496 1.00 85.38 350 TRP A CA 1
ATOM 2680 C C . TRP A 1 350 ? 12.637 5.290 -19.281 1.00 85.38 350 TRP A C 1
ATOM 2682 O O . TRP A 1 350 ? 12.614 4.247 -18.632 1.00 85.38 350 TRP A O 1
ATOM 2692 N N . ALA A 1 351 ? 11.815 6.308 -19.014 1.00 88.94 351 ALA A N 1
ATOM 2693 C CA . ALA A 1 351 ? 10.891 6.277 -17.883 1.00 88.94 351 ALA A CA 1
ATOM 2694 C C . ALA A 1 351 ? 9.888 5.116 -17.992 1.00 88.94 351 ALA A C 1
ATOM 2696 O O . ALA A 1 351 ? 9.654 4.385 -17.027 1.00 88.94 351 ALA A O 1
ATOM 2697 N N . ARG A 1 352 ? 9.350 4.887 -19.198 1.00 89.19 352 ARG A N 1
ATOM 2698 C CA . ARG A 1 352 ? 8.483 3.735 -19.496 1.00 89.19 352 ARG A CA 1
ATOM 2699 C C . ARG A 1 352 ? 9.208 2.408 -19.281 1.00 89.19 352 ARG A C 1
ATOM 2701 O O . ARG A 1 352 ? 8.631 1.490 -18.701 1.00 89.19 352 ARG A O 1
ATOM 2708 N N . TYR A 1 353 ? 10.460 2.297 -19.723 1.00 86.75 353 TYR A N 1
ATOM 2709 C CA . TYR A 1 353 ? 11.277 1.108 -19.483 1.00 86.75 353 TYR A CA 1
ATOM 2710 C C . TYR A 1 353 ? 11.448 0.837 -17.985 1.00 86.75 353 TYR A C 1
ATOM 2712 O O . TYR A 1 353 ? 11.177 -0.279 -17.549 1.00 86.75 353 TYR A O 1
ATOM 2720 N N . GLN A 1 354 ? 11.814 1.852 -17.194 1.00 88.25 354 GLN A N 1
ATOM 2721 C CA . GLN A 1 354 ? 12.007 1.698 -15.749 1.00 88.25 354 GLN A CA 1
ATOM 2722 C C . GLN A 1 354 ? 10.720 1.248 -15.045 1.00 88.25 354 GLN A C 1
ATOM 2724 O O . GLN A 1 354 ? 10.748 0.289 -14.280 1.00 88.25 354 GLN A O 1
ATOM 2729 N N . ILE A 1 355 ? 9.573 1.868 -15.351 1.00 90.88 355 ILE A N 1
ATOM 2730 C CA . ILE A 1 355 ? 8.270 1.444 -14.804 1.00 90.88 355 ILE A CA 1
ATOM 2731 C C . ILE A 1 355 ? 7.972 -0.010 -15.173 1.00 90.88 355 ILE A C 1
ATOM 2733 O O . ILE A 1 355 ? 7.555 -0.792 -14.320 1.00 90.88 355 ILE A O 1
ATOM 2737 N N . GLY A 1 356 ? 8.212 -0.389 -16.430 1.00 88.94 356 GLY A N 1
ATOM 2738 C CA . GLY A 1 356 ? 8.000 -1.760 -16.869 1.00 88.94 356 GLY A CA 1
ATOM 2739 C C . GLY A 1 356 ? 8.919 -2.760 -16.169 1.00 88.94 356 GLY A C 1
ATOM 2740 O O . GLY A 1 356 ? 8.451 -3.828 -15.793 1.00 88.94 356 GLY A O 1
ATOM 2741 N N . ALA A 1 357 ? 10.189 -2.414 -15.949 1.00 85.12 357 ALA A N 1
ATOM 2742 C CA . ALA A 1 357 ? 11.142 -3.249 -15.222 1.00 85.12 357 ALA A CA 1
ATOM 2743 C C . ALA A 1 357 ? 10.737 -3.434 -13.750 1.00 85.12 357 ALA A C 1
ATOM 2745 O O . ALA A 1 357 ? 10.749 -4.560 -13.256 1.00 85.12 357 ALA A O 1
ATOM 2746 N N . ILE A 1 358 ? 10.304 -2.357 -13.082 1.00 87.25 358 ILE A N 1
ATOM 2747 C CA . ILE A 1 358 ? 9.799 -2.400 -11.701 1.00 87.25 358 ILE A CA 1
ATOM 2748 C C . ILE A 1 358 ? 8.556 -3.289 -11.608 1.00 87.25 358 ILE A C 1
ATOM 2750 O O . ILE A 1 358 ? 8.496 -4.174 -10.757 1.00 87.25 358 ILE A O 1
ATOM 2754 N N . GLY A 1 359 ? 7.572 -3.091 -12.494 1.00 91.19 359 GLY A N 1
ATOM 2755 C CA . GLY A 1 359 ? 6.358 -3.911 -12.510 1.00 91.19 359 GLY A CA 1
ATOM 2756 C C . GLY A 1 359 ? 6.693 -5.390 -12.678 1.00 91.19 359 GLY A C 1
ATOM 2757 O O . GLY A 1 359 ? 6.215 -6.239 -11.931 1.00 91.19 359 GLY A O 1
ATOM 2758 N N . ALA A 1 360 ? 7.593 -5.689 -13.606 1.00 86.00 360 ALA A N 1
ATOM 2759 C CA . ALA A 1 360 ? 8.008 -7.042 -13.906 1.00 86.00 360 ALA A CA 1
ATOM 2760 C C . ALA A 1 360 ? 8.763 -7.708 -12.725 1.00 86.00 360 ALA A C 1
ATOM 2762 O O . ALA A 1 360 ? 8.555 -8.885 -12.435 1.00 86.00 360 ALA A O 1
ATOM 2763 N N . GLU A 1 361 ? 9.576 -6.951 -11.983 1.00 82.31 361 GLU A N 1
ATOM 2764 C CA . GLU A 1 361 ? 10.215 -7.419 -10.749 1.00 82.31 361 GLU A CA 1
ATOM 2765 C C . GLU A 1 361 ? 9.207 -7.733 -9.631 1.00 82.31 361 GLU A C 1
ATOM 2767 O O . GLU A 1 361 ? 9.275 -8.802 -9.018 1.00 82.31 361 GLU A O 1
ATOM 2772 N N . ILE A 1 362 ? 8.235 -6.845 -9.403 1.00 87.12 362 ILE A N 1
ATOM 2773 C CA . ILE A 1 362 ? 7.148 -7.095 -8.446 1.00 87.12 362 ILE A CA 1
ATOM 2774 C C . ILE A 1 362 ? 6.376 -8.360 -8.855 1.00 87.12 362 ILE A C 1
ATOM 2776 O O . ILE A 1 362 ? 6.068 -9.197 -8.008 1.00 87.12 362 ILE A O 1
ATOM 2780 N N . GLY A 1 363 ? 6.110 -8.534 -10.152 1.00 89.62 363 GLY A N 1
ATOM 2781 C CA . GLY A 1 363 ? 5.380 -9.685 -10.687 1.00 89.62 363 GLY A CA 1
ATOM 2782 C C . GLY A 1 363 ? 6.084 -11.010 -10.430 1.00 89.62 363 GLY A C 1
ATOM 2783 O O . GLY A 1 363 ? 5.451 -11.963 -9.981 1.00 89.62 363 GLY A O 1
ATOM 2784 N N . GLY A 1 364 ? 7.405 -11.055 -10.615 1.00 82.31 364 GLY A N 1
ATOM 2785 C CA . GLY A 1 364 ? 8.200 -12.234 -10.278 1.00 82.31 364 GLY A CA 1
ATOM 2786 C C . GLY A 1 364 ? 8.112 -12.603 -8.793 1.00 82.31 364 GLY A C 1
ATOM 2787 O O . GLY A 1 364 ? 7.915 -13.771 -8.458 1.00 82.31 364 GLY A O 1
ATOM 2788 N N . ALA A 1 365 ? 8.185 -11.619 -7.895 1.00 80.06 365 ALA A N 1
ATOM 2789 C CA . ALA A 1 365 ? 8.068 -11.863 -6.457 1.00 80.06 365 ALA A CA 1
ATOM 2790 C C . ALA A 1 365 ? 6.655 -12.299 -6.032 1.00 80.06 365 ALA A C 1
ATOM 2792 O O . ALA A 1 365 ? 6.499 -13.176 -5.181 1.00 80.06 365 ALA A O 1
ATOM 2793 N N . LEU A 1 366 ? 5.615 -11.738 -6.652 1.00 86.38 366 LEU A N 1
ATOM 2794 C CA . LEU A 1 366 ? 4.235 -12.161 -6.415 1.00 86.38 366 LEU A CA 1
ATOM 2795 C C . LEU A 1 366 ? 3.959 -13.566 -6.954 1.00 86.38 366 LEU A C 1
ATOM 2797 O O . LEU A 1 366 ? 3.268 -14.329 -6.290 1.00 86.38 366 LEU A O 1
ATOM 2801 N N . ALA A 1 367 ? 4.534 -13.961 -8.090 1.00 85.12 367 ALA A N 1
ATOM 2802 C CA . ALA A 1 367 ? 4.429 -15.343 -8.557 1.00 85.12 367 ALA A CA 1
ATOM 2803 C C . ALA A 1 367 ? 5.033 -16.331 -7.556 1.00 85.12 367 ALA A C 1
ATOM 2805 O O . ALA A 1 367 ? 4.430 -17.359 -7.264 1.00 85.12 367 ALA A O 1
ATOM 2806 N N . GLN A 1 368 ? 6.180 -15.996 -6.967 1.00 79.94 368 GLN A N 1
ATOM 2807 C CA . GLN A 1 368 ? 6.786 -16.801 -5.907 1.00 79.94 368 GLN A CA 1
ATOM 2808 C C . GLN A 1 368 ? 5.876 -16.917 -4.673 1.00 79.94 368 GLN A C 1
ATOM 2810 O O . GLN A 1 368 ? 5.700 -18.003 -4.120 1.00 79.94 368 GLN A O 1
ATOM 2815 N N . PHE A 1 369 ? 5.223 -15.823 -4.281 1.00 78.31 369 PHE A N 1
ATOM 2816 C CA . PHE A 1 369 ? 4.199 -15.847 -3.236 1.00 78.31 369 PHE A CA 1
ATOM 2817 C C . PHE A 1 369 ? 3.023 -16.762 -3.586 1.00 78.31 369 PHE A C 1
ATOM 2819 O O . PHE A 1 369 ? 2.639 -17.608 -2.782 1.00 78.31 369 PHE A O 1
ATOM 2826 N N . ILE A 1 370 ? 2.479 -16.627 -4.797 1.00 84.94 370 ILE A N 1
ATOM 2827 C CA . ILE A 1 370 ? 1.377 -17.455 -5.291 1.00 84.94 370 ILE A CA 1
ATOM 2828 C C . ILE A 1 370 ? 1.777 -18.933 -5.266 1.00 84.94 370 ILE A C 1
ATOM 2830 O O . ILE A 1 370 ? 1.006 -19.750 -4.780 1.00 84.94 370 ILE A O 1
ATOM 2834 N N . LEU A 1 371 ? 2.989 -19.293 -5.704 1.00 79.69 371 LEU A N 1
ATOM 2835 C CA . LEU A 1 371 ? 3.481 -20.677 -5.669 1.00 79.69 371 LEU A CA 1
ATOM 2836 C C . LEU A 1 371 ? 3.562 -21.228 -4.242 1.00 79.69 371 LEU A C 1
ATOM 2838 O O . LEU A 1 371 ? 3.130 -22.356 -4.000 1.00 79.69 371 LEU A O 1
ATOM 2842 N N . ALA A 1 372 ? 4.067 -20.430 -3.297 1.00 75.69 372 ALA A N 1
ATOM 2843 C CA . ALA A 1 372 ? 4.194 -20.825 -1.894 1.00 75.69 372 ALA A CA 1
ATOM 2844 C C . ALA A 1 372 ? 2.838 -21.060 -1.205 1.00 75.69 372 ALA A C 1
ATOM 2846 O O . ALA A 1 372 ? 2.754 -21.837 -0.254 1.00 75.69 372 ALA A O 1
ATOM 2847 N N . PHE A 1 373 ? 1.775 -20.416 -1.694 1.00 79.06 373 PHE A N 1
ATOM 2848 C CA . PHE A 1 373 ? 0.423 -20.501 -1.140 1.00 79.06 373 PHE A CA 1
ATOM 2849 C C . PHE A 1 373 ? -0.611 -20.980 -2.168 1.00 79.06 373 PHE A C 1
ATOM 2851 O O . PHE A 1 373 ? -1.793 -20.686 -2.022 1.00 79.06 373 PHE A O 1
ATOM 2858 N N . ARG A 1 374 ? -0.195 -21.745 -3.187 1.00 82.19 374 ARG A N 1
ATOM 2859 C CA . ARG A 1 374 ? -1.032 -22.107 -4.351 1.00 82.19 374 ARG A CA 1
ATOM 2860 C C . ARG A 1 374 ? -2.315 -22.869 -4.012 1.00 82.19 374 ARG A C 1
ATOM 2862 O O . ARG A 1 374 ? -3.275 -22.822 -4.773 1.00 82.19 374 ARG A O 1
ATOM 2869 N N . ASP A 1 375 ? -2.334 -23.538 -2.862 1.00 79.06 375 ASP A N 1
ATOM 2870 C CA . ASP A 1 375 ? -3.487 -24.290 -2.356 1.00 79.06 375 ASP A CA 1
ATOM 2871 C C . ASP 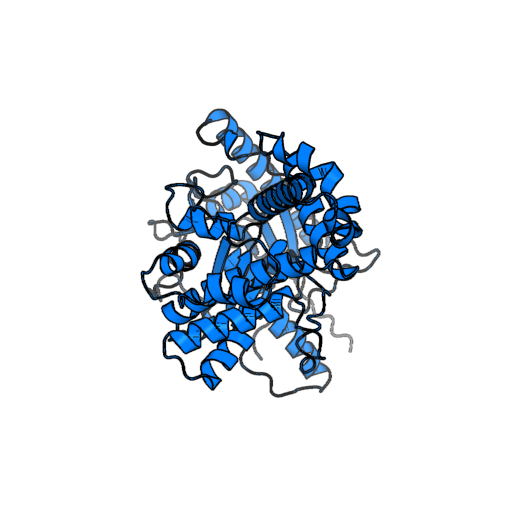A 1 375 ? -4.446 -23.413 -1.525 1.00 79.06 375 ASP A C 1
ATOM 2873 O O . ASP A 1 375 ? -5.351 -23.914 -0.859 1.00 79.06 375 ASP A O 1
ATOM 2877 N N . ARG A 1 376 ? -4.233 -22.092 -1.504 1.00 79.69 376 ARG A N 1
ATOM 2878 C CA . ARG A 1 376 ? -5.030 -21.131 -0.737 1.00 79.69 376 ARG A CA 1
ATOM 2879 C C . ARG A 1 376 ? -5.855 -20.258 -1.667 1.00 79.69 376 ARG A C 1
ATOM 2881 O O . ARG A 1 376 ? -5.369 -19.764 -2.671 1.00 79.69 376 ARG A O 1
ATOM 2888 N N . GLU A 1 377 ? -7.104 -19.997 -1.306 1.00 84.50 377 GLU A N 1
ATOM 2889 C CA . GLU A 1 377 ? -7.994 -19.220 -2.176 1.00 84.50 377 GLU A CA 1
ATOM 2890 C C . GLU A 1 377 ? -7.621 -17.735 -2.252 1.00 84.50 377 GLU A C 1
ATOM 2892 O O . GLU A 1 377 ? -7.797 -17.122 -3.300 1.00 84.50 377 GLU A O 1
ATOM 2897 N N . PHE A 1 378 ? -7.018 -17.163 -1.203 1.00 81.19 378 PHE A N 1
ATOM 2898 C CA . PHE A 1 378 ? -6.648 -15.742 -1.195 1.00 81.19 378 PHE A CA 1
ATOM 2899 C C . PHE A 1 378 ? -5.589 -15.370 -2.244 1.00 81.19 378 PHE A C 1
ATOM 2901 O O . PHE A 1 378 ? -5.494 -14.197 -2.593 1.00 81.19 378 PHE A O 1
ATOM 2908 N N . VAL A 1 379 ? -4.789 -16.320 -2.758 1.00 85.19 379 VAL A N 1
ATOM 2909 C CA . VAL A 1 379 ? -3.803 -15.998 -3.809 1.00 85.19 379 VAL A CA 1
ATOM 2910 C C . VAL A 1 379 ? -4.442 -15.767 -5.172 1.00 85.19 379 VAL A C 1
ATOM 2912 O O . VAL A 1 379 ? -3.818 -15.139 -6.019 1.00 85.19 379 VAL A O 1
ATOM 2915 N N . ARG A 1 380 ? -5.703 -16.186 -5.352 1.00 89.50 380 ARG A N 1
ATOM 2916 C CA . ARG A 1 380 ? -6.483 -15.907 -6.566 1.00 89.50 380 ARG A CA 1
ATOM 2917 C C . ARG A 1 380 ? -6.847 -14.433 -6.704 1.00 89.50 380 ARG A C 1
ATOM 2919 O O . ARG A 1 380 ? -7.235 -14.005 -7.783 1.00 89.50 380 ARG A O 1
ATOM 2926 N N . ARG A 1 381 ? -6.769 -13.664 -5.612 1.00 90.12 381 ARG A N 1
ATOM 2927 C CA . ARG A 1 381 ? -7.097 -12.239 -5.598 1.00 90.12 381 ARG A CA 1
ATOM 2928 C C . ARG A 1 381 ? -6.123 -11.473 -4.717 1.00 90.12 381 ARG A C 1
ATOM 2930 O O . ARG A 1 381 ? -6.293 -11.377 -3.500 1.00 90.12 381 ARG A O 1
ATOM 2937 N N . ILE A 1 382 ? -5.110 -10.908 -5.360 1.00 91.88 382 ILE A N 1
ATOM 2938 C CA . ILE A 1 382 ? -4.080 -10.106 -4.704 1.00 91.88 382 ILE A CA 1
ATOM 2939 C C . ILE A 1 382 ? -4.306 -8.645 -5.071 1.00 91.88 382 ILE A C 1
ATOM 2941 O O . ILE A 1 382 ? -4.155 -8.262 -6.226 1.00 91.88 382 ILE A O 1
ATOM 2945 N N . ILE A 1 383 ? -4.624 -7.814 -4.086 1.00 92.25 383 ILE A N 1
ATOM 2946 C CA . ILE A 1 383 ? -4.769 -6.374 -4.281 1.00 92.25 383 ILE A CA 1
ATOM 2947 C C . ILE A 1 383 ? -3.488 -5.673 -3.851 1.00 92.25 383 ILE A C 1
ATOM 2949 O O . ILE A 1 383 ? -3.032 -5.794 -2.714 1.00 92.25 383 ILE A O 1
ATOM 2953 N N . LEU A 1 384 ? -2.905 -4.910 -4.764 1.00 92.94 384 LEU A N 1
ATOM 2954 C CA . LEU A 1 384 ? -1.754 -4.069 -4.495 1.00 92.94 384 LEU A CA 1
ATOM 2955 C C . LEU A 1 384 ? -2.227 -2.727 -3.944 1.00 92.94 384 LEU A C 1
ATOM 2957 O O . LEU A 1 384 ? -3.048 -2.037 -4.552 1.00 92.94 384 LEU A O 1
ATOM 2961 N N . VAL A 1 385 ? -1.683 -2.354 -2.790 1.00 90.50 385 VAL A N 1
ATOM 2962 C CA . VAL A 1 385 ? -2.055 -1.138 -2.063 1.00 90.50 385 VAL A CA 1
ATOM 2963 C C . VAL A 1 385 ? -0.817 -0.309 -1.714 1.00 90.50 385 VAL A C 1
ATOM 2965 O O . VAL A 1 385 ? 0.315 -0.800 -1.749 1.00 90.50 385 VAL A O 1
ATOM 2968 N N . SER A 1 386 ? -1.044 0.937 -1.298 1.00 86.69 386 SER A N 1
ATOM 2969 C CA . SER A 1 386 ? -0.052 1.964 -0.966 1.00 86.69 386 SER A CA 1
ATOM 2970 C C . SER A 1 386 ? 0.543 2.711 -2.162 1.00 86.69 386 SER A C 1
ATOM 2972 O O . SER A 1 386 ? 0.354 2.375 -3.324 1.00 86.69 386 SER A O 1
ATOM 2974 N N . THR A 1 387 ? 1.277 3.783 -1.854 1.00 82.06 387 THR A N 1
ATOM 2975 C CA . THR A 1 387 ? 1.646 4.850 -2.795 1.00 82.06 387 THR A CA 1
ATOM 2976 C C . THR A 1 387 ? 2.425 4.371 -4.022 1.00 82.06 387 THR A C 1
ATOM 2978 O O . THR A 1 387 ? 2.235 4.953 -5.086 1.00 82.06 387 THR A O 1
ATOM 2981 N N . VAL A 1 388 ? 3.296 3.358 -3.911 1.00 86.69 388 VAL A N 1
ATOM 2982 C CA . VAL A 1 388 ? 4.030 2.852 -5.087 1.00 86.69 388 VAL A CA 1
ATOM 2983 C C . VAL A 1 388 ? 3.066 2.092 -5.987 1.00 86.69 388 VAL A C 1
ATOM 2985 O O . VAL A 1 388 ? 2.869 2.497 -7.129 1.00 86.69 388 VAL A O 1
ATOM 2988 N N . SER A 1 389 ? 2.411 1.063 -5.447 1.00 85.62 389 SER A N 1
ATOM 2989 C CA . SER A 1 389 ? 1.447 0.234 -6.176 1.00 85.62 389 SER A CA 1
ATOM 2990 C C . SER A 1 389 ? 0.274 1.015 -6.755 1.00 85.62 389 SER A C 1
ATOM 2992 O O . SER A 1 389 ? -0.239 0.625 -7.789 1.00 85.62 389 SER A O 1
ATOM 2994 N N . GLU A 1 390 ? -0.164 2.090 -6.096 1.00 86.50 390 GLU A N 1
ATOM 2995 C CA . GLU A 1 390 ? -1.333 2.886 -6.491 1.00 86.50 390 GLU A CA 1
ATOM 2996 C C . GLU A 1 390 ? -1.005 4.011 -7.469 1.00 86.50 390 GLU A C 1
ATOM 2998 O O . GLU A 1 390 ? -1.861 4.376 -8.272 1.00 86.50 390 GLU A O 1
ATOM 3003 N N . LYS A 1 391 ? 0.217 4.562 -7.456 1.00 89.38 391 LYS A N 1
ATOM 3004 C CA . LYS A 1 391 ? 0.535 5.773 -8.241 1.00 89.38 391 LYS A CA 1
ATOM 3005 C C . LYS A 1 391 ? 1.606 5.580 -9.297 1.00 89.38 391 LYS A C 1
ATOM 3007 O O . LYS A 1 391 ? 1.568 6.266 -10.315 1.00 89.38 391 LYS A O 1
ATOM 3012 N N . LEU A 1 392 ? 2.562 4.677 -9.081 1.00 91.00 392 LEU A N 1
ATOM 3013 C CA . LEU A 1 392 ? 3.639 4.473 -10.042 1.00 91.00 392 LEU A CA 1
ATOM 3014 C C . LEU A 1 392 ? 3.063 3.915 -11.346 1.00 91.00 392 LEU A C 1
ATOM 3016 O O . LEU A 1 392 ? 2.354 2.905 -11.338 1.00 91.00 392 LEU A O 1
ATOM 3020 N N . GLY A 1 393 ? 3.357 4.595 -12.454 1.00 89.75 393 GLY A N 1
ATOM 3021 C CA . GLY A 1 393 ? 2.930 4.180 -13.788 1.00 89.75 393 GLY A CA 1
ATOM 3022 C C . GLY A 1 393 ? 1.430 4.264 -14.054 1.00 89.75 393 GLY A C 1
ATOM 3023 O O . GLY A 1 393 ? 1.012 3.801 -15.109 1.00 89.75 393 GLY A O 1
ATOM 3024 N N . HIS A 1 394 ? 0.642 4.860 -13.155 1.00 90.12 394 HIS A N 1
ATOM 3025 C CA . HIS A 1 394 ? -0.795 5.044 -13.354 1.00 90.12 394 HIS A CA 1
ATOM 3026 C C . HIS A 1 394 ? -1.070 5.824 -14.655 1.00 90.12 394 HIS A C 1
ATOM 3028 O O . HIS A 1 394 ? -0.355 6.778 -14.980 1.00 90.12 394 HIS A O 1
ATOM 3034 N N . ASP A 1 395 ? -2.071 5.391 -15.424 1.00 89.38 395 ASP A N 1
ATOM 3035 C CA . ASP A 1 395 ? -2.440 5.915 -16.755 1.00 89.38 395 ASP A CA 1
ATOM 3036 C C . ASP A 1 395 ? -1.346 5.853 -17.839 1.00 89.38 395 ASP A C 1
ATOM 3038 O O . ASP A 1 395 ? -1.488 6.419 -18.925 1.00 89.38 395 ASP A O 1
ATOM 3042 N N . VAL A 1 396 ? -0.233 5.155 -17.602 1.00 90.06 396 VAL A N 1
ATOM 3043 C CA . VAL A 1 396 ? 0.782 4.936 -18.637 1.00 90.06 396 VAL A CA 1
ATOM 3044 C C . VAL A 1 396 ? 0.382 3.703 -19.441 1.00 90.06 396 VAL A C 1
ATOM 3046 O O . VAL A 1 396 ? 0.661 2.595 -19.019 1.00 90.06 396 VAL A O 1
ATOM 3049 N N . ALA A 1 397 ? -0.231 3.844 -20.615 1.00 85.56 397 ALA A N 1
ATOM 3050 C CA . ALA A 1 397 ? -0.613 2.680 -21.432 1.00 85.56 397 ALA A CA 1
ATOM 3051 C C . ALA A 1 397 ? 0.607 1.845 -21.890 1.00 85.56 397 ALA A C 1
ATOM 3053 O O . ALA A 1 397 ? 1.624 2.431 -22.283 1.00 85.56 397 ALA A O 1
ATOM 3054 N N . ASP A 1 398 ? 0.528 0.504 -21.928 1.00 80.56 398 ASP A N 1
ATOM 3055 C CA . ASP A 1 398 ? 1.528 -0.338 -22.616 1.00 80.56 398 ASP A CA 1
ATOM 3056 C C . ASP A 1 398 ? 1.217 -0.414 -24.117 1.00 80.56 398 ASP A C 1
ATOM 3058 O O . ASP A 1 398 ? 0.418 -1.226 -24.568 1.00 80.56 398 ASP A O 1
ATOM 3062 N N . LYS A 1 399 ? 1.900 0.416 -24.915 1.00 71.25 399 LYS A N 1
ATOM 3063 C CA . LYS A 1 399 ? 1.727 0.494 -26.378 1.00 71.25 399 LYS A CA 1
ATOM 3064 C C . LYS A 1 399 ? 1.984 -0.825 -27.124 1.00 71.25 399 LYS A C 1
ATOM 3066 O O . LYS A 1 399 ? 1.732 -0.884 -28.318 1.00 71.25 399 LYS A O 1
ATOM 3071 N N . ARG A 1 400 ? 2.540 -1.845 -26.462 1.00 65.56 400 ARG A N 1
ATOM 3072 C CA . ARG A 1 400 ? 2.814 -3.164 -27.057 1.00 65.56 400 ARG A CA 1
ATOM 3073 C C . ARG A 1 400 ? 1.638 -4.129 -26.963 1.00 65.56 400 ARG A C 1
ATOM 3075 O O . ARG A 1 400 ? 1.640 -5.115 -27.687 1.00 65.56 400 ARG A O 1
ATOM 3082 N N . ASN A 1 401 ? 0.680 -3.867 -26.076 1.00 60.59 401 ASN A N 1
ATOM 3083 C CA . ASN A 1 401 ? -0.461 -4.741 -25.848 1.00 60.59 401 ASN A CA 1
ATOM 3084 C C . ASN A 1 401 ? -1.720 -4.060 -26.389 1.00 60.59 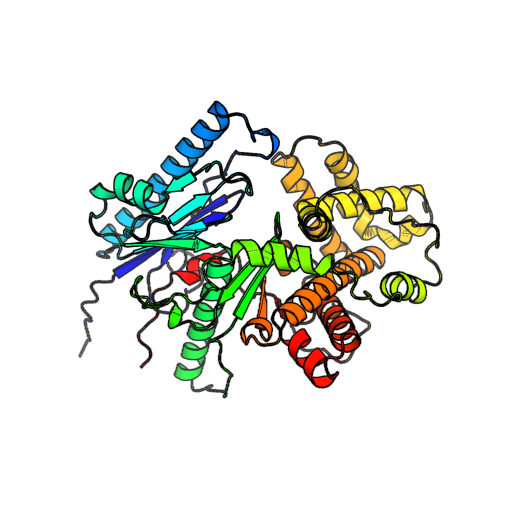401 ASN A C 1
ATOM 3086 O O . ASN A 1 401 ? -2.403 -3.329 -25.680 1.00 60.59 401 ASN A O 1
ATOM 3090 N N . HIS A 1 402 ? -1.998 -4.277 -27.675 1.00 53.00 402 HIS A N 1
ATOM 3091 C CA . HIS A 1 402 ? -3.173 -3.716 -28.352 1.00 53.00 402 HIS A CA 1
ATOM 3092 C C . HIS A 1 402 ? -4.496 -4.391 -27.939 1.00 53.00 402 HIS A C 1
ATOM 3094 O O . HIS A 1 402 ? -5.558 -3.885 -28.275 1.00 53.00 402 HIS A O 1
ATOM 3100 N N . GLU A 1 403 ? -4.452 -5.509 -27.206 1.00 52.97 403 GLU A N 1
ATOM 3101 C CA . GLU A 1 403 ? -5.641 -6.314 -26.885 1.00 52.97 403 GLU A CA 1
ATOM 3102 C C . GLU A 1 403 ? -6.357 -5.920 -25.580 1.00 52.97 403 GLU A C 1
ATOM 3104 O O . GLU A 1 403 ? -7.423 -6.449 -25.280 1.00 52.97 403 GLU A O 1
ATOM 3109 N N . PHE A 1 404 ? -5.830 -4.968 -24.802 1.00 50.34 404 PHE A N 1
ATOM 3110 C CA . PHE A 1 404 ? -6.359 -4.648 -23.470 1.00 50.34 404 PHE A CA 1
ATOM 3111 C C . PHE A 1 404 ? -6.815 -3.185 -23.355 1.00 50.34 404 PHE A C 1
ATOM 3113 O O . PHE A 1 404 ? -6.267 -2.407 -22.581 1.00 50.34 404 PHE A O 1
ATOM 3120 N N . GLU A 1 405 ? -7.845 -2.807 -24.116 1.00 43.78 405 GLU A N 1
ATOM 3121 C CA . GLU A 1 405 ? -8.443 -1.455 -24.106 1.00 43.78 405 GLU A CA 1
ATOM 3122 C C . GLU A 1 405 ? -9.390 -1.172 -22.918 1.00 43.78 405 GLU A C 1
ATOM 3124 O O . GLU A 1 405 ? -9.955 -0.085 -22.824 1.00 43.78 405 GLU A O 1
ATOM 3129 N N . LYS A 1 406 ? -9.569 -2.099 -21.967 1.00 50.12 406 LYS A N 1
ATOM 3130 C CA . LYS A 1 406 ? -10.426 -1.869 -20.788 1.00 50.12 406 LYS A CA 1
ATOM 3131 C C . LYS A 1 406 ? -9.605 -1.584 -19.524 1.00 50.12 406 LYS A C 1
ATOM 3133 O O . LYS A 1 406 ? -9.182 -2.501 -18.832 1.00 50.12 406 LYS A O 1
ATOM 3138 N N . ASN A 1 407 ? -9.400 -0.289 -19.273 1.00 47.75 407 ASN A N 1
ATOM 3139 C CA . ASN A 1 407 ? -9.283 0.460 -18.004 1.00 47.75 407 ASN A CA 1
ATOM 3140 C C . ASN A 1 407 ? -8.466 -0.047 -16.788 1.00 47.75 407 ASN A C 1
ATOM 3142 O O . ASN A 1 407 ? -8.355 0.712 -15.834 1.00 47.75 407 ASN A O 1
ATOM 3146 N N . GLU A 1 408 ? -7.836 -1.224 -16.780 1.00 58.16 408 GLU A N 1
ATOM 3147 C CA . GLU A 1 408 ? -7.132 -1.728 -15.576 1.00 58.16 408 GLU A CA 1
ATOM 3148 C C . GLU A 1 408 ? -5.677 -2.172 -15.807 1.00 58.16 408 GLU A C 1
ATOM 3150 O O . GLU A 1 408 ? -5.045 -2.745 -14.918 1.00 58.16 408 GLU A O 1
ATOM 3155 N N . ASN A 1 409 ? -5.121 -1.927 -16.994 1.00 68.00 409 ASN A N 1
ATOM 3156 C CA . ASN A 1 409 ? -3.772 -2.366 -17.362 1.00 68.00 409 ASN A CA 1
ATOM 3157 C C . ASN A 1 409 ? -2.876 -1.192 -17.755 1.00 68.00 409 ASN A C 1
ATOM 3159 O O . ASN A 1 409 ? -2.424 -1.071 -18.895 1.00 68.00 409 ASN A O 1
ATOM 3163 N N . ASP A 1 410 ? -2.577 -0.336 -16.780 1.00 88.50 410 ASP A N 1
ATOM 3164 C CA . ASP A 1 410 ? -1.413 0.531 -16.913 1.00 88.50 410 ASP A CA 1
ATOM 3165 C C . ASP A 1 410 ? -0.120 -0.296 -17.086 1.00 88.50 410 ASP A C 1
ATOM 3167 O O . ASP A 1 410 ? -0.068 -1.506 -16.844 1.00 88.50 410 ASP A O 1
ATOM 3171 N N . LEU A 1 411 ? 0.942 0.357 -17.548 1.00 90.62 411 LEU A N 1
ATOM 3172 C CA . LEU A 1 411 ? 2.197 -0.277 -17.932 1.00 90.62 411 LEU A CA 1
ATOM 3173 C C . LEU A 1 411 ? 2.817 -1.066 -16.779 1.00 90.62 411 LEU A C 1
ATOM 3175 O O . LEU A 1 411 ? 3.418 -2.109 -17.030 1.00 90.62 411 LEU A O 1
ATOM 3179 N N . LEU A 1 412 ? 2.679 -0.591 -15.537 1.00 92.50 412 LEU A N 1
ATOM 3180 C CA . LEU A 1 412 ? 3.181 -1.304 -14.367 1.00 92.50 412 LEU A CA 1
ATOM 3181 C C . LEU A 1 412 ? 2.417 -2.624 -14.201 1.00 92.50 412 LEU A C 1
ATOM 3183 O O . LEU A 1 412 ? 3.043 -3.684 -14.155 1.00 92.50 412 LEU A O 1
ATOM 3187 N N . MET A 1 413 ? 1.083 -2.567 -14.166 1.00 92.75 413 MET A N 1
ATOM 3188 C CA . MET A 1 413 ? 0.226 -3.739 -13.963 1.00 92.75 413 MET A CA 1
ATOM 3189 C C . MET A 1 413 ? 0.351 -4.754 -15.099 1.00 92.75 413 MET A C 1
ATOM 3191 O O . MET A 1 413 ? 0.507 -5.946 -14.838 1.00 92.75 413 MET A O 1
ATOM 3195 N N . ALA A 1 414 ? 0.375 -4.299 -16.353 1.00 91.06 414 ALA A N 1
ATOM 3196 C CA . ALA A 1 414 ? 0.540 -5.175 -17.511 1.00 91.06 414 ALA A CA 1
ATOM 3197 C C . ALA A 1 414 ? 1.858 -5.967 -17.436 1.00 91.06 414 ALA A C 1
ATOM 3199 O O . ALA A 1 414 ? 1.895 -7.181 -17.656 1.00 91.06 414 ALA A O 1
ATOM 3200 N N . ARG A 1 415 ? 2.952 -5.282 -17.080 1.00 91.62 415 ARG A N 1
ATOM 3201 C CA . ARG A 1 415 ? 4.296 -5.872 -16.972 1.00 91.62 415 ARG A CA 1
ATOM 3202 C C . ARG A 1 415 ? 4.406 -6.824 -15.793 1.00 91.62 415 ARG A C 1
ATOM 3204 O O . ARG A 1 415 ? 5.002 -7.888 -15.932 1.00 91.62 415 ARG A O 1
ATOM 3211 N N . LEU A 1 416 ? 3.791 -6.460 -14.675 1.00 93.75 416 LEU A N 1
ATOM 3212 C CA . LEU A 1 416 ? 3.694 -7.284 -13.481 1.00 93.75 416 LEU A CA 1
ATOM 3213 C C . LEU A 1 416 ? 2.955 -8.592 -13.755 1.00 93.75 416 LEU A C 1
ATOM 3215 O O . LEU A 1 416 ? 3.498 -9.659 -13.478 1.00 93.75 416 LEU A O 1
ATOM 3219 N N . ARG A 1 417 ? 1.753 -8.529 -14.336 1.00 93.81 417 ARG A N 1
ATOM 3220 C CA . ARG A 1 417 ? 0.938 -9.716 -14.640 1.00 93.81 417 ARG A CA 1
ATOM 3221 C C . ARG A 1 417 ? 1.652 -10.641 -15.628 1.00 93.81 417 ARG A C 1
ATOM 3223 O O . ARG A 1 417 ? 1.781 -11.829 -15.357 1.00 93.81 417 ARG A O 1
ATOM 3230 N N . THR A 1 418 ? 2.233 -10.076 -16.692 1.00 91.62 418 THR A N 1
ATOM 3231 C CA . THR A 1 418 ? 3.040 -10.831 -17.672 1.00 91.62 418 THR A CA 1
ATOM 3232 C C . THR A 1 418 ? 4.212 -11.558 -17.001 1.00 91.62 418 THR A C 1
ATOM 3234 O O . THR A 1 418 ? 4.475 -12.726 -17.279 1.00 91.62 418 THR A O 1
ATOM 3237 N N . ALA A 1 419 ? 4.931 -10.872 -16.107 1.00 88.62 419 ALA A N 1
ATOM 3238 C CA . ALA A 1 419 ? 6.052 -11.458 -15.380 1.00 88.62 419 ALA A CA 1
ATOM 3239 C C . ALA A 1 419 ? 5.603 -12.572 -14.431 1.00 88.62 419 ALA A C 1
ATOM 3241 O O . ALA A 1 419 ? 6.238 -13.624 -14.371 1.00 88.62 419 ALA A O 1
ATOM 3242 N N . ALA A 1 420 ? 4.503 -12.343 -13.710 1.00 90.94 420 ALA A N 1
ATOM 3243 C CA . ALA A 1 420 ? 3.952 -13.318 -12.789 1.00 90.94 420 ALA A CA 1
ATOM 3244 C C . ALA A 1 420 ? 3.529 -14.594 -13.533 1.00 90.94 420 ALA A C 1
ATOM 3246 O O . ALA A 1 420 ? 3.977 -15.681 -13.182 1.00 90.94 420 ALA A O 1
ATOM 3247 N N . GLU A 1 421 ? 2.754 -14.459 -14.612 1.00 94.25 421 GLU A N 1
ATOM 3248 C CA . GLU A 1 421 ? 2.318 -15.569 -15.466 1.00 94.25 421 GLU A CA 1
ATOM 3249 C C . GLU A 1 421 ? 3.503 -16.383 -16.004 1.00 94.25 421 GLU A C 1
ATOM 3251 O O . GLU A 1 421 ? 3.501 -17.613 -15.918 1.00 94.25 421 GLU A O 1
ATOM 3256 N N . ALA A 1 422 ? 4.547 -15.710 -16.501 1.00 88.56 422 ALA A N 1
ATOM 3257 C CA . ALA A 1 422 ? 5.745 -16.372 -17.011 1.00 88.56 422 ALA A CA 1
ATOM 3258 C C . ALA A 1 422 ? 6.466 -17.189 -15.924 1.00 88.56 422 ALA A C 1
ATOM 3260 O O . ALA A 1 422 ? 6.856 -18.332 -16.166 1.00 88.56 422 ALA A O 1
ATOM 3261 N N . VAL A 1 423 ? 6.620 -16.632 -14.716 1.00 87.19 423 VAL A N 1
ATOM 3262 C CA . VAL A 1 423 ? 7.259 -17.330 -13.587 1.00 87.19 423 VAL A CA 1
ATOM 3263 C C . VAL A 1 423 ? 6.404 -18.500 -13.100 1.00 87.19 423 VAL A C 1
ATOM 3265 O O . VAL A 1 423 ? 6.946 -19.579 -12.857 1.00 87.19 423 VAL A O 1
ATOM 3268 N N . LEU A 1 424 ? 5.085 -18.328 -12.990 1.00 89.50 424 LEU A N 1
ATOM 3269 C CA . LEU A 1 424 ? 4.159 -19.399 -12.609 1.00 89.50 424 LEU A CA 1
ATOM 3270 C C . LEU A 1 424 ? 4.220 -20.567 -13.601 1.00 89.50 424 LEU A C 1
ATOM 3272 O O . LEU A 1 424 ? 4.378 -21.720 -13.191 1.00 89.50 424 LEU A O 1
ATOM 3276 N N . SER A 1 425 ? 4.171 -20.260 -14.897 1.00 92.75 425 SER A N 1
ATOM 3277 C CA . SER A 1 425 ? 4.208 -21.255 -15.974 1.00 92.75 425 SER A CA 1
ATOM 3278 C C . SER A 1 425 ? 5.539 -22.006 -16.008 1.00 92.75 425 SER A C 1
ATOM 3280 O O . SER A 1 425 ? 5.568 -23.235 -16.073 1.00 92.75 425 SER A O 1
ATOM 3282 N N . ALA A 1 426 ? 6.657 -21.287 -15.858 1.00 88.50 426 ALA A N 1
ATOM 3283 C CA . ALA A 1 426 ? 7.989 -21.888 -15.776 1.00 88.50 426 ALA A CA 1
ATOM 3284 C C . ALA A 1 426 ? 8.158 -22.835 -14.571 1.00 88.50 426 ALA A C 1
ATOM 3286 O O . ALA A 1 426 ? 8.990 -23.738 -14.615 1.00 88.50 426 ALA A O 1
ATOM 3287 N N . ASN A 1 427 ? 7.356 -22.662 -13.515 1.00 88.44 427 ASN A N 1
ATOM 3288 C CA . ASN A 1 427 ? 7.330 -23.528 -12.332 1.00 88.44 427 ASN A CA 1
ATOM 3289 C C . ASN A 1 427 ? 6.247 -24.625 -12.410 1.00 88.44 427 ASN A C 1
ATOM 3291 O O . ASN A 1 427 ? 5.852 -25.195 -11.392 1.00 88.44 427 ASN A O 1
ATOM 3295 N N . GLY A 1 428 ? 5.774 -24.945 -13.619 1.00 92.69 428 GLY A N 1
ATOM 3296 C CA . GLY A 1 428 ? 4.889 -26.081 -13.880 1.00 92.69 428 GLY A CA 1
ATOM 3297 C C . GLY A 1 428 ? 3.403 -25.815 -13.635 1.00 92.69 428 GLY A C 1
ATOM 3298 O O . GLY A 1 428 ? 2.613 -26.760 -13.653 1.00 92.69 428 GLY A O 1
ATOM 3299 N N . MET A 1 429 ? 2.993 -24.560 -13.410 1.00 94.62 429 MET A N 1
ATOM 3300 C CA . MET A 1 429 ? 1.574 -24.205 -13.436 1.00 94.62 429 MET A CA 1
ATOM 3301 C C . MET A 1 429 ? 1.069 -24.232 -14.892 1.00 94.62 429 MET A C 1
ATOM 3303 O O . MET A 1 429 ? 1.716 -23.642 -15.753 1.00 94.62 429 MET A O 1
ATOM 3307 N N . PRO A 1 430 ? -0.066 -24.891 -15.198 1.00 96.56 430 PRO A N 1
ATOM 3308 C CA . PRO A 1 430 ? -0.685 -24.806 -16.522 1.00 96.56 430 PRO A CA 1
ATOM 3309 C C . PRO A 1 430 ? -0.920 -23.349 -16.953 1.00 96.56 430 PRO A C 1
ATOM 3311 O O . PRO A 1 430 ? -1.284 -22.526 -16.114 1.00 96.56 430 PRO A O 1
ATOM 3314 N N . GLN A 1 431 ? -0.711 -23.034 -18.237 1.00 94.44 431 GLN A N 1
ATOM 3315 C CA . GLN A 1 431 ? -0.731 -21.653 -18.750 1.00 94.44 431 GLN A CA 1
ATOM 3316 C C . GLN A 1 431 ? -2.055 -20.929 -18.464 1.00 94.44 431 GLN A C 1
ATOM 3318 O O . GLN A 1 431 ? -2.051 -19.773 -18.059 1.00 94.44 431 GLN A O 1
ATOM 3323 N N . ASP A 1 432 ? -3.184 -21.614 -18.643 1.00 95.19 432 ASP A N 1
ATOM 3324 C CA . ASP A 1 432 ? -4.526 -21.101 -18.355 1.00 95.19 432 ASP A CA 1
ATOM 3325 C C . ASP A 1 432 ? -4.671 -20.695 -16.881 1.00 95.19 432 ASP A C 1
ATOM 3327 O O . ASP A 1 432 ? -5.109 -19.586 -16.579 1.00 95.19 432 ASP A O 1
ATOM 3331 N N . LYS A 1 433 ? -4.205 -21.547 -15.963 1.00 94.12 433 LYS A N 1
ATOM 3332 C CA . LYS A 1 433 ? -4.195 -21.261 -14.522 1.00 94.12 433 LYS A CA 1
ATOM 3333 C C . LYS A 1 433 ? -3.201 -20.166 -14.150 1.00 94.12 433 LYS A C 1
ATOM 3335 O O . LYS A 1 433 ? -3.499 -19.350 -13.285 1.00 94.12 433 LYS A O 1
ATOM 3340 N N . ALA A 1 434 ? -2.023 -20.141 -14.768 1.00 94.06 434 ALA A N 1
ATOM 3341 C CA . ALA A 1 434 ? -1.031 -19.094 -14.538 1.00 94.06 434 ALA A CA 1
ATOM 3342 C C . ALA A 1 434 ? -1.571 -17.722 -14.959 1.00 94.06 434 ALA A C 1
ATOM 3344 O O . ALA A 1 434 ? -1.419 -16.753 -14.215 1.00 94.06 434 ALA A O 1
ATOM 3345 N N . SER A 1 435 ? -2.251 -17.667 -16.107 1.00 93.56 435 SER A N 1
ATOM 3346 C CA . SER A 1 435 ? -2.916 -16.469 -16.615 1.00 93.56 435 SER A CA 1
ATOM 3347 C C . SER A 1 435 ? -4.072 -16.038 -15.706 1.00 93.56 435 SER A C 1
ATOM 3349 O O . SER A 1 435 ? -4.157 -14.866 -15.343 1.00 93.56 435 SER A O 1
ATOM 3351 N N . GLU A 1 436 ? -4.903 -16.980 -15.239 1.00 92.19 436 GLU A N 1
ATOM 3352 C CA . GLU A 1 436 ? -5.976 -16.717 -14.266 1.00 92.19 436 GLU A CA 1
ATOM 3353 C C . GLU A 1 436 ? -5.428 -16.105 -12.963 1.00 92.19 436 GLU A C 1
ATOM 3355 O O . GLU A 1 436 ? -5.893 -15.054 -12.520 1.00 92.19 436 GLU A O 1
ATOM 3360 N N . GLN A 1 437 ? -4.398 -16.719 -12.369 1.00 92.56 437 GLN A N 1
ATOM 3361 C CA . GLN A 1 437 ? -3.785 -16.254 -11.117 1.00 92.56 437 GLN A CA 1
ATOM 3362 C C . GLN A 1 437 ? -3.114 -14.886 -11.277 1.00 92.56 437 GLN A C 1
ATOM 3364 O O . GLN A 1 437 ? -3.280 -14.008 -10.431 1.00 92.56 437 GLN A O 1
ATOM 3369 N N . ALA A 1 438 ? -2.376 -14.678 -12.371 1.00 93.62 438 ALA A N 1
ATOM 3370 C CA . ALA A 1 438 ? -1.764 -13.388 -12.665 1.00 93.62 438 ALA A CA 1
ATOM 3371 C C . ALA A 1 438 ? -2.827 -12.304 -12.920 1.00 93.62 438 ALA A C 1
ATOM 3373 O O . ALA A 1 438 ? -2.694 -11.186 -12.421 1.00 93.62 438 ALA A O 1
ATOM 3374 N N . GLY A 1 439 ? -3.907 -12.635 -13.634 1.00 92.12 439 GLY A N 1
ATOM 3375 C CA . GLY A 1 439 ? -5.049 -11.749 -13.868 1.00 92.12 439 GLY A CA 1
ATOM 3376 C C . GLY A 1 439 ? -5.760 -11.326 -12.580 1.00 92.12 439 GLY A C 1
ATOM 3377 O O . GLY A 1 439 ? -6.228 -10.191 -12.484 1.00 92.12 439 GLY A O 1
ATOM 3378 N N . GLY A 1 440 ? -5.752 -12.190 -11.561 1.00 92.00 440 GLY A N 1
ATOM 3379 C CA . GLY A 1 440 ? -6.269 -11.916 -10.219 1.00 92.00 440 GLY A CA 1
ATOM 3380 C C . GLY A 1 440 ? -5.481 -10.881 -9.403 1.00 92.00 440 GLY A C 1
ATOM 3381 O O . GLY A 1 440 ? -5.936 -10.471 -8.332 1.00 92.00 440 GLY A O 1
ATOM 3382 N N . ILE A 1 441 ? -4.312 -10.433 -9.880 1.00 93.69 441 ILE A N 1
ATOM 3383 C CA . ILE A 1 441 ? -3.544 -9.358 -9.243 1.00 93.69 441 ILE A CA 1
ATOM 3384 C C . ILE A 1 441 ? -4.090 -8.012 -9.713 1.00 93.69 441 ILE A C 1
ATOM 3386 O O . ILE A 1 441 ? -3.984 -7.708 -10.897 1.00 93.69 441 ILE A O 1
ATOM 3390 N N . SER A 1 442 ? -4.615 -7.169 -8.829 1.00 92.12 442 SER A N 1
ATOM 3391 C CA . SER A 1 442 ? -5.190 -5.864 -9.188 1.00 92.12 442 SER A CA 1
ATOM 3392 C C . SER A 1 442 ? -4.594 -4.716 -8.377 1.00 92.12 442 SER A C 1
ATOM 3394 O O . SER A 1 442 ? -4.031 -4.914 -7.303 1.00 92.12 442 SER A O 1
ATOM 3396 N N . ARG A 1 443 ? -4.722 -3.488 -8.887 1.00 90.31 443 ARG A N 1
ATOM 3397 C CA . ARG A 1 443 ? -4.486 -2.269 -8.106 1.00 90.31 443 ARG A CA 1
ATOM 3398 C C . ARG A 1 443 ? -5.738 -1.980 -7.284 1.00 90.31 443 ARG A C 1
ATOM 3400 O O . ARG A 1 443 ? -6.849 -2.270 -7.723 1.00 90.31 443 ARG A O 1
ATOM 3407 N N . SER A 1 444 ? -5.570 -1.435 -6.089 1.00 89.12 444 SER A N 1
ATOM 3408 C CA . SER A 1 444 ? -6.718 -0.920 -5.356 1.00 89.12 444 SER A CA 1
ATOM 3409 C C . SER A 1 444 ? -7.262 0.377 -5.966 1.00 89.12 444 SER A C 1
ATOM 3411 O O . SER A 1 444 ? -6.488 1.250 -6.353 1.00 89.12 444 SER A O 1
ATOM 3413 N N . ASN A 1 445 ? -8.590 0.519 -5.931 1.00 82.88 445 ASN A N 1
ATOM 3414 C CA . ASN A 1 445 ? -9.309 1.753 -6.263 1.00 82.88 445 ASN A CA 1
ATOM 3415 C C . ASN A 1 445 ? -9.558 2.668 -5.050 1.00 82.88 445 ASN A C 1
ATOM 3417 O O . ASN A 1 445 ? -10.035 3.790 -5.208 1.00 82.88 445 ASN A O 1
ATOM 3421 N N . LEU A 1 446 ? -9.258 2.196 -3.841 1.00 81.50 446 LEU A N 1
ATOM 3422 C CA . LEU A 1 446 ? -9.293 2.995 -2.620 1.00 81.50 446 LEU A CA 1
ATOM 3423 C C . LEU A 1 446 ? -7.972 3.758 -2.456 1.00 81.50 446 LEU A C 1
ATOM 3425 O O . LEU A 1 446 ? -6.960 3.422 -3.064 1.00 81.50 446 LEU A O 1
ATOM 3429 N N . GLY A 1 447 ? -7.964 4.792 -1.625 1.00 82.44 447 GLY A N 1
ATOM 3430 C CA . GLY A 1 447 ? -6.767 5.456 -1.120 1.00 82.44 447 GLY A CA 1
ATOM 3431 C C . GLY A 1 447 ? -6.359 4.932 0.260 1.00 82.44 447 GLY A C 1
ATOM 3432 O O . GLY A 1 447 ? -6.438 3.742 0.566 1.00 82.44 447 GLY A O 1
ATOM 3433 N N . GLY A 1 448 ? -5.928 5.837 1.142 1.00 74.75 448 GLY A N 1
ATOM 3434 C CA . GLY A 1 448 ? -5.579 5.485 2.525 1.00 74.75 448 GLY A CA 1
ATOM 3435 C C . GLY A 1 448 ? -6.768 4.981 3.353 1.00 74.75 448 GLY A C 1
ATOM 3436 O O . GLY A 1 448 ? -6.582 4.406 4.420 1.00 74.75 448 GLY A O 1
ATOM 3437 N N . GLU A 1 449 ? -7.997 5.193 2.883 1.00 80.38 449 GLU A N 1
ATOM 3438 C CA . GLU A 1 449 ? -9.228 4.914 3.629 1.00 80.38 449 GLU A CA 1
ATOM 3439 C C . GLU A 1 449 ? -9.536 3.429 3.716 1.00 80.38 449 GLU A C 1
ATOM 3441 O O . GLU A 1 449 ? -10.312 3.022 4.577 1.00 80.38 449 GLU A O 1
ATOM 3446 N N . ARG A 1 450 ? -8.866 2.617 2.896 1.00 86.69 450 ARG A N 1
ATOM 3447 C CA . ARG A 1 450 ? -8.935 1.154 2.923 1.00 86.69 450 ARG A CA 1
ATOM 3448 C C . ARG A 1 450 ? -8.765 0.580 4.331 1.00 86.69 450 ARG A C 1
ATOM 3450 O O . ARG A 1 450 ? -9.539 -0.259 4.758 1.00 86.69 450 ARG A O 1
ATOM 3457 N N . GLU A 1 451 ? -7.787 1.061 5.094 1.00 85.62 451 GLU A N 1
ATOM 3458 C CA . GLU A 1 451 ? -7.478 0.497 6.412 1.00 85.62 451 GLU A CA 1
ATOM 3459 C C . GLU A 1 451 ? -8.586 0.827 7.414 1.00 85.62 451 GLU A C 1
ATOM 3461 O O . GLU A 1 451 ? -8.822 0.093 8.366 1.00 85.62 451 GLU A O 1
ATOM 3466 N N . LEU A 1 452 ? -9.293 1.930 7.179 1.00 84.69 452 LEU A N 1
ATOM 3467 C CA . LEU A 1 452 ? -10.386 2.403 8.017 1.00 84.69 452 LEU A CA 1
ATOM 3468 C C . LEU A 1 452 ? -11.679 1.647 7.700 1.00 84.69 452 LEU A C 1
ATOM 3470 O O . LEU A 1 452 ? -12.450 1.326 8.604 1.00 84.69 452 LEU A O 1
ATOM 3474 N N . TRP A 1 453 ? -11.870 1.305 6.424 1.00 81.56 453 TRP A N 1
ATOM 3475 C CA . TRP A 1 453 ? -12.946 0.448 5.939 1.00 81.56 453 TRP A CA 1
ATOM 3476 C C . TRP A 1 453 ? -12.958 -0.937 6.586 1.00 81.56 453 TRP A C 1
ATOM 3478 O O . TRP A 1 453 ? -14.029 -1.529 6.712 1.00 81.56 453 TRP A O 1
ATOM 3488 N N . ALA A 1 454 ? -11.810 -1.432 7.058 1.00 84.31 454 ALA A N 1
ATOM 3489 C CA . ALA A 1 454 ? -11.709 -2.684 7.810 1.00 84.31 454 ALA A CA 1
ATOM 3490 C C . ALA A 1 454 ? -12.655 -2.728 9.017 1.00 84.31 454 ALA A C 1
ATOM 3492 O O . ALA A 1 454 ? -13.199 -3.770 9.368 1.00 84.31 454 ALA A O 1
ATOM 3493 N N . PHE A 1 455 ? -12.867 -1.570 9.643 1.00 86.06 455 PHE A N 1
ATOM 3494 C CA . PHE A 1 455 ? -13.630 -1.447 10.876 1.00 86.06 455 PHE A CA 1
ATOM 3495 C C . PHE A 1 455 ? -15.039 -0.909 10.657 1.00 86.06 455 PHE A C 1
ATOM 3497 O O . PHE A 1 455 ? -15.758 -0.708 11.638 1.00 86.06 455 PHE A O 1
ATOM 3504 N N . ALA A 1 456 ? -15.431 -0.666 9.403 1.00 79.44 456 ALA A N 1
ATOM 3505 C CA . ALA A 1 456 ? -16.794 -0.281 9.092 1.00 79.44 456 ALA A CA 1
ATOM 3506 C C . ALA A 1 456 ? -17.753 -1.360 9.614 1.00 79.44 456 ALA A C 1
ATOM 3508 O O . ALA A 1 456 ? -17.489 -2.552 9.418 1.00 79.44 456 ALA A O 1
ATOM 3509 N N . PRO A 1 457 ? -18.830 -0.973 10.318 1.00 70.00 457 PRO A N 1
ATOM 3510 C CA . PRO A 1 457 ? -19.797 -1.944 10.788 1.00 70.00 457 PRO A CA 1
ATOM 3511 C C . PRO A 1 457 ? -20.384 -2.674 9.575 1.00 70.00 457 PRO A C 1
ATOM 3513 O O . PRO A 1 457 ? -20.768 -2.067 8.571 1.00 70.00 457 PRO A O 1
ATOM 3516 N N . VAL A 1 458 ? -20.356 -4.003 9.641 1.00 64.88 458 VAL A N 1
ATOM 3517 C CA . VAL A 1 458 ? -20.901 -4.855 8.592 1.00 64.88 458 VAL A CA 1
ATOM 3518 C C . VAL A 1 458 ? -22.380 -5.016 8.890 1.00 64.88 458 VAL A C 1
ATOM 3520 O O . VAL A 1 458 ? -22.707 -5.483 9.977 1.00 64.88 458 VAL A O 1
ATOM 3523 N N . PRO A 1 459 ? -23.282 -4.623 7.980 1.00 57.56 459 PRO A N 1
ATOM 3524 C CA . PRO A 1 459 ? -24.696 -4.828 8.223 1.00 57.56 459 PRO A CA 1
ATOM 3525 C C . PRO A 1 459 ? -24.957 -6.330 8.126 1.00 57.56 459 PRO A C 1
ATOM 3527 O O . PRO A 1 459 ? -24.438 -6.951 7.185 1.00 57.56 459 PRO A O 1
ATOM 3530 N N . ASP A 1 460 ? -25.739 -6.869 9.067 1.00 56.00 460 ASP A N 1
ATOM 3531 C CA . ASP A 1 460 ? -26.108 -8.285 9.115 1.00 56.00 460 ASP A CA 1
ATOM 3532 C C . ASP A 1 460 ? -26.460 -8.780 7.705 1.00 56.00 460 ASP A C 1
ATOM 3534 O O . ASP A 1 460 ? -27.149 -8.099 6.935 1.00 56.00 460 ASP A O 1
ATOM 3538 N N . ASP A 1 461 ? -25.852 -9.903 7.320 1.00 49.38 461 ASP A N 1
ATOM 3539 C CA . ASP A 1 461 ? -26.120 -10.560 6.042 1.00 49.38 461 ASP A CA 1
ATOM 3540 C C . ASP A 1 461 ? -27.603 -10.979 6.073 1.00 49.38 461 ASP A C 1
ATOM 3542 O O . ASP A 1 461 ? -27.977 -11.670 7.025 1.00 49.38 461 ASP A O 1
ATOM 3546 N N . PRO A 1 462 ? -28.452 -10.494 5.148 1.00 45.34 462 PRO A N 1
ATOM 3547 C CA . PRO A 1 462 ? -29.892 -10.737 5.200 1.00 45.34 462 PRO A CA 1
ATOM 3548 C C . PRO A 1 462 ? -30.269 -12.218 5.100 1.00 45.34 462 PRO A C 1
ATOM 3550 O O . PRO A 1 462 ? -29.528 -12.987 4.440 1.00 45.34 462 PRO A O 1
#

pLDDT: mean 71.42, std 20.08, range [25.88, 96.56]

Radius of gyration: 23.25 Å; chains: 1; bounding box: 75×48×60 Å

Foldseek 3Di:
DDPPPPPLFEWEWEWEAAQFWIWIWIFGDQFQQPPDDVVRCHSGTNTDTDDTQPFDPVCPPVLVVLVVSQVSVLVVVLVRVLVNLVVCVVVSHHHQEYEYAHAADWDQDPDPPRFIWHDDDPGSRSGHTDSPQVSNCVSCVVSPNRYHYHYHYNFQLLLLLLLLNVVRVQVVCVVVVNNDPDDDSAWAKEWEAEQFTFIDTGRGNVVPPDDPVVPDPPPRSNCRRVLLVQLQVLVVDPPPPPPCPVVVVVVVDPPDDPPPPPDQPDPDRSRCRLRLQGHLLNLLLVLLVVVVVCCVPCVPCVVLQVQLCVQQVVLSVVLNPDPDPDPSNVVSSLSNQLSLLVSLQVVRPVSLVSLLSSLLSLLLSLLSSCVVQVVGPNLLAYEYAYDRLARRQPPRPDPVCPPCPDDWDGSSLVSSLVNSLVNNVSVPDPSVVSNSSSVNYGYDPDHSCSSVSSPNDHPPDD

Sequence (462 aa):
MSTQSSESGEVVVAISLGGTKLAVVRVNECGPIQPKREGDPWGGVGWRSEFKITYGPEDQGNEPVRAEAERRLMKGIVQLVGSAVNEARKDGKKVAKIGVATKGPIKKGSDNDGEYVVVGPCTTLPFKECKLDRELKNRLKECNKHILIEVLHDGAAAALGEMNYAAAERRKEIVNGDAGAHSTTDHMAAVIIGTGVGVGALKNRKDYHGIDPEQEGNAYERNLGSLGRHLVCVARSELPVPGHWPEYCRYQYRGADPRTKYAPISKQSGEAYFTERVAGPWLAKEIARLLKEYSQDNPRDALYTRAAMQVIAPDVDRLLSLEREDEEKKALQKKILAGLTWAAQAGDAWARYQIGAIGAEIGGALAQFILAFRDREFVRRIILVSTVSEKLGHDVADKRNHEFEKNENDLLMARLRTAAEAVLSANGMPQDKASEQAGGISRSNLGGERELWAFAPVPDDP